Protein AF-0000000078533868 (afdb_homodimer)

Structure (mmCIF, N/CA/C/O backbone):
data_AF-0000000078533868-model_v1
#
loop_
_entity.id
_entity.type
_entity.pdbx_description
1 polymer 'Ketoreductase domain-containing protein'
#
loop_
_atom_site.group_PDB
_atom_site.id
_atom_site.type_symbol
_atom_site.label_atom_id
_atom_site.label_alt_id
_atom_site.label_comp_id
_atom_site.label_asym_id
_atom_site.label_entity_id
_atom_site.label_seq_id
_atom_site.pdbx_PDB_ins_code
_atom_site.Cartn_x
_atom_site.Cartn_y
_atom_site.Cartn_z
_atom_site.occupancy
_atom_site.B_iso_or_equiv
_atom_site.auth_seq_id
_atom_site.auth_comp_id
_atom_site.auth_asym_id
_atom_site.auth_atom_id
_atom_site.pdbx_PDB_model_num
ATOM 1 N N . MET A 1 1 ? 8.07 -21.797 36.219 1 63 1 MET A N 1
ATOM 2 C CA . MET A 1 1 ? 7.336 -22.328 35.062 1 63 1 MET A CA 1
ATOM 3 C C . MET A 1 1 ? 7.246 -21.297 33.938 1 63 1 MET A C 1
ATOM 5 O O . MET A 1 1 ? 7.598 -21.578 32.812 1 63 1 MET A O 1
ATOM 9 N N . PHE A 1 2 ? 6.941 -20.125 34.25 1 65.12 2 PHE A N 1
ATOM 10 C CA . PHE A 1 2 ? 6.816 -19.078 33.25 1 65.12 2 PHE A CA 1
ATOM 11 C C . PHE A 1 2 ? 8.18 -18.75 32.625 1 65.12 2 PHE A C 1
ATOM 13 O O . PHE A 1 2 ? 8.289 -18.562 31.422 1 65.12 2 PHE A O 1
ATOM 20 N N . PHE A 1 3 ? 9.156 -18.719 33.5 1 67.94 3 PHE A N 1
ATOM 21 C CA . PHE A 1 3 ? 10.5 -18.406 33.031 1 67.94 3 PHE A CA 1
ATOM 22 C C . PHE A 1 3 ? 10.992 -19.484 32.062 1 67.94 3 PHE A C 1
ATOM 24 O O . PHE A 1 3 ? 11.594 -19.188 31.047 1 67.94 3 PHE A O 1
ATOM 31 N N . VAL A 1 4 ? 10.727 -20.672 32.469 1 70.06 4 VAL A N 1
ATOM 32 C CA . VAL A 1 4 ? 11.133 -21.781 31.609 1 70.06 4 VAL A CA 1
ATOM 33 C C . VAL A 1 4 ? 10.406 -21.703 30.281 1 70.06 4 VAL A C 1
ATOM 35 O O . VAL A 1 4 ? 11.008 -21.906 29.219 1 70.06 4 VAL A O 1
ATOM 38 N N . ILE A 1 5 ? 9.164 -21.391 30.297 1 71.69 5 ILE A N 1
ATOM 39 C CA . ILE A 1 5 ? 8.367 -21.266 29.078 1 71.69 5 ILE A CA 1
ATOM 40 C C . ILE A 1 5 ? 8.914 -20.125 28.234 1 71.69 5 ILE A C 1
ATOM 42 O O . ILE A 1 5 ? 9.039 -20.25 27.016 1 71.69 5 ILE A O 1
ATOM 46 N N . LEU A 1 6 ? 9.188 -19.047 28.891 1 74.88 6 LEU A N 1
ATOM 47 C CA . LEU A 1 6 ? 9.734 -17.891 28.188 1 74.88 6 LEU A CA 1
ATOM 48 C C . LEU A 1 6 ? 11.062 -18.234 27.531 1 74.88 6 LEU A C 1
ATOM 50 O O . LEU A 1 6 ? 11.273 -17.922 26.359 1 74.88 6 LEU A O 1
ATOM 54 N N . VAL A 1 7 ? 11.891 -18.859 28.344 1 72.12 7 VAL A N 1
ATOM 55 C CA . VAL A 1 7 ? 13.203 -19.219 27.828 1 72.12 7 VAL A CA 1
ATOM 56 C C . VAL A 1 7 ? 13.039 -20.203 26.672 1 72.12 7 VAL A C 1
ATOM 58 O O . VAL A 1 7 ? 13.703 -20.078 25.641 1 72.12 7 VAL A O 1
ATOM 61 N N . CYS A 1 8 ? 12.141 -21.141 26.875 1 74.88 8 CYS A N 1
ATOM 62 C CA . CYS A 1 8 ? 11.898 -22.109 25.812 1 74.88 8 CYS A CA 1
ATOM 63 C C . CYS A 1 8 ? 11.352 -21.438 24.562 1 74.88 8 CYS A C 1
ATOM 65 O O . CYS A 1 8 ? 11.742 -21.781 23.453 1 74.88 8 CYS A O 1
ATOM 67 N N . THR A 1 9 ? 10.469 -20.453 24.719 1 77.69 9 THR A N 1
ATOM 68 C CA . THR A 1 9 ? 9.891 -19.734 23.609 1 77.69 9 THR A CA 1
ATOM 69 C C . THR A 1 9 ? 10.953 -18.938 22.859 1 77.69 9 THR A C 1
ATOM 71 O O . THR A 1 9 ? 10.984 -18.922 21.625 1 77.69 9 THR A O 1
ATOM 74 N N . ILE A 1 10 ? 11.773 -18.375 23.656 1 78.81 10 ILE A N 1
ATOM 75 C CA . ILE A 1 10 ? 12.844 -17.562 23.078 1 78.81 10 ILE A CA 1
ATOM 76 C C . ILE A 1 10 ? 13.789 -18.469 22.281 1 78.81 10 ILE A C 1
ATOM 78 O O . ILE A 1 10 ? 14.211 -18.125 21.172 1 78.81 10 ILE A O 1
ATOM 82 N N . ILE A 1 11 ? 14.039 -19.641 22.844 1 74.75 11 ILE A N 1
ATOM 83 C CA . ILE A 1 11 ? 14.93 -20.578 22.172 1 74.75 11 ILE A CA 1
ATOM 84 C C . ILE A 1 11 ? 14.289 -21.062 20.875 1 74.75 11 ILE A C 1
ATOM 86 O O . ILE A 1 11 ? 14.945 -21.125 19.828 1 74.75 11 ILE A O 1
ATOM 90 N N . LEU A 1 12 ? 13.047 -21.344 20.938 1 76.44 12 LEU A N 1
ATOM 91 C CA . LEU A 1 12 ? 12.328 -21.812 19.766 1 76.44 12 LEU A CA 1
ATOM 92 C C . LEU A 1 12 ? 12.266 -20.734 18.688 1 76.44 12 LEU A C 1
ATOM 94 O O . LEU A 1 12 ? 12.43 -21.016 17.5 1 76.44 12 LEU A O 1
ATOM 98 N N . MET A 1 13 ? 12.094 -19.562 19.156 1 81.12 13 MET A N 1
ATOM 99 C CA . MET A 1 13 ? 12.07 -18.453 18.219 1 81.12 13 MET A CA 1
ATOM 100 C C . MET A 1 13 ? 13.445 -18.25 17.578 1 81.12 13 MET A C 1
ATOM 102 O O . MET A 1 13 ? 13.539 -18.016 16.375 1 81.12 13 MET A O 1
ATOM 106 N N . ALA A 1 14 ? 14.391 -18.422 18.406 1 79 14 ALA A N 1
ATOM 107 C CA . ALA A 1 14 ? 15.75 -18.266 17.891 1 79 14 ALA A CA 1
ATOM 108 C C . ALA A 1 14 ? 16.078 -19.344 16.875 1 79 14 ALA A C 1
ATOM 110 O O . ALA A 1 14 ? 16.703 -19.062 15.844 1 79 14 ALA A O 1
ATOM 111 N N . LEU A 1 15 ? 15.703 -20.547 17.156 1 76.62 15 LEU A N 1
ATOM 112 C CA . LEU A 1 15 ? 15.93 -21.641 16.234 1 76.62 15 LEU A CA 1
ATOM 113 C C . LEU A 1 15 ? 15.156 -21.438 14.93 1 76.62 15 LEU A C 1
ATOM 115 O O . LEU A 1 15 ? 15.672 -21.719 13.844 1 76.62 15 LEU A O 1
ATOM 119 N N . PHE A 1 16 ? 13.984 -20.938 15.078 1 84.81 16 PHE A N 1
ATOM 120 C CA . PHE A 1 16 ? 13.164 -20.656 13.906 1 84.81 16 PHE A CA 1
ATOM 121 C C . PHE A 1 16 ? 13.82 -19.609 13.023 1 84.81 16 PHE A C 1
ATOM 123 O O . PHE A 1 16 ? 13.984 -19.797 11.82 1 84.81 16 PHE A O 1
ATOM 130 N N . PHE A 1 17 ? 14.328 -18.562 13.711 1 84.69 17 PHE A N 1
ATOM 131 C CA . PHE A 1 17 ? 14.844 -17.438 12.914 1 84.69 17 PHE A CA 1
ATOM 132 C C . PHE A 1 17 ? 16.234 -17.75 12.383 1 84.69 17 PHE A C 1
ATOM 134 O O . PHE A 1 17 ? 16.703 -17.109 11.453 1 84.69 17 PHE A O 1
ATOM 141 N N . LYS A 1 18 ? 16.812 -18.75 12.922 1 78.62 18 LYS A N 1
ATOM 142 C CA . LYS A 1 18 ? 18.125 -19.156 12.406 1 78.62 18 LYS A CA 1
ATOM 143 C C . LYS A 1 18 ? 17.984 -19.891 11.086 1 78.62 18 LYS A C 1
ATOM 145 O O . LYS A 1 18 ? 18.875 -19.828 10.234 1 78.62 18 LYS A O 1
ATOM 150 N N . SER A 1 19 ? 16.875 -20.406 10.859 1 80.19 19 SER A N 1
ATOM 151 C CA . SER A 1 19 ? 16.828 -21.344 9.734 1 80.19 19 SER A CA 1
ATOM 152 C C . SER A 1 19 ? 15.727 -20.969 8.75 1 80.19 19 SER A C 1
ATOM 154 O O . SER A 1 19 ? 15.695 -21.469 7.625 1 80.19 19 SER A O 1
ATOM 156 N N . THR A 1 20 ? 14.969 -20.031 9.156 1 89.56 20 THR A N 1
ATOM 157 C CA . THR A 1 20 ? 13.766 -19.891 8.336 1 89.56 20 THR A CA 1
ATOM 158 C C . THR A 1 20 ? 14.031 -19 7.125 1 89.56 20 THR A C 1
ATOM 160 O O . THR A 1 20 ? 14.891 -18.109 7.18 1 89.56 20 THR A O 1
ATOM 163 N N . GLU A 1 21 ? 13.336 -19.25 6.031 1 94.31 21 GLU A N 1
ATOM 164 C CA . GLU A 1 21 ? 13.367 -18.453 4.812 1 94.31 21 GLU A CA 1
ATOM 165 C C . GLU A 1 21 ? 12 -17.844 4.52 1 94.31 21 GLU A C 1
ATOM 167 O O . GLU A 1 21 ? 11.781 -17.297 3.436 1 94.31 21 GLU A O 1
ATOM 172 N N . SER A 1 22 ? 11.117 -18.062 5.527 1 95.19 22 SER A N 1
ATOM 173 C CA . SER A 1 22 ? 9.766 -17.547 5.359 1 95.19 22 SER A CA 1
ATOM 174 C C . SER A 1 22 ? 9.133 -17.203 6.703 1 95.19 22 SER A C 1
ATOM 176 O O . SER A 1 22 ? 9.711 -17.469 7.758 1 95.19 22 SER A O 1
ATOM 178 N N . THR A 1 23 ? 8.031 -16.578 6.672 1 93.31 23 THR A N 1
ATOM 179 C CA . THR A 1 23 ? 7.25 -16.359 7.883 1 93.31 23 THR A CA 1
ATOM 180 C C . THR A 1 23 ? 6.812 -17.703 8.484 1 93.31 23 THR A C 1
ATOM 182 O O . THR A 1 23 ? 6.848 -18.719 7.805 1 93.31 23 THR A O 1
ATOM 185 N N . PHE A 1 24 ? 6.391 -17.656 9.688 1 90.5 24 PHE A N 1
ATOM 186 C CA . PHE A 1 24 ? 6.148 -18.859 10.461 1 90.5 24 PHE A CA 1
ATOM 187 C C . PHE A 1 24 ? 5.027 -19.688 9.844 1 90.5 24 PHE A C 1
ATOM 189 O O . PHE A 1 24 ? 5.082 -20.922 9.836 1 90.5 24 PHE A O 1
ATOM 196 N N . ASN A 1 25 ? 3.979 -19.078 9.367 1 91.75 25 ASN A N 1
ATOM 197 C CA . ASN A 1 25 ? 2.842 -19.797 8.812 1 91.75 25 ASN A CA 1
ATOM 198 C C . ASN A 1 25 ? 3.262 -20.688 7.648 1 91.75 25 ASN A C 1
ATOM 200 O O . ASN A 1 25 ? 2.922 -21.875 7.613 1 91.75 25 ASN A O 1
ATOM 204 N N . LEU A 1 26 ? 4.023 -20.109 6.711 1 94.56 26 LEU A N 1
ATOM 205 C CA . LEU A 1 26 ? 4.5 -20.938 5.605 1 94.56 26 LEU A CA 1
ATOM 206 C C . LEU A 1 26 ? 5.469 -22.016 6.102 1 94.56 26 LEU A C 1
ATOM 208 O O . LEU A 1 26 ? 5.387 -23.172 5.691 1 94.56 26 LEU A O 1
ATOM 212 N N . TRP A 1 27 ? 6.406 -21.609 6.973 1 93.06 27 TRP A N 1
ATOM 213 C CA . TRP A 1 27 ? 7.371 -22.562 7.523 1 93.06 27 TRP A CA 1
ATOM 214 C C . TRP A 1 27 ? 6.66 -23.75 8.172 1 93.06 27 TRP A C 1
ATOM 216 O O . TRP A 1 27 ? 7.039 -24.906 7.945 1 93.06 27 TRP A O 1
ATOM 226 N N . PHE A 1 28 ? 5.621 -23.5 8.867 1 91 28 PHE A N 1
ATOM 227 C CA . PHE A 1 28 ? 4.887 -24.516 9.617 1 91 28 PHE A CA 1
ATOM 228 C C . PHE A 1 28 ? 4.07 -25.391 8.672 1 91 28 PHE A C 1
ATOM 230 O O . PHE A 1 28 ? 4.191 -26.609 8.703 1 91 28 PHE A O 1
ATOM 237 N N . TRP A 1 29 ? 3.367 -24.859 7.773 1 91.75 29 TRP A N 1
ATOM 238 C CA . TRP A 1 29 ? 2.416 -25.609 6.961 1 91.75 29 TRP A CA 1
ATOM 239 C C . TRP A 1 29 ? 3.125 -26.344 5.832 1 91.75 29 TRP A C 1
ATOM 241 O O . TRP A 1 29 ? 2.656 -27.391 5.367 1 91.75 29 TRP A O 1
ATOM 251 N N . SER A 1 30 ? 4.25 -25.812 5.41 1 91.38 30 SER A N 1
ATOM 252 C CA . SER A 1 30 ? 4.992 -26.484 4.355 1 91.38 30 SER A CA 1
ATOM 253 C C . SER A 1 30 ? 5.504 -27.844 4.828 1 91.38 30 SER A C 1
ATOM 255 O O . SER A 1 30 ? 5.816 -28.719 4.012 1 91.38 30 SER A O 1
ATOM 257 N N . LYS A 1 31 ? 5.566 -28.078 6.129 1 91.12 31 LYS A N 1
ATOM 258 C CA . LYS A 1 31 ? 6.051 -29.328 6.691 1 91.12 31 LYS A CA 1
ATOM 259 C C . LYS A 1 31 ? 4.902 -30.312 6.93 1 91.12 31 LYS A C 1
ATOM 261 O O . LYS A 1 31 ? 5.105 -31.516 6.961 1 91.12 31 LYS A O 1
ATOM 266 N N . LEU A 1 32 ? 3.723 -29.766 7.066 1 93.5 32 LEU A N 1
ATOM 267 C CA . LEU A 1 32 ? 2.613 -30.609 7.5 1 93.5 32 LEU A CA 1
ATOM 268 C C . LEU A 1 32 ? 1.533 -30.688 6.426 1 93.5 32 LEU A C 1
ATOM 270 O O . LEU A 1 32 ? 0.691 -31.578 6.449 1 93.5 32 LEU A O 1
ATOM 274 N N . GLY A 1 33 ? 1.517 -29.719 5.496 1 93.31 33 GLY A N 1
ATOM 275 C CA . GLY A 1 33 ? 0.429 -29.594 4.539 1 93.31 33 GLY A CA 1
ATOM 276 C C . GLY A 1 33 ? 0.679 -30.328 3.242 1 93.31 33 GLY A C 1
ATOM 277 O O . GLY A 1 33 ? 1.584 -31.156 3.162 1 93.31 33 GLY A O 1
ATOM 278 N N . PRO A 1 34 ? -0.186 -30.109 2.291 1 94.69 34 PRO A N 1
ATOM 279 C CA . PRO A 1 34 ? -0.059 -30.781 0.997 1 94.69 34 PRO A CA 1
ATOM 280 C C . PRO A 1 34 ? 1.216 -30.391 0.252 1 94.69 34 PRO A C 1
ATOM 282 O O . PRO A 1 34 ? 1.679 -29.25 0.362 1 94.69 34 PRO A O 1
ATOM 285 N N . THR A 1 35 ? 1.683 -31.312 -0.489 1 94.31 35 THR A N 1
ATOM 286 C CA . THR A 1 35 ? 2.832 -31.062 -1.349 1 94.31 35 THR A CA 1
ATOM 287 C C . THR A 1 35 ? 2.402 -30.344 -2.621 1 94.31 35 THR A C 1
ATOM 289 O O . THR A 1 35 ? 1.216 -30.312 -2.955 1 94.31 35 THR A O 1
ATOM 292 N N . GLU A 1 36 ? 3.342 -29.781 -3.291 1 95.44 36 GLU A N 1
ATOM 293 C CA . GLU A 1 36 ? 3.08 -29.141 -4.574 1 95.44 36 GLU A CA 1
ATOM 294 C C . GLU A 1 36 ? 2.461 -30.125 -5.566 1 95.44 36 GLU A C 1
ATOM 296 O O . GLU A 1 36 ? 1.518 -29.766 -6.281 1 95.44 36 GLU A O 1
ATOM 301 N N . GLU A 1 37 ? 3.002 -31.328 -5.555 1 94.31 37 GLU A N 1
ATOM 302 C CA . GLU A 1 37 ? 2.529 -32.375 -6.477 1 94.31 37 GLU A CA 1
ATOM 303 C C . GLU A 1 37 ? 1.052 -32.656 -6.25 1 94.31 37 GLU A C 1
ATOM 305 O O . GLU A 1 37 ? 0.27 -32.719 -7.199 1 94.31 37 GLU A O 1
ATOM 310 N N . ALA A 1 38 ? 0.706 -32.844 -4.992 1 96.44 38 ALA A N 1
ATOM 311 C CA . ALA A 1 38 ? -0.673 -33.188 -4.645 1 96.44 38 ALA A CA 1
ATOM 312 C C . ALA A 1 38 ? -1.621 -32.031 -4.988 1 96.44 38 ALA A C 1
ATOM 314 O O . ALA A 1 38 ? -2.736 -32.281 -5.461 1 96.44 38 ALA A O 1
ATOM 315 N N . TYR A 1 39 ? -1.172 -30.844 -4.816 1 97.56 39 TYR A N 1
ATOM 316 C CA . TYR A 1 39 ? -2.037 -29.688 -4.988 1 97.56 39 TYR A CA 1
ATOM 317 C C . TYR A 1 39 ? -2.221 -29.344 -6.465 1 97.56 39 TYR A C 1
ATOM 319 O O . TYR A 1 39 ? -3.32 -29 -6.895 1 97.56 39 TYR A O 1
ATOM 327 N N . PHE A 1 40 ? -1.243 -29.469 -7.289 1 96.5 40 PHE A N 1
ATOM 328 C CA . PHE A 1 40 ? -1.28 -28.969 -8.656 1 96.5 40 PHE A CA 1
ATOM 329 C C . PHE A 1 40 ? -1.66 -30.078 -9.633 1 96.5 40 PHE A C 1
ATOM 331 O O . PHE A 1 40 ? -1.969 -29.812 -10.797 1 96.5 40 PHE A O 1
ATOM 338 N N . ARG A 1 41 ? -1.652 -31.328 -9.148 1 94.69 41 ARG A N 1
ATOM 339 C CA . ARG A 1 41 ? -1.968 -32.469 -10.016 1 94.69 41 ARG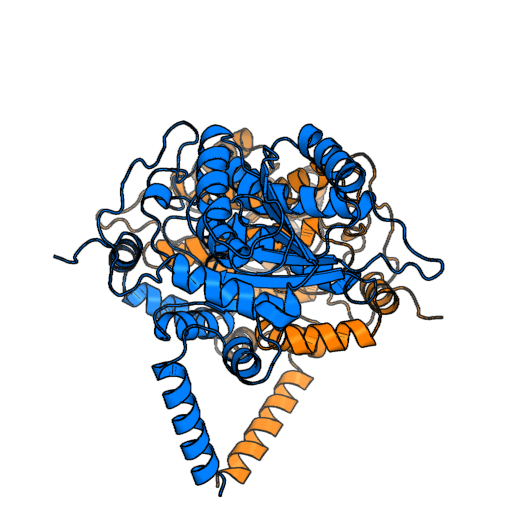 A CA 1
ATOM 340 C C . ARG A 1 41 ? -3.32 -32.25 -10.695 1 94.69 41 ARG A C 1
ATOM 342 O O . ARG A 1 41 ? -4.328 -32.031 -10.023 1 94.69 41 ARG A O 1
ATOM 349 N N . GLY A 1 42 ? -3.336 -32.25 -12.016 1 93.38 42 GLY A N 1
ATOM 350 C CA . GLY A 1 42 ? -4.559 -32.188 -12.797 1 93.38 42 GLY A CA 1
ATOM 351 C C . GLY A 1 42 ? -5.102 -30.766 -12.945 1 93.38 42 GLY A C 1
ATOM 352 O O . GLY A 1 42 ? -6.113 -30.547 -13.617 1 93.38 42 GLY A O 1
ATOM 353 N N . LYS A 1 43 ? -4.449 -29.797 -12.406 1 95.69 43 LYS A N 1
ATOM 354 C CA . LYS A 1 43 ? -4.965 -28.422 -12.422 1 95.69 43 LYS A CA 1
ATOM 355 C C . LYS A 1 43 ? -4.465 -27.656 -13.648 1 95.69 43 LYS A C 1
ATOM 357 O O . LYS A 1 43 ? -3.457 -28.047 -14.25 1 95.69 43 LYS A O 1
ATOM 362 N N . THR A 1 44 ? -5.195 -26.641 -14.039 1 96.19 44 THR A N 1
ATOM 363 C CA . THR A 1 44 ? -4.758 -25.641 -15.016 1 96.19 44 THR A CA 1
ATOM 364 C C . THR A 1 44 ? -4.211 -24.406 -14.312 1 96.19 44 THR A C 1
ATOM 366 O O . THR A 1 44 ? -4.906 -23.781 -13.508 1 96.19 44 THR A O 1
ATOM 369 N N . VAL A 1 45 ? -2.922 -24.109 -14.609 1 97.69 45 VAL A N 1
ATOM 370 C CA . VAL A 1 45 ? -2.242 -22.984 -13.961 1 97.69 45 VAL A CA 1
ATOM 371 C C . VAL A 1 45 ? -1.882 -21.922 -15 1 97.69 45 VAL A C 1
ATOM 373 O O . VAL A 1 45 ? -1.255 -22.234 -16.016 1 97.69 45 VAL A O 1
ATOM 376 N N . TRP A 1 46 ? -2.355 -20.703 -14.828 1 98.44 46 TRP A N 1
ATOM 377 C CA . TRP A 1 46 ? -2.018 -19.562 -15.672 1 98.44 46 TRP A CA 1
ATOM 378 C C . TRP A 1 46 ? -0.979 -18.672 -15 1 98.44 46 TRP A C 1
ATOM 380 O O . TRP A 1 46 ? -1.254 -18.062 -13.969 1 98.44 46 TRP A O 1
ATOM 390 N N . ILE A 1 47 ? 0.22 -18.625 -15.555 1 98.38 47 ILE A N 1
ATOM 391 C CA . ILE A 1 47 ? 1.303 -17.797 -15.023 1 98.38 47 ILE A CA 1
ATOM 392 C C . ILE A 1 47 ? 1.426 -16.516 -15.836 1 98.38 47 ILE A C 1
ATOM 394 O O . ILE A 1 47 ? 1.731 -16.562 -17.031 1 98.38 47 ILE A O 1
ATOM 398 N N . VAL A 1 48 ? 1.185 -15.391 -15.188 1 98.31 48 VAL A N 1
ATOM 399 C CA . VAL A 1 48 ? 1.276 -14.086 -15.828 1 98.31 48 VAL A CA 1
ATOM 400 C C . VAL A 1 48 ? 2.576 -13.398 -15.422 1 98.31 48 VAL A C 1
ATOM 402 O O . VAL A 1 48 ? 2.801 -13.133 -14.234 1 98.31 48 VAL A O 1
ATOM 405 N N . GLY A 1 49 ? 3.414 -13.016 -16.359 1 96.38 49 GLY A N 1
ATOM 406 C CA . GLY A 1 49 ? 4.723 -12.438 -16.094 1 96.38 49 GLY A CA 1
ATOM 407 C C . GLY A 1 49 ? 5.809 -13.477 -15.922 1 96.38 49 GLY A C 1
ATOM 408 O O . GLY A 1 49 ? 6.574 -13.43 -14.953 1 96.38 49 GLY A O 1
ATOM 409 N N . CYS A 1 50 ? 5.953 -14.438 -16.891 1 95.06 50 CYS A N 1
ATOM 410 C CA . CYS A 1 50 ? 6.84 -15.562 -16.641 1 95.06 50 CYS A CA 1
ATOM 411 C C . CYS A 1 50 ? 7.992 -15.594 -17.625 1 95.06 50 CYS A C 1
ATOM 413 O O . CYS A 1 50 ? 8.648 -16.625 -17.797 1 95.06 50 CYS A O 1
ATOM 415 N N . SER A 1 51 ? 8.266 -14.461 -18.281 1 90.94 51 SER A N 1
ATOM 416 C CA . SER A 1 51 ? 9.305 -14.477 -19.312 1 90.94 51 SER A CA 1
ATOM 417 C C . SER A 1 51 ? 10.695 -14.516 -18.688 1 90.94 51 SER A C 1
ATOM 419 O O . SER A 1 51 ? 11.68 -14.82 -19.359 1 90.94 51 SER A O 1
ATOM 421 N N . SER A 1 52 ? 10.852 -14.164 -17.406 1 89 52 SER A N 1
ATOM 422 C CA . SER A 1 52 ? 12.141 -14.18 -16.719 1 89 52 SER A CA 1
ATOM 423 C C . SER A 1 52 ? 11.953 -14.258 -15.211 1 89 52 SER A C 1
ATOM 425 O O . SER A 1 52 ? 10.828 -14.32 -14.719 1 89 52 SER A O 1
ATOM 427 N N . GLY A 1 53 ? 13.031 -14.469 -14.547 1 90.81 53 GLY A N 1
ATOM 428 C CA . GLY A 1 53 ? 13.062 -14.336 -13.102 1 90.81 53 GLY A CA 1
ATOM 429 C C . GLY A 1 53 ? 12.242 -15.391 -12.383 1 90.81 53 GLY A C 1
ATOM 430 O O . GLY A 1 53 ? 12.312 -16.578 -12.719 1 90.81 53 GLY A O 1
ATOM 431 N N . ILE A 1 54 ? 11.57 -14.961 -11.367 1 94.94 54 ILE A N 1
ATOM 432 C CA . ILE A 1 54 ? 10.789 -15.828 -10.492 1 94.94 54 ILE A CA 1
ATOM 433 C C . ILE A 1 54 ? 9.703 -16.531 -11.305 1 94.94 54 ILE A C 1
ATOM 435 O O . ILE A 1 54 ? 9.469 -17.719 -11.133 1 94.94 54 ILE A O 1
ATOM 439 N N . GLY A 1 55 ? 9.07 -15.812 -12.273 1 96.25 55 GLY A N 1
ATOM 440 C CA . GLY A 1 55 ? 8.016 -16.375 -13.094 1 96.25 55 GLY A CA 1
ATOM 441 C C . GLY A 1 55 ? 8.484 -17.547 -13.953 1 96.25 55 GLY A C 1
ATOM 442 O O . GLY A 1 55 ? 7.793 -18.562 -14.062 1 96.25 55 GLY A O 1
ATOM 443 N N . ALA A 1 56 ? 9.633 -17.359 -14.516 1 95.31 56 ALA A N 1
ATOM 444 C CA . ALA A 1 56 ? 10.203 -18.422 -15.344 1 95.31 56 ALA A CA 1
ATOM 445 C C . ALA A 1 56 ? 10.5 -19.656 -14.508 1 95.31 56 ALA A C 1
ATOM 447 O O . ALA A 1 56 ? 10.227 -20.781 -14.938 1 95.31 56 ALA A O 1
ATOM 448 N N . GLU A 1 57 ? 11.055 -19.422 -13.336 1 96.06 57 GLU A N 1
ATOM 449 C CA . GLU A 1 57 ? 11.398 -20.531 -12.453 1 96.06 57 GLU A CA 1
ATOM 450 C C . GLU A 1 57 ? 10.141 -21.25 -11.953 1 96.06 57 GLU A C 1
ATOM 452 O O . GLU A 1 57 ? 10.156 -22.469 -11.75 1 96.06 57 GLU A O 1
ATOM 457 N N . ILE A 1 58 ? 9.078 -20.516 -11.742 1 97.06 58 ILE A N 1
ATOM 458 C CA . ILE A 1 58 ? 7.809 -21.125 -11.359 1 97.06 58 ILE A CA 1
ATOM 459 C C . ILE A 1 58 ? 7.316 -22.047 -12.477 1 97.06 58 ILE A C 1
ATOM 461 O O . ILE A 1 58 ? 6.902 -23.172 -12.219 1 97.06 58 ILE A O 1
ATOM 465 N N . ALA A 1 59 ? 7.383 -21.562 -13.703 1 96.25 59 ALA A N 1
ATOM 466 C CA . ALA A 1 59 ? 6.961 -22.344 -14.852 1 96.25 59 ALA A CA 1
ATOM 467 C C . ALA A 1 59 ? 7.77 -23.641 -14.953 1 96.25 59 ALA A C 1
ATOM 469 O O . ALA A 1 59 ? 7.207 -24.719 -15.164 1 96.25 59 ALA A O 1
ATOM 470 N N . LEU A 1 60 ? 9.047 -23.562 -14.773 1 94.81 60 LEU A N 1
ATOM 471 C CA . LEU A 1 60 ? 9.93 -24.719 -14.883 1 94.81 60 LEU A CA 1
ATOM 472 C C . LEU A 1 60 ? 9.633 -25.734 -13.797 1 94.81 60 LEU A C 1
ATOM 474 O O . LEU A 1 60 ? 9.68 -26.953 -14.047 1 94.81 60 LEU A O 1
ATOM 478 N N . ARG A 1 61 ? 9.344 -25.234 -12.641 1 95 61 ARG A N 1
ATOM 479 C CA . ARG A 1 61 ? 9.023 -26.141 -11.547 1 95 61 ARG A CA 1
ATOM 480 C C . ARG A 1 61 ? 7.66 -26.781 -11.758 1 95 61 ARG A C 1
ATOM 482 O O . ARG A 1 61 ? 7.508 -28 -11.555 1 95 61 ARG A O 1
ATOM 489 N N . LEU A 1 62 ? 6.703 -26.062 -12.195 1 95.56 62 LEU A N 1
ATOM 490 C CA . LEU A 1 62 ? 5.367 -26.594 -12.453 1 95.56 62 LEU A CA 1
ATOM 491 C C . LEU A 1 62 ? 5.398 -27.625 -13.57 1 95.56 62 LEU A C 1
ATOM 493 O O . LEU A 1 62 ? 4.613 -28.578 -13.562 1 95.56 62 LEU A O 1
ATOM 497 N N . ALA A 1 63 ? 6.312 -27.453 -14.492 1 93.94 63 ALA A N 1
ATOM 498 C CA . ALA A 1 63 ? 6.434 -28.344 -15.641 1 93.94 63 ALA A CA 1
ATOM 499 C C . ALA A 1 63 ? 6.809 -29.75 -15.195 1 93.94 63 ALA A C 1
ATOM 501 O O . ALA A 1 63 ? 6.668 -30.719 -15.953 1 93.94 63 ALA A O 1
ATOM 502 N N . GLN A 1 64 ? 7.277 -29.781 -13.953 1 91.75 64 GLN A N 1
ATOM 503 C CA . GLN A 1 64 ? 7.641 -31.094 -13.406 1 91.75 64 GLN A CA 1
ATOM 504 C C . GLN A 1 64 ? 6.453 -31.734 -12.695 1 91.75 64 GLN A C 1
ATOM 506 O O . GLN A 1 64 ? 6.543 -32.875 -12.242 1 91.75 64 GLN A O 1
ATOM 511 N N . LEU A 1 65 ? 5.43 -31 -12.602 1 91.06 65 LEU A N 1
ATOM 512 C CA . LEU A 1 65 ? 4.215 -31.469 -11.945 1 91.06 65 LEU A CA 1
ATOM 513 C C . LEU A 1 65 ? 3.139 -31.797 -12.977 1 91.06 65 LEU A C 1
ATOM 515 O O . LEU A 1 65 ? 3.195 -31.344 -14.117 1 91.06 65 LEU A O 1
ATOM 519 N N . GLU A 1 66 ? 2.215 -32.719 -12.773 1 89.81 66 GLU A N 1
ATOM 520 C CA . GLU A 1 66 ? 1.148 -33.125 -13.688 1 89.81 66 GLU A CA 1
ATOM 521 C C . GLU A 1 66 ? 0.059 -32.062 -13.758 1 89.81 66 GLU A C 1
ATOM 523 O O . GLU A 1 66 ? -1.065 -32.281 -13.305 1 89.81 66 GLU A O 1
ATOM 528 N N . CYS A 1 67 ? 0.377 -30.906 -14.344 1 92.06 67 CYS A N 1
ATOM 529 C CA . CYS A 1 67 ? -0.585 -29.828 -14.516 1 92.06 67 CYS A CA 1
ATOM 530 C C . CYS A 1 67 ? -0.452 -29.203 -15.898 1 92.06 67 CYS A C 1
ATOM 532 O O . CYS A 1 67 ? 0.481 -29.516 -16.641 1 92.06 67 CYS A O 1
ATOM 534 N N . ARG A 1 68 ? -1.454 -28.5 -16.359 1 92.75 68 ARG A N 1
ATOM 535 C CA . ARG A 1 68 ? -1.434 -27.719 -17.594 1 92.75 68 ARG A CA 1
ATOM 536 C C . ARG A 1 68 ? -1.016 -26.281 -17.297 1 92.75 68 ARG A C 1
ATOM 538 O O . ARG A 1 68 ? -1.518 -25.656 -16.359 1 92.75 68 ARG A O 1
ATOM 545 N N . ILE A 1 69 ? -0.113 -25.781 -18.125 1 95.56 69 ILE A N 1
ATOM 546 C CA . ILE A 1 69 ? 0.438 -24.469 -17.812 1 95.56 69 ILE A CA 1
ATOM 547 C C . ILE A 1 69 ? 0.17 -23.516 -18.984 1 95.56 69 ILE A C 1
ATOM 549 O O . ILE A 1 69 ? 0.413 -23.844 -20.141 1 95.56 69 ILE A O 1
ATOM 553 N N . ILE A 1 70 ? -0.415 -22.375 -18.688 1 96.5 70 ILE A N 1
ATOM 554 C CA . ILE A 1 70 ? -0.549 -21.266 -19.625 1 96.5 70 ILE A CA 1
ATOM 555 C C . ILE A 1 70 ? 0.5 -20.188 -19.312 1 96.5 70 ILE A C 1
ATOM 557 O O . ILE A 1 70 ? 0.538 -19.656 -18.219 1 96.5 70 ILE A O 1
ATOM 561 N N . LEU A 1 71 ? 1.386 -19.875 -20.312 1 97.06 71 LEU A N 1
ATOM 562 C CA . LEU A 1 71 ? 2.506 -18.969 -20.125 1 97.06 71 LEU A CA 1
ATOM 563 C C . LEU A 1 71 ? 2.189 -17.594 -20.734 1 97.06 71 LEU A C 1
ATOM 565 O O . LEU A 1 71 ? 2.016 -17.484 -21.953 1 97.06 71 LEU A O 1
ATOM 569 N N . SER A 1 72 ? 2.154 -16.578 -19.875 1 97.75 72 SER A N 1
ATOM 570 C CA . SER A 1 72 ? 1.847 -15.25 -20.406 1 97.75 72 SER A CA 1
ATOM 571 C C . SER A 1 72 ? 2.895 -14.227 -19.984 1 97.75 72 SER A C 1
ATOM 573 O O . SER A 1 72 ? 3.324 -14.211 -18.828 1 97.75 72 SER A O 1
ATOM 575 N N . ALA A 1 73 ? 3.346 -13.414 -20.812 1 96.88 73 ALA A N 1
ATOM 576 C CA . ALA A 1 73 ? 4.191 -12.227 -20.719 1 96.88 73 ALA A CA 1
ATOM 577 C C . ALA A 1 73 ? 4.168 -11.43 -22.031 1 96.88 73 ALA A C 1
ATOM 579 O O . ALA A 1 73 ? 3.459 -11.797 -22.969 1 96.88 73 ALA A O 1
ATOM 580 N N . ARG A 1 74 ? 4.973 -10.391 -22.125 1 92.81 74 ARG A N 1
ATOM 581 C CA . ARG A 1 74 ? 4.914 -9.516 -23.297 1 92.81 74 ARG A CA 1
ATOM 582 C C . ARG A 1 74 ? 5.719 -10.094 -24.453 1 92.81 74 ARG A C 1
ATOM 584 O O . ARG A 1 74 ? 5.32 -9.961 -25.609 1 92.81 74 ARG A O 1
ATOM 591 N N . ARG A 1 75 ? 6.871 -10.789 -24.203 1 91.75 75 ARG A N 1
ATOM 592 C CA . ARG A 1 75 ? 7.816 -11.195 -25.234 1 91.75 75 ARG A CA 1
ATOM 593 C C . ARG A 1 75 ? 7.586 -12.641 -25.656 1 91.75 75 ARG A C 1
ATOM 595 O O . ARG A 1 75 ? 8.078 -13.57 -25.016 1 91.75 75 ARG A O 1
ATOM 602 N N . LYS A 1 76 ? 6.969 -12.766 -26.797 1 96.31 76 LYS A N 1
ATOM 603 C CA . LYS A 1 76 ? 6.605 -14.094 -27.266 1 96.31 76 LYS A CA 1
ATOM 604 C C . LYS A 1 76 ? 7.84 -14.977 -27.422 1 96.31 76 LYS A C 1
ATOM 606 O O . LYS A 1 76 ? 7.801 -16.172 -27.109 1 96.31 76 LYS A O 1
ATOM 611 N N . GLU A 1 77 ? 8.914 -14.422 -27.906 1 96.94 77 GLU A N 1
ATOM 612 C CA . GLU A 1 77 ? 10.133 -15.195 -28.141 1 96.94 77 GLU A CA 1
ATOM 613 C C . GLU A 1 77 ? 10.648 -15.82 -26.844 1 96.94 77 GLU A C 1
ATOM 615 O O . GLU A 1 77 ? 11.047 -16.984 -26.828 1 96.94 77 GLU A O 1
ATOM 620 N N . LYS A 1 78 ? 10.633 -15.023 -25.812 1 95.5 78 LYS A N 1
ATOM 621 C CA . LYS A 1 78 ? 11.086 -15.531 -24.516 1 95.5 78 LYS A CA 1
ATOM 622 C C . LYS A 1 78 ? 10.141 -16.594 -23.984 1 95.5 78 LYS A C 1
ATOM 624 O O . LYS A 1 78 ? 10.57 -17.531 -23.312 1 95.5 78 LYS A O 1
ATOM 629 N N . LEU A 1 79 ? 8.859 -16.5 -24.281 1 96.94 79 LEU A N 1
ATOM 630 C CA . LEU A 1 79 ? 7.875 -17.484 -23.875 1 96.94 79 LEU A CA 1
ATOM 631 C C . LEU A 1 79 ? 8.07 -18.812 -24.609 1 96.94 79 LEU A C 1
ATOM 633 O O . LEU A 1 79 ? 7.934 -19.875 -24.031 1 96.94 79 LEU A O 1
ATOM 637 N N . ASP A 1 80 ? 8.383 -18.672 -25.875 1 96.62 80 ASP A N 1
ATOM 638 C CA . ASP A 1 80 ? 8.641 -19.875 -26.672 1 96.62 80 ASP A CA 1
ATOM 639 C C . ASP A 1 80 ? 9.867 -20.625 -26.156 1 96.62 80 ASP A C 1
ATOM 641 O O . ASP A 1 80 ? 9.859 -21.859 -26.078 1 96.62 80 ASP A O 1
ATOM 645 N N . GLU A 1 81 ? 10.891 -19.859 -25.812 1 96 81 GLU A N 1
ATOM 646 C CA . GLU A 1 81 ? 12.07 -20.469 -25.219 1 96 81 GLU A CA 1
ATOM 647 C C . GLU A 1 81 ? 11.734 -21.172 -23.906 1 96 81 GLU A C 1
ATOM 649 O O . GLU A 1 81 ? 12.211 -22.281 -23.641 1 96 81 GLU A O 1
ATOM 654 N N . LEU A 1 82 ? 10.938 -20.547 -23.094 1 95.31 82 LEU A N 1
ATOM 655 C CA . LEU A 1 82 ? 10.523 -21.125 -21.812 1 95.31 82 LEU A CA 1
ATOM 656 C C . LEU A 1 82 ? 9.688 -22.375 -22.031 1 95.31 82 LEU A C 1
ATOM 658 O O . LEU A 1 82 ? 9.867 -23.375 -21.312 1 95.31 82 LEU A O 1
ATOM 662 N N . LYS A 1 83 ? 8.789 -22.312 -22.969 1 94.94 83 LYS A N 1
ATOM 663 C CA . LYS A 1 83 ? 7.977 -23.484 -23.297 1 94.94 83 LYS A CA 1
ATOM 664 C C . LYS A 1 83 ? 8.852 -24.672 -23.672 1 94.94 83 LYS A C 1
ATOM 666 O O . LYS A 1 83 ? 8.602 -25.797 -23.234 1 94.94 83 LYS A O 1
ATOM 671 N N . ALA A 1 84 ? 9.852 -24.422 -24.469 1 93.62 84 ALA A N 1
ATOM 672 C CA . ALA A 1 84 ? 10.758 -25.484 -24.875 1 93.62 84 ALA A CA 1
ATOM 673 C C . ALA A 1 84 ? 11.438 -26.141 -23.672 1 93.62 84 ALA A C 1
ATOM 675 O O . ALA A 1 84 ? 11.555 -27.359 -23.594 1 93.62 84 ALA A O 1
ATOM 676 N N . LYS A 1 85 ? 11.844 -25.297 -22.75 1 92.94 85 LYS A N 1
ATOM 677 C CA . LYS A 1 85 ? 12.477 -25.797 -21.531 1 92.94 85 LYS A CA 1
ATOM 678 C C . LYS A 1 85 ? 11.484 -26.594 -20.688 1 92.94 85 LYS A C 1
ATOM 680 O O . LYS A 1 85 ? 11.844 -27.609 -20.078 1 92.94 85 LYS A O 1
ATOM 685 N N . CYS A 1 86 ? 10.297 -26.109 -20.609 1 92.75 86 CYS A N 1
ATOM 686 C CA . CYS A 1 86 ? 9.242 -26.781 -19.859 1 92.75 86 CYS A CA 1
ATOM 687 C C . CYS A 1 86 ? 8.93 -28.141 -20.469 1 92.75 86 CYS A C 1
ATOM 689 O O . CYS A 1 86 ? 8.75 -29.125 -19.766 1 92.75 86 CYS A O 1
ATOM 691 N N . ASP A 1 87 ? 8.859 -28.172 -21.812 1 88.5 87 ASP A N 1
ATOM 692 C CA . ASP A 1 87 ? 8.492 -29.375 -22.531 1 88.5 87 ASP A CA 1
ATOM 693 C C . ASP A 1 87 ? 9.562 -30.453 -22.391 1 88.5 87 ASP A C 1
ATOM 695 O O . ASP A 1 87 ? 9.289 -31.641 -22.562 1 88.5 87 ASP A O 1
ATOM 699 N N . GLU A 1 88 ? 10.688 -30 -22.172 1 86.62 88 GLU A N 1
ATOM 700 C CA . GLU A 1 88 ? 11.773 -30.953 -21.938 1 86.62 88 GLU A CA 1
ATOM 701 C C . GLU A 1 88 ? 11.578 -31.703 -20.609 1 86.62 88 GLU A C 1
ATOM 703 O O . GLU A 1 88 ? 12.109 -32.781 -20.438 1 86.62 88 GLU A O 1
ATOM 708 N N . LYS A 1 89 ? 10.852 -31.047 -19.828 1 78.44 89 LYS A N 1
ATOM 709 C CA . LYS A 1 89 ? 10.648 -31.641 -18.516 1 78.44 89 LYS A CA 1
ATOM 710 C C . LYS A 1 89 ? 9.547 -32.688 -18.562 1 78.44 89 LYS A C 1
ATOM 712 O O . LYS A 1 89 ? 8.625 -32.625 -19.375 1 78.44 89 LYS A O 1
ATOM 717 N N . LEU A 1 90 ? 9.68 -34.031 -18.562 1 58.53 90 LEU A N 1
ATOM 718 C CA . LEU A 1 90 ? 9 -35.281 -18.828 1 58.53 90 LEU A CA 1
ATOM 719 C C . LEU A 1 90 ? 7.527 -35.188 -18.438 1 58.53 90 LEU A C 1
ATOM 721 O O . LEU A 1 90 ? 6.684 -35.906 -19.016 1 58.53 90 LEU A O 1
ATOM 725 N N . SER A 1 91 ? 7.203 -34.656 -17.219 1 57.22 91 SER A N 1
ATOM 726 C CA . SER A 1 91 ? 5.922 -35 -16.609 1 57.22 91 SER A CA 1
ATOM 727 C C . SER A 1 91 ? 4.828 -34.031 -17.047 1 57.22 91 SER A C 1
ATOM 729 O O . SER A 1 91 ? 3.654 -34.25 -16.719 1 57.22 91 SER A O 1
ATOM 731 N N . THR A 1 92 ? 5.203 -32.906 -17.594 1 55.25 92 THR A N 1
ATOM 732 C CA . THR A 1 92 ? 4.191 -31.859 -17.719 1 55.25 92 THR A CA 1
ATOM 733 C C . THR A 1 92 ? 3.193 -32.188 -18.828 1 55.25 92 THR A C 1
ATOM 735 O O . THR A 1 92 ? 3.549 -32.844 -19.828 1 55.25 92 THR A O 1
ATOM 738 N N . ARG A 1 93 ? 1.953 -32.281 -18.469 1 62.66 93 ARG A N 1
ATOM 739 C CA . ARG A 1 93 ? 0.98 -31.984 -19.516 1 62.66 93 ARG A CA 1
ATOM 740 C C . ARG A 1 93 ? 1.321 -30.703 -20.25 1 62.66 93 ARG A C 1
ATOM 742 O O . ARG A 1 93 ? 2.201 -29.953 -19.828 1 62.66 93 ARG A O 1
ATOM 749 N N . SER A 1 94 ? 0.625 -30.125 -21.266 1 78.38 94 SER A N 1
ATOM 750 C CA . SER A 1 94 ? 0.799 -29.156 -22.328 1 78.38 94 SER A CA 1
ATOM 751 C C . SER A 1 94 ? 1.002 -27.75 -21.781 1 78.38 94 SER A C 1
ATOM 753 O O . SER A 1 94 ? 0.444 -27.406 -20.734 1 78.38 94 S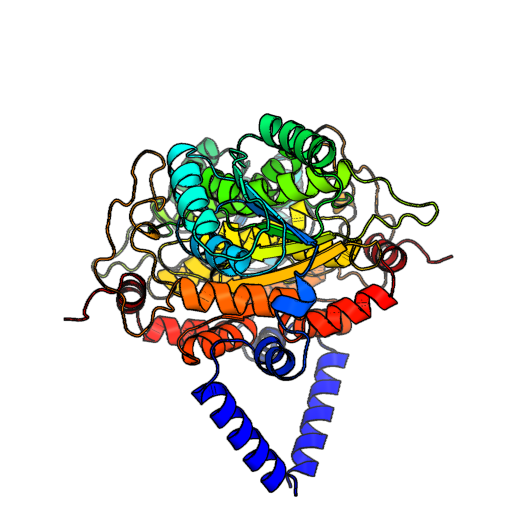ER A O 1
ATOM 755 N N . SER A 1 95 ? 2.203 -27.172 -22 1 87.44 95 SER A N 1
ATOM 756 C CA . SER A 1 95 ? 2.391 -25.734 -21.844 1 87.44 95 SER A CA 1
ATOM 757 C C . SER A 1 95 ? 1.968 -24.984 -23.094 1 87.44 95 SER A C 1
ATOM 759 O O . SER A 1 95 ? 2.217 -25.438 -24.219 1 87.44 95 SER A O 1
ATOM 761 N N . ILE A 1 96 ? 1.238 -23.906 -22.844 1 92.62 96 ILE A N 1
ATOM 762 C CA . ILE A 1 96 ? 0.737 -23.109 -23.953 1 92.62 96 ILE A CA 1
ATOM 763 C C . ILE A 1 96 ? 1.212 -21.672 -23.828 1 92.62 96 ILE A C 1
ATOM 765 O O . ILE A 1 96 ? 1.165 -21.094 -22.734 1 92.62 96 ILE A O 1
ATOM 769 N N . VAL A 1 97 ? 1.732 -21.156 -24.906 1 95.88 97 VAL A N 1
ATOM 770 C CA . VAL A 1 97 ? 2.178 -19.766 -24.953 1 95.88 97 VAL A CA 1
ATOM 771 C C . VAL A 1 97 ? 0.993 -18.859 -25.266 1 95.88 97 VAL A C 1
ATOM 773 O O . VAL A 1 97 ? 0.299 -19.047 -26.266 1 95.88 97 VAL A O 1
ATOM 776 N N . PHE A 1 98 ? 0.763 -17.891 -24.422 1 96.38 98 PHE A N 1
ATOM 777 C CA . PHE A 1 98 ? -0.32 -16.922 -24.562 1 96.38 98 PHE A CA 1
ATOM 778 C C . PHE A 1 98 ? 0.167 -15.516 -24.234 1 96.38 98 PHE A C 1
ATOM 780 O O . PHE A 1 98 ? -0.036 -15.023 -23.125 1 96.38 98 PHE A O 1
ATOM 787 N N . PRO A 1 99 ? 0.758 -14.789 -25.25 1 96.94 99 PRO A N 1
ATOM 788 C CA . PRO A 1 99 ? 1.331 -13.461 -25 1 96.94 99 PRO A CA 1
ATOM 789 C C . PRO A 1 99 ? 0.294 -12.453 -24.516 1 96.94 99 PRO A C 1
ATOM 791 O O . PRO A 1 99 ? -0.836 -12.438 -25 1 96.94 99 PRO A O 1
ATOM 794 N N . LEU A 1 100 ? 0.719 -11.609 -23.5 1 97.38 100 LEU A N 1
ATOM 795 C CA . LEU A 1 100 ? -0.209 -10.656 -22.891 1 97.38 100 LEU A CA 1
ATOM 796 C C . LEU A 1 100 ? 0.542 -9.5 -22.25 1 97.38 100 LEU A C 1
ATOM 798 O O . LEU A 1 100 ? 1.513 -9.719 -21.516 1 97.38 100 LEU A O 1
ATOM 802 N N . ASP A 1 101 ? 0.155 -8.32 -22.609 1 97.25 101 ASP A N 1
ATOM 803 C CA . ASP A 1 101 ? 0.568 -7.125 -21.875 1 97.25 101 ASP A CA 1
ATOM 804 C C . ASP A 1 101 ? -0.487 -6.707 -20.859 1 97.25 101 ASP A C 1
ATOM 806 O O . ASP A 1 101 ? -1.532 -6.164 -21.219 1 97.25 101 ASP A O 1
ATOM 810 N N . VAL A 1 102 ? -0.133 -6.84 -19.594 1 96.94 102 VAL A N 1
ATOM 811 C CA . VAL A 1 102 ? -1.117 -6.648 -18.531 1 96.94 102 VAL A CA 1
ATOM 812 C C . VAL A 1 102 ? -1.5 -5.172 -18.438 1 96.94 102 VAL A C 1
ATOM 814 O O . VAL A 1 102 ? -2.492 -4.82 -17.797 1 96.94 102 VAL A O 1
ATOM 817 N N . THR A 1 103 ? -0.694 -4.266 -19.031 1 96.94 103 THR A N 1
ATOM 818 C CA . THR A 1 103 ? -0.998 -2.84 -18.969 1 96.94 103 THR A CA 1
ATOM 819 C C . THR A 1 103 ? -1.942 -2.436 -20.094 1 96.94 103 THR A C 1
ATOM 821 O O . THR A 1 103 ? -2.426 -1.302 -20.125 1 96.94 103 THR A O 1
ATOM 824 N N . ASN A 1 104 ? -2.154 -3.318 -21.078 1 97.69 104 ASN A N 1
ATOM 825 C CA . ASN A 1 104 ? -3.15 -3.113 -22.125 1 97.69 104 ASN A CA 1
ATOM 826 C C . ASN A 1 104 ? -4.508 -3.689 -21.719 1 97.69 104 ASN A C 1
ATOM 828 O O . ASN A 1 104 ? -4.844 -4.812 -22.094 1 97.69 104 ASN A O 1
ATOM 832 N N . PHE A 1 105 ? -5.305 -2.906 -21.094 1 96.81 105 PHE A N 1
ATOM 833 C CA . PHE A 1 105 ? -6.508 -3.373 -20.422 1 96.81 105 PHE A CA 1
ATOM 834 C C . PHE A 1 105 ? -7.516 -3.92 -21.422 1 96.81 105 PHE A C 1
ATOM 836 O O . PHE A 1 105 ? -8.281 -4.836 -21.109 1 96.81 105 PHE A O 1
ATOM 843 N N . GLY A 1 106 ? -7.574 -3.352 -22.609 1 93.81 106 GLY A N 1
ATOM 844 C CA . GLY A 1 106 ? -8.398 -3.939 -23.656 1 93.81 106 GLY A CA 1
ATOM 845 C C . GLY A 1 106 ? -7.98 -5.348 -24.031 1 93.81 106 GLY A C 1
ATOM 846 O O . GLY A 1 106 ? -8.82 -6.238 -24.172 1 93.81 106 GLY A O 1
ATOM 847 N N . GLN A 1 107 ? -6.715 -5.551 -24.125 1 95.81 107 GLN A N 1
ATOM 848 C CA . GLN A 1 107 ? -6.168 -6.871 -24.422 1 95.81 107 GLN A CA 1
ATOM 849 C C . GLN A 1 107 ? -6.434 -7.84 -23.266 1 95.81 107 GLN A C 1
ATOM 851 O O . GLN A 1 107 ? -6.672 -9.031 -23.484 1 95.81 107 GLN A O 1
ATOM 856 N N . VAL A 1 108 ? -6.406 -7.367 -22.078 1 97.75 108 VAL A N 1
ATOM 857 C CA . VAL A 1 108 ? -6.566 -8.203 -20.891 1 97.75 108 VAL A CA 1
ATOM 858 C C . VAL A 1 108 ? -7.973 -8.789 -20.859 1 97.75 108 VAL A C 1
ATOM 860 O O . VAL A 1 108 ? -8.141 -9.984 -20.609 1 97.75 108 VAL A O 1
ATOM 863 N N . ALA A 1 109 ? -8.969 -7.977 -21.125 1 96.88 109 ALA A N 1
ATOM 864 C CA . ALA A 1 109 ? -10.352 -8.438 -21.109 1 96.88 109 ALA A CA 1
ATOM 865 C C . ALA A 1 109 ? -10.57 -9.531 -22.156 1 96.88 109 ALA A C 1
ATOM 867 O O . ALA A 1 109 ? -11.172 -10.57 -21.859 1 96.88 109 ALA A O 1
ATOM 868 N N . GLU A 1 110 ? -10.055 -9.32 -23.297 1 96.81 110 GLU A N 1
ATOM 869 C CA . GLU A 1 110 ? -10.18 -10.289 -24.375 1 96.81 110 GLU A CA 1
ATOM 870 C C . GLU A 1 110 ? -9.414 -11.57 -24.062 1 96.81 110 GLU A C 1
ATOM 872 O O . GLU A 1 110 ? -9.891 -12.672 -24.344 1 96.81 110 GLU A O 1
ATOM 877 N N . ALA A 1 111 ? -8.266 -11.406 -23.516 1 96.62 111 ALA A N 1
ATOM 878 C CA . ALA A 1 111 ? -7.426 -12.539 -23.172 1 96.62 111 ALA A CA 1
ATOM 879 C C . ALA A 1 111 ? -8.109 -13.438 -22.141 1 96.62 111 ALA A C 1
ATOM 881 O O . ALA A 1 111 ? -8.055 -14.664 -22.234 1 96.62 111 ALA A O 1
ATOM 882 N N . CYS A 1 112 ? -8.742 -12.844 -21.156 1 97.81 112 CYS A N 1
ATOM 883 C CA . CYS A 1 112 ? -9.43 -13.617 -20.125 1 97.81 112 CYS A CA 1
ATOM 884 C C . CYS A 1 112 ? -10.57 -14.438 -20.719 1 97.81 112 CYS A C 1
ATOM 886 O O . CYS A 1 112 ? -10.758 -15.594 -20.359 1 97.81 112 CYS A O 1
ATOM 888 N N . LYS A 1 113 ? -11.266 -13.859 -21.641 1 96.69 113 LYS A N 1
ATOM 889 C CA . LYS A 1 113 ? -12.336 -14.578 -22.328 1 96.69 113 LYS A CA 1
ATOM 890 C C . LYS A 1 113 ? -11.781 -15.742 -23.141 1 96.69 113 LYS A C 1
ATOM 892 O O . LYS A 1 113 ? -12.344 -16.844 -23.125 1 96.69 113 LYS A O 1
ATOM 897 N N . LYS A 1 114 ? -10.719 -15.5 -23.828 1 96.5 114 LYS A N 1
ATOM 898 C CA . LYS A 1 114 ? -10.094 -16.531 -24.656 1 96.5 114 LYS A CA 1
ATOM 899 C C . LYS A 1 114 ? -9.562 -17.672 -23.797 1 96.5 114 LYS A C 1
ATOM 901 O O . LYS A 1 114 ? -9.703 -18.844 -24.172 1 96.5 114 LYS A O 1
ATOM 906 N N . VAL A 1 115 ? -8.93 -17.344 -22.688 1 96 115 VAL A N 1
ATOM 907 C CA . VAL A 1 115 ? -8.398 -18.359 -21.781 1 96 115 VAL A CA 1
ATOM 908 C C . VAL A 1 115 ? -9.539 -19.25 -21.281 1 96 115 VAL A C 1
ATOM 910 O O . VAL A 1 115 ? -9.43 -20.469 -21.297 1 96 115 VAL A O 1
ATOM 913 N N . LYS A 1 116 ? -10.609 -18.609 -20.906 1 94.25 116 LYS A N 1
ATOM 914 C CA . LYS A 1 116 ? -11.773 -19.359 -20.438 1 94.25 116 LYS A CA 1
ATOM 915 C C . LYS A 1 116 ? -12.359 -20.219 -21.547 1 94.25 116 LYS A C 1
ATOM 917 O O . LYS A 1 116 ? -12.727 -21.375 -21.312 1 94.25 116 LYS A O 1
ATOM 922 N N . MET A 1 117 ? -12.391 -19.703 -22.703 1 93.38 117 MET A N 1
ATOM 923 C CA . MET A 1 117 ? -12.992 -20.391 -23.859 1 93.38 117 MET A CA 1
ATOM 924 C C . MET A 1 117 ? -12.141 -21.578 -24.281 1 93.38 117 MET A C 1
ATOM 926 O O . MET A 1 117 ? -12.664 -22.672 -24.516 1 93.38 117 MET A O 1
ATOM 930 N N . PHE A 1 118 ? -10.852 -21.422 -24.312 1 90.56 118 PHE A N 1
ATOM 931 C CA . PHE A 1 118 ? -9.977 -22.422 -24.906 1 90.56 118 PHE A CA 1
ATOM 932 C C . PHE A 1 118 ? -9.523 -23.438 -23.859 1 90.56 118 PHE A C 1
ATOM 934 O O . PHE A 1 118 ? -9.289 -24.609 -24.188 1 90.56 118 PHE A O 1
ATOM 941 N N . PHE A 1 119 ? -9.414 -23.031 -22.594 1 88.25 119 PHE A N 1
ATOM 942 C CA . PHE A 1 119 ? -8.805 -23.906 -21.594 1 88.25 119 PHE A CA 1
ATOM 943 C C . PHE A 1 119 ? -9.797 -24.234 -20.484 1 88.25 119 PHE A C 1
ATOM 945 O O . PHE A 1 119 ? -9.516 -25.078 -19.641 1 88.25 119 PHE A O 1
ATOM 952 N N . GLY A 1 120 ? -11.008 -23.594 -20.547 1 90.38 120 GLY A N 1
ATOM 953 C CA . GLY A 1 120 ? -11.961 -23.734 -19.453 1 90.38 120 GLY A CA 1
ATOM 954 C C . GLY A 1 120 ? -11.594 -22.938 -18.219 1 90.38 120 GLY A C 1
ATOM 955 O O . GLY A 1 120 ? -10.914 -21.906 -18.328 1 90.38 120 GLY A O 1
ATOM 956 N N . LYS A 1 121 ? -12.094 -23.406 -17.109 1 92.19 121 LYS A N 1
ATOM 957 C CA . LYS A 1 121 ? -11.812 -22.703 -15.852 1 92.19 121 LYS A CA 1
ATOM 958 C C . LYS A 1 121 ? -10.359 -22.922 -15.422 1 92.19 121 LYS A C 1
ATOM 960 O O . LYS A 1 121 ? -9.859 -24.047 -15.445 1 92.19 121 LYS A O 1
ATOM 965 N N . VAL A 1 122 ? -9.703 -21.844 -15.133 1 97.38 122 VAL A N 1
ATOM 966 C CA . VAL A 1 122 ? -8.352 -21.891 -14.586 1 97.38 122 VAL A CA 1
ATOM 967 C C . VAL A 1 122 ? -8.414 -22.109 -13.078 1 97.38 122 VAL A C 1
ATOM 969 O O . VAL A 1 122 ? -9.172 -21.438 -12.375 1 97.38 122 VAL A O 1
ATOM 972 N N . ASP A 1 123 ? -7.629 -23.078 -12.617 1 98.12 123 ASP A N 1
ATOM 973 C CA . ASP A 1 123 ? -7.672 -23.406 -11.195 1 98.12 123 ASP A CA 1
ATOM 974 C C . ASP A 1 123 ? -6.824 -22.438 -10.375 1 98.12 123 ASP A C 1
ATOM 976 O O . ASP A 1 123 ? -7.219 -22.047 -9.273 1 98.12 123 ASP A O 1
ATOM 980 N N . VAL A 1 124 ? -5.621 -22.156 -10.883 1 98.69 124 VAL A N 1
ATOM 981 C CA . VAL A 1 124 ? -4.668 -21.297 -10.188 1 98.69 124 VAL A CA 1
ATOM 982 C C . VAL A 1 124 ? -4.117 -20.25 -11.156 1 98.69 124 VAL A C 1
ATOM 984 O O . VAL A 1 124 ? -3.697 -20.578 -12.266 1 98.69 124 VAL A O 1
ATOM 987 N N . ILE A 1 125 ? -4.207 -19 -10.805 1 98.81 125 ILE A N 1
ATOM 988 C CA . ILE A 1 125 ? -3.596 -17.906 -11.555 1 98.81 125 ILE A CA 1
ATOM 989 C C . ILE A 1 125 ? -2.465 -17.297 -10.734 1 98.81 125 ILE A C 1
ATOM 991 O O . ILE A 1 125 ? -2.688 -16.812 -9.625 1 98.81 125 ILE A O 1
ATOM 995 N N . ILE A 1 126 ? -1.256 -17.375 -11.25 1 98.88 126 ILE A N 1
ATOM 996 C CA . ILE A 1 126 ? -0.083 -16.828 -10.578 1 98.88 126 ILE A CA 1
ATOM 997 C C . ILE A 1 126 ? 0.304 -15.5 -11.227 1 98.88 126 ILE A C 1
ATOM 999 O O . ILE A 1 126 ? 0.692 -15.461 -12.391 1 98.88 126 ILE A O 1
ATOM 1003 N N . LEU A 1 127 ? 0.142 -14.438 -10.492 1 98.75 127 LEU A N 1
ATOM 1004 C CA . LEU A 1 127 ? 0.456 -13.094 -10.945 1 98.75 127 LEU A CA 1
ATOM 1005 C C . LEU A 1 127 ? 1.875 -12.695 -10.547 1 98.75 127 LEU A C 1
ATOM 1007 O O . LEU A 1 127 ? 2.117 -12.297 -9.406 1 98.75 127 LEU A O 1
ATOM 1011 N N . CYS A 1 128 ? 2.795 -12.727 -11.531 1 96.62 128 CYS A N 1
ATOM 1012 C CA . CYS A 1 128 ? 4.211 -12.484 -11.273 1 96.62 128 CYS A CA 1
ATOM 1013 C C . CYS A 1 128 ? 4.711 -11.289 -12.07 1 96.62 128 CYS A C 1
ATOM 1015 O O . CYS A 1 128 ? 5.91 -11.008 -12.102 1 96.62 128 CYS A O 1
ATOM 1017 N N . CYS A 1 129 ? 3.818 -10.609 -12.68 1 92.88 129 CYS A N 1
ATOM 1018 C CA . CYS A 1 129 ? 4.254 -9.469 -13.477 1 92.88 129 CYS A CA 1
ATOM 1019 C C . CYS A 1 129 ? 4.715 -8.32 -12.594 1 92.88 129 CYS A C 1
ATOM 1021 O O . CYS A 1 129 ? 4.25 -8.18 -11.461 1 92.88 129 CYS A O 1
ATOM 1023 N N . GLY A 1 130 ? 5.672 -7.555 -13.125 1 92.38 130 GLY A N 1
ATOM 1024 C CA . GLY A 1 130 ? 6.172 -6.395 -12.406 1 92.38 130 GLY A CA 1
ATOM 1025 C C . GLY A 1 130 ? 7.492 -5.879 -12.945 1 92.38 130 GLY A C 1
ATOM 1026 O O . GLY A 1 130 ? 8.156 -6.562 -13.727 1 92.38 130 GLY A O 1
ATOM 1027 N N . GLN A 1 131 ? 7.781 -4.727 -12.617 1 92 131 GLN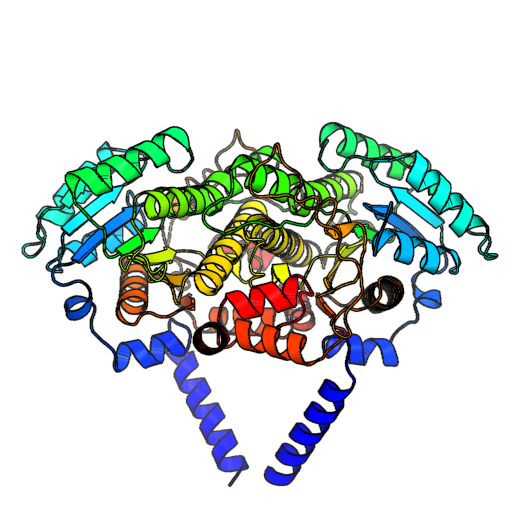 A N 1
ATOM 1028 C CA . GLN A 1 131 ? 9.023 -4.043 -12.953 1 92 131 GLN A CA 1
ATOM 1029 C C . GLN A 1 131 ? 9.523 -3.191 -11.789 1 92 131 GLN A C 1
ATOM 1031 O O . GLN A 1 131 ? 8.797 -2.33 -11.297 1 92 131 GLN A O 1
ATOM 1036 N N . SER A 1 132 ? 10.742 -3.408 -11.344 1 91.56 132 SER A N 1
ATOM 1037 C CA . SER A 1 132 ? 11.312 -2.682 -10.211 1 91.56 132 SER A CA 1
ATOM 1038 C C . SER A 1 132 ? 11.688 -1.257 -10.602 1 91.56 132 SER A C 1
ATOM 1040 O O . SER A 1 132 ? 11.328 -0.79 -11.688 1 91.56 132 SER A O 1
ATOM 1042 N N . GLN A 1 133 ? 12.352 -0.555 -9.617 1 91.62 133 GLN A N 1
ATOM 1043 C CA . GLN A 1 133 ? 12.75 0.833 -9.82 1 91.62 133 GLN A CA 1
ATOM 1044 C C . GLN A 1 133 ? 14.023 1.161 -9.055 1 91.62 133 GLN A C 1
ATOM 1046 O O . GLN A 1 133 ? 14.281 0.588 -7.988 1 91.62 133 GLN A O 1
ATOM 1051 N N . ARG A 1 134 ? 14.789 2.037 -9.609 1 89.12 134 ARG A N 1
ATOM 1052 C CA . ARG A 1 134 ? 15.891 2.676 -8.898 1 89.12 134 ARG A CA 1
ATOM 1053 C C . ARG A 1 134 ? 15.867 4.188 -9.094 1 89.12 134 ARG A C 1
ATOM 1055 O O . ARG A 1 134 ? 16.078 4.68 -10.203 1 89.12 134 ARG A O 1
ATOM 1062 N N . ALA A 1 135 ? 15.586 4.867 -8.039 1 92.19 135 ALA A N 1
ATOM 1063 C CA . ALA A 1 135 ? 15.531 6.328 -8.07 1 92.19 135 ALA A CA 1
ATOM 1064 C C . ALA A 1 135 ? 15.453 6.91 -6.664 1 92.19 135 ALA A C 1
ATOM 1066 O O . ALA A 1 135 ? 14.867 6.301 -5.766 1 92.19 135 ALA A O 1
ATOM 1067 N N . ASP A 1 136 ? 16.031 8.078 -6.512 1 92.75 136 ASP A N 1
ATOM 1068 C CA . ASP A 1 136 ? 15.867 8.828 -5.273 1 92.75 136 ASP A CA 1
ATOM 1069 C C . ASP A 1 136 ? 14.438 9.352 -5.148 1 92.75 136 ASP A C 1
ATOM 1071 O O . ASP A 1 136 ? 13.828 9.766 -6.141 1 92.75 136 ASP A O 1
ATOM 1075 N N . TRP A 1 137 ? 13.961 9.391 -3.906 1 95.88 137 TRP A N 1
ATOM 1076 C CA . TRP A 1 137 ? 12.562 9.727 -3.633 1 95.88 137 TRP A CA 1
ATOM 1077 C C . TRP A 1 137 ? 12.18 11.047 -4.285 1 95.88 137 TRP A C 1
ATOM 1079 O O . TRP A 1 137 ? 11.117 11.164 -4.895 1 95.88 137 TRP A O 1
ATOM 1089 N N . ILE A 1 138 ? 13.047 12.055 -4.246 1 95.75 138 ILE A N 1
ATOM 1090 C CA . ILE A 1 138 ? 12.734 13.414 -4.672 1 95.75 138 ILE A CA 1
ATOM 1091 C C . ILE A 1 138 ? 12.812 13.508 -6.191 1 95.75 138 ILE A C 1
ATOM 1093 O O . ILE A 1 138 ? 12.125 14.328 -6.809 1 95.75 138 ILE A O 1
ATOM 1097 N N . ASN A 1 139 ? 13.602 12.609 -6.789 1 93.38 139 ASN A N 1
ATOM 1098 C CA . ASN A 1 139 ? 13.891 12.727 -8.211 1 93.38 139 ASN A CA 1
ATOM 1099 C C . ASN A 1 139 ? 13.109 11.695 -9.023 1 93.38 139 ASN A C 1
ATOM 1101 O O . ASN A 1 139 ? 13.695 10.875 -9.734 1 93.38 139 ASN A O 1
ATOM 1105 N N . VAL A 1 140 ? 11.867 11.656 -8.906 1 96.5 140 VAL A N 1
ATOM 1106 C CA . VAL A 1 140 ? 11.016 10.758 -9.688 1 96.5 140 VAL A CA 1
ATOM 1107 C C . VAL A 1 140 ? 9.977 11.562 -10.453 1 96.5 140 VAL A C 1
ATOM 1109 O O . VAL A 1 140 ? 9.266 12.391 -9.875 1 96.5 140 VAL A O 1
ATOM 1112 N N . ASP A 1 141 ? 9.953 11.406 -11.734 1 96.44 141 ASP A N 1
ATOM 1113 C CA . ASP A 1 141 ? 8.891 11.953 -12.57 1 96.44 141 ASP A CA 1
ATOM 1114 C C . ASP A 1 141 ? 7.562 11.242 -12.312 1 96.44 141 ASP A C 1
ATOM 1116 O O . ASP A 1 141 ? 7.52 10.008 -12.219 1 96.44 141 ASP A O 1
ATOM 1120 N N . HIS A 1 142 ? 6.484 12.023 -12.188 1 97.5 142 HIS A N 1
ATOM 1121 C CA . HIS A 1 142 ? 5.191 11.438 -11.859 1 97.5 142 HIS A CA 1
ATOM 1122 C C . HIS A 1 142 ? 4.77 10.406 -12.898 1 97.5 142 HIS A C 1
ATOM 1124 O O . HIS A 1 142 ? 4.008 9.484 -12.594 1 97.5 142 HIS A O 1
ATOM 1130 N N . LYS A 1 143 ? 5.254 10.523 -14.109 1 97.38 143 LYS A N 1
ATOM 1131 C CA . LYS A 1 143 ? 4.941 9.547 -15.148 1 97.38 143 LYS A CA 1
ATOM 1132 C C . LYS A 1 143 ? 5.496 8.172 -14.789 1 97.38 143 LYS A C 1
ATOM 1134 O O . LYS A 1 143 ? 4.91 7.148 -15.148 1 97.38 143 LYS A O 1
ATOM 1139 N N . VAL A 1 144 ? 6.633 8.156 -14.094 1 97.5 144 VAL A N 1
ATOM 1140 C CA . VAL A 1 144 ? 7.223 6.902 -13.633 1 97.5 144 VAL A CA 1
ATOM 1141 C C . VAL A 1 144 ? 6.344 6.285 -12.547 1 97.5 144 VAL A C 1
ATOM 1143 O O . VAL A 1 144 ? 6.133 5.07 -12.523 1 97.5 144 VAL A O 1
ATOM 1146 N N . ASP A 1 145 ? 5.836 7.141 -11.672 1 98.56 145 ASP A N 1
ATOM 1147 C CA . ASP A 1 145 ? 4.91 6.668 -10.641 1 98.56 145 ASP A CA 1
ATOM 1148 C C . ASP A 1 145 ? 3.695 5.992 -11.266 1 98.56 145 ASP A C 1
ATOM 1150 O O . ASP A 1 145 ? 3.293 4.906 -10.836 1 98.56 145 ASP A O 1
ATOM 1154 N N . GLU A 1 146 ? 3.146 6.645 -12.258 1 98.19 146 GLU A N 1
ATOM 1155 C CA . GLU A 1 146 ? 1.953 6.129 -12.922 1 98.19 146 GLU A CA 1
ATOM 1156 C C . GLU A 1 146 ? 2.25 4.82 -13.648 1 98.19 146 GLU A C 1
ATOM 1158 O O . GLU A 1 146 ? 1.451 3.883 -13.602 1 98.19 146 GLU A O 1
ATOM 1163 N N . ALA A 1 147 ? 3.377 4.754 -14.312 1 97.12 147 ALA A N 1
ATOM 1164 C CA . ALA A 1 147 ? 3.762 3.545 -15.039 1 97.12 147 ALA A CA 1
ATOM 1165 C C . ALA A 1 147 ? 4.016 2.389 -14.078 1 97.12 147 ALA A C 1
ATOM 1167 O O . ALA A 1 147 ? 3.602 1.255 -14.336 1 97.12 147 ALA A O 1
ATOM 1168 N N . CYS A 1 148 ? 4.703 2.684 -12.992 1 97.62 148 CYS A N 1
ATOM 1169 C CA . CYS A 1 148 ? 4.977 1.671 -11.984 1 97.62 148 CYS A CA 1
ATOM 1170 C C . CYS A 1 148 ? 3.684 1.123 -11.391 1 97.62 148 CYS A C 1
ATOM 1172 O O . CYS A 1 148 ? 3.545 -0.087 -11.203 1 97.62 148 CYS A O 1
ATOM 1174 N N . PHE A 1 149 ? 2.799 2.004 -11.141 1 98.62 149 PHE A N 1
ATOM 1175 C CA . PHE A 1 149 ? 1.501 1.608 -10.602 1 98.62 149 PHE A CA 1
ATOM 1176 C C . PHE A 1 149 ? 0.761 0.712 -11.586 1 98.62 149 PHE A C 1
ATOM 1178 O O . PHE A 1 149 ? 0.199 -0.314 -11.203 1 98.62 149 PHE A O 1
ATOM 1185 N N . LYS A 1 150 ? 0.769 1.102 -12.789 1 98.31 150 LYS A N 1
ATOM 1186 C CA . LYS A 1 150 ? 0.03 0.397 -13.836 1 98.31 150 LYS A CA 1
ATOM 1187 C C . LYS A 1 150 ? 0.55 -1.026 -14.016 1 98.31 150 LYS A C 1
ATOM 1189 O O . LYS A 1 150 ? -0.231 -1.98 -14.031 1 98.31 150 LYS A O 1
ATOM 1194 N N . VAL A 1 151 ? 1.799 -1.243 -14.039 1 97.5 151 VAL A N 1
ATOM 1195 C CA . VAL A 1 151 ? 2.365 -2.545 -14.383 1 97.5 151 VAL A CA 1
ATOM 1196 C C . VAL A 1 151 ? 2.404 -3.43 -13.133 1 97.5 151 VAL A C 1
ATOM 1198 O O . VAL A 1 151 ? 2.193 -4.641 -13.219 1 97.5 151 VAL A O 1
ATOM 1201 N N . ASN A 1 152 ? 2.674 -2.844 -11.945 1 98.19 152 ASN A N 1
ATOM 1202 C CA . ASN A 1 152 ? 2.934 -3.645 -10.758 1 98.19 152 ASN A CA 1
ATOM 1203 C C . ASN A 1 152 ? 1.658 -3.887 -9.953 1 98.19 152 ASN A C 1
ATOM 1205 O O . ASN A 1 152 ? 1.588 -4.828 -9.164 1 98.19 152 ASN A O 1
ATOM 1209 N N . ALA A 1 153 ? 0.678 -3.035 -10.125 1 98.81 153 ALA A N 1
ATOM 1210 C CA . ALA A 1 153 ? -0.473 -3.143 -9.234 1 98.81 153 ALA A CA 1
ATOM 1211 C C . ALA A 1 153 ? -1.775 -3.217 -10.023 1 98.81 153 ALA A C 1
ATOM 1213 O O . ALA A 1 153 ? -2.516 -4.199 -9.93 1 98.81 153 ALA A O 1
ATOM 1214 N N . LEU A 1 154 ? -2.004 -2.238 -10.844 1 98.81 154 LEU A N 1
ATOM 1215 C CA . LEU A 1 154 ? -3.289 -2.139 -11.523 1 98.81 154 LEU A CA 1
ATOM 1216 C C . LEU A 1 154 ? -3.436 -3.238 -12.57 1 98.81 154 LEU A C 1
ATOM 1218 O O . LEU A 1 154 ? -4.508 -3.836 -12.703 1 98.81 154 LEU A O 1
ATOM 1222 N N . GLY A 1 155 ? -2.385 -3.523 -13.344 1 98.62 155 GLY A N 1
ATOM 1223 C CA . GLY A 1 155 ? -2.406 -4.547 -14.375 1 98.62 155 GLY A CA 1
ATOM 1224 C C . GLY A 1 155 ? -2.869 -5.898 -13.867 1 98.62 155 GLY A C 1
ATOM 1225 O O . GLY A 1 155 ? -3.891 -6.422 -14.312 1 98.62 155 GLY A O 1
ATOM 1226 N N . PRO A 1 156 ? -2.113 -6.461 -12.883 1 98.69 156 PRO A N 1
ATOM 1227 C CA . PRO A 1 156 ? -2.531 -7.746 -12.32 1 98.69 156 PRO A CA 1
ATOM 1228 C C . PRO A 1 156 ? -3.936 -7.699 -11.719 1 98.69 156 PRO A C 1
ATOM 1230 O O . PRO A 1 156 ? -4.664 -8.688 -11.766 1 98.69 156 PRO A O 1
ATOM 1233 N N . THR A 1 157 ? -4.363 -6.586 -11.156 1 98.81 157 THR A N 1
ATOM 1234 C CA . THR A 1 157 ? -5.688 -6.426 -10.562 1 98.81 157 THR A CA 1
ATOM 1235 C C . THR A 1 157 ? -6.773 -6.484 -11.633 1 98.81 157 THR A C 1
ATOM 1237 O O . THR A 1 157 ? -7.777 -7.18 -11.469 1 98.81 157 THR A O 1
ATOM 1240 N N . VAL A 1 158 ? -6.531 -5.754 -12.695 1 98.69 158 VAL A N 1
ATOM 1241 C CA . VAL A 1 158 ? -7.496 -5.734 -13.789 1 98.69 158 VAL A CA 1
ATOM 1242 C C . VAL A 1 158 ? -7.609 -7.129 -14.406 1 98.69 158 VAL A C 1
ATOM 1244 O O . VAL A 1 158 ? -8.703 -7.57 -14.758 1 98.69 158 VAL A O 1
ATOM 1247 N N . LEU A 1 159 ? -6.492 -7.84 -14.539 1 98.69 159 LEU A N 1
ATOM 1248 C CA . LEU A 1 159 ? -6.531 -9.203 -15.055 1 98.69 159 LEU A CA 1
ATOM 1249 C C . LEU A 1 159 ? -7.398 -10.094 -14.172 1 98.69 159 LEU A C 1
ATOM 1251 O O . LEU A 1 159 ? -8.242 -10.836 -14.68 1 98.69 159 LEU A O 1
ATOM 1255 N N . ALA A 1 160 ? -7.188 -10.023 -12.867 1 98.62 160 ALA A N 1
ATOM 1256 C CA . ALA A 1 160 ? -7.98 -10.812 -11.93 1 98.62 160 ALA A CA 1
ATOM 1257 C C . ALA A 1 160 ? -9.469 -10.477 -12.047 1 98.62 160 ALA A C 1
ATOM 1259 O O . ALA A 1 160 ? -10.312 -11.367 -12.078 1 98.62 160 ALA A O 1
ATOM 1260 N N . ARG A 1 161 ? -9.781 -9.172 -12.125 1 98.38 161 ARG A N 1
ATOM 1261 C CA . ARG A 1 161 ? -11.164 -8.719 -12.242 1 98.38 161 ARG A CA 1
ATOM 1262 C C . ARG A 1 161 ? -11.812 -9.266 -13.508 1 98.38 161 ARG A C 1
ATOM 1264 O O . ARG A 1 161 ? -12.914 -9.82 -13.461 1 98.38 161 ARG A O 1
ATOM 1271 N N . GLU A 1 162 ? -11.117 -9.031 -14.617 1 98.06 162 GLU A N 1
ATOM 1272 C CA . GLU A 1 162 ? -11.664 -9.445 -15.906 1 98.06 162 GLU A CA 1
ATOM 1273 C C . GLU A 1 162 ? -11.844 -10.961 -15.969 1 98.06 162 GLU A C 1
ATOM 1275 O O . GLU A 1 162 ? -12.812 -11.445 -16.562 1 98.06 162 GLU A O 1
ATOM 1280 N N . TYR A 1 163 ? -10.914 -11.742 -15.406 1 98.31 163 TYR A N 1
ATOM 1281 C CA . TYR A 1 163 ? -11.078 -13.195 -15.375 1 98.31 163 TYR A CA 1
ATOM 1282 C C . TYR A 1 163 ? -12.305 -13.586 -14.555 1 98.31 163 TYR A C 1
ATOM 1284 O O . TYR A 1 163 ? -13.094 -14.438 -14.977 1 98.31 163 TYR A O 1
ATOM 1292 N N . LEU A 1 164 ? -12.461 -12.977 -13.352 1 97.69 164 LEU A N 1
ATOM 1293 C CA . LEU A 1 164 ? -13.578 -13.305 -12.477 1 97.69 164 LEU A CA 1
ATOM 1294 C C . LEU A 1 164 ? -14.906 -12.992 -13.148 1 97.69 164 LEU A C 1
ATOM 1296 O O . LEU A 1 164 ? -15.898 -13.695 -12.93 1 97.69 164 LEU A O 1
ATOM 1300 N N . LYS A 1 165 ? -14.914 -11.984 -14.008 1 96.5 165 LYS A N 1
ATOM 1301 C CA . LYS A 1 165 ? -16.125 -11.602 -14.719 1 96.5 165 LYS A CA 1
ATOM 1302 C C . LYS A 1 165 ? -16.531 -12.664 -15.734 1 96.5 165 LYS A C 1
ATOM 1304 O O . LYS A 1 165 ? -17.672 -12.68 -16.203 1 96.5 165 LYS A O 1
ATOM 1309 N N . THR A 1 166 ? -15.602 -13.492 -16.156 1 96.88 166 THR A N 1
ATOM 1310 C CA . THR A 1 166 ? -15.914 -14.547 -17.109 1 96.88 166 THR A CA 1
ATOM 1311 C C . THR A 1 166 ? -16.594 -15.727 -16.422 1 96.88 166 THR A C 1
ATOM 1313 O O . THR A 1 166 ? -17.125 -16.625 -17.078 1 96.88 166 THR A O 1
ATOM 1316 N N . LEU A 1 167 ? -16.516 -15.773 -15.086 1 96.19 167 LEU A N 1
ATOM 1317 C CA . LEU A 1 167 ? -17.062 -16.891 -14.32 1 96.19 167 LEU A CA 1
ATOM 1318 C C . LEU A 1 167 ? -18.531 -16.656 -14 1 96.19 167 LEU A C 1
ATOM 1320 O O . LEU A 1 167 ? -18.984 -15.516 -13.914 1 96.19 167 LEU A O 1
ATOM 1324 N N . GLU A 1 168 ? -19.25 -17.719 -13.859 1 93.75 168 GLU A N 1
ATOM 1325 C CA . GLU A 1 168 ? -20.656 -17.656 -13.5 1 93.75 168 GLU A CA 1
ATOM 1326 C C . GLU A 1 168 ? -20.891 -18.141 -12.062 1 93.75 168 GLU A C 1
ATOM 1328 O O . GLU A 1 168 ? -20.5 -19.25 -11.711 1 93.75 168 GLU A O 1
ATOM 1333 N N . ALA A 1 169 ? -21.453 -17.281 -11.297 1 93.44 169 ALA A N 1
ATOM 1334 C CA . ALA A 1 169 ? -21.766 -17.641 -9.922 1 93.44 169 ALA A CA 1
ATOM 1335 C C . ALA A 1 169 ? -22.969 -18.578 -9.852 1 93.44 169 ALA A C 1
ATOM 1337 O O . ALA A 1 169 ? -23.828 -18.547 -10.734 1 93.44 169 ALA A O 1
ATOM 1338 N N . ASP A 1 170 ? -22.984 -19.359 -8.797 1 94.75 170 ASP A N 1
ATOM 1339 C CA . ASP A 1 170 ? -24.156 -20.203 -8.57 1 94.75 170 ASP A CA 1
ATOM 1340 C C . ASP A 1 170 ? -25.297 -19.422 -7.938 1 94.75 170 ASP A C 1
ATOM 1342 O O . ASP A 1 170 ? -25.234 -18.188 -7.859 1 94.75 170 ASP A O 1
ATOM 1346 N N . GLU A 1 171 ? -26.297 -20.094 -7.613 1 91.88 171 GLU A N 1
ATOM 1347 C CA . GLU A 1 171 ? -27.5 -19.453 -7.086 1 91.88 171 GLU A CA 1
ATOM 1348 C C . GLU A 1 171 ? -27.203 -18.719 -5.777 1 91.88 171 GLU A C 1
ATOM 1350 O O . GLU A 1 171 ? -27.906 -17.766 -5.426 1 91.88 171 GLU A O 1
ATOM 1355 N N . LYS A 1 172 ? -26.219 -19.188 -5.137 1 88.62 172 LYS A N 1
ATOM 1356 C CA . LYS A 1 172 ? -25.859 -18.594 -3.848 1 88.62 172 LYS A CA 1
ATOM 1357 C C . LYS A 1 172 ? -24.812 -17.5 -4.008 1 88.62 172 LYS A C 1
ATOM 1359 O O . LYS A 1 172 ? -24.328 -16.953 -3.02 1 88.62 172 LYS A O 1
ATOM 1364 N N . GLY A 1 173 ? -24.344 -17.234 -5.199 1 88.31 173 GLY A N 1
ATOM 1365 C CA . GLY A 1 173 ? -23.375 -16.172 -5.457 1 88.31 173 GLY A CA 1
ATOM 1366 C C . GLY A 1 173 ? -21.938 -16.641 -5.352 1 88.31 173 GLY A C 1
ATOM 1367 O O . GLY A 1 173 ? -21.016 -15.82 -5.316 1 88.31 173 GLY A O 1
ATOM 1368 N N . VAL A 1 174 ? -21.766 -17.922 -5.273 1 92.75 174 VAL A N 1
ATOM 1369 C CA . VAL A 1 174 ? -20.422 -18.5 -5.145 1 92.75 174 VAL A CA 1
ATOM 1370 C C . VAL A 1 174 ? -19.859 -18.797 -6.527 1 92.75 174 VAL A C 1
ATOM 1372 O O . VAL A 1 174 ? -20.516 -19.422 -7.355 1 92.75 174 VAL A O 1
ATOM 1375 N N . LEU A 1 175 ? -18.656 -18.281 -6.781 1 95.88 175 LEU A N 1
ATOM 1376 C CA . LEU A 1 175 ? -17.969 -18.484 -8.055 1 95.88 175 LEU A CA 1
ATOM 1377 C C . LEU A 1 175 ? -17.234 -19.828 -8.062 1 95.88 175 LEU A C 1
ATOM 1379 O O . LEU A 1 175 ? -16.953 -20.391 -7.008 1 95.88 175 LEU A O 1
ATOM 1383 N N . PRO A 1 176 ? -17.078 -20.391 -9.312 1 96.06 176 PRO A N 1
ATOM 1384 C CA . PRO A 1 176 ? -16.156 -21.516 -9.367 1 96.06 176 PRO A CA 1
ATOM 1385 C C . PRO A 1 176 ? -14.805 -21.219 -8.711 1 96.06 176 PRO A C 1
ATOM 1387 O O . PRO A 1 176 ? -14.281 -20.109 -8.852 1 96.06 176 PRO A O 1
ATOM 1390 N N . PRO A 1 177 ? -14.281 -22.156 -7.988 1 96.69 177 PRO A N 1
ATOM 1391 C CA . PRO A 1 177 ? -13.078 -21.891 -7.195 1 96.69 177 PRO A CA 1
ATOM 1392 C C . PRO A 1 177 ? -11.875 -21.5 -8.055 1 96.69 177 PRO A C 1
ATOM 1394 O O . PRO A 1 177 ? -11.586 -22.172 -9.055 1 96.69 177 PRO A O 1
ATOM 1397 N N . THR A 1 178 ? -11.266 -20.469 -7.77 1 98.06 178 THR A N 1
ATOM 1398 C CA . THR A 1 178 ? -10.023 -20 -8.367 1 98.06 178 THR A CA 1
ATOM 1399 C C . THR A 1 178 ? -9.055 -19.5 -7.297 1 98.06 178 THR A C 1
ATOM 1401 O O . THR A 1 178 ? -9.461 -18.828 -6.352 1 98.06 178 THR A O 1
ATOM 1404 N N . HIS A 1 179 ? -7.836 -19.938 -7.391 1 98.62 179 HIS A N 1
ATOM 1405 C CA . HIS A 1 179 ? -6.785 -19.531 -6.461 1 98.62 179 HIS A CA 1
ATOM 1406 C C . HIS A 1 179 ? -5.82 -18.547 -7.121 1 98.62 179 HIS A C 1
ATOM 1408 O O . HIS A 1 179 ? -5.129 -18.891 -8.078 1 98.62 179 HIS A O 1
ATOM 1414 N N . PHE A 1 180 ? -5.863 -17.297 -6.633 1 98.81 180 PHE A N 1
ATOM 1415 C CA . PHE A 1 180 ? -4.879 -16.312 -7.074 1 98.81 180 PHE A CA 1
ATOM 1416 C C . PHE A 1 180 ? -3.633 -16.359 -6.195 1 98.81 180 PHE A C 1
ATOM 1418 O O . PHE A 1 180 ? -3.723 -16.203 -4.973 1 98.81 180 PHE A O 1
ATOM 1425 N N . VAL A 1 181 ? -2.49 -16.641 -6.777 1 98.88 181 VAL A N 1
ATOM 1426 C CA . VAL A 1 181 ? -1.19 -16.484 -6.137 1 98.88 181 VAL A CA 1
ATOM 1427 C C . VAL A 1 181 ? -0.537 -15.18 -6.602 1 98.88 181 VAL A C 1
ATOM 1429 O O . VAL A 1 181 ? -0.12 -15.062 -7.754 1 98.88 181 VAL A O 1
ATOM 1432 N N . VAL A 1 182 ? -0.493 -14.219 -5.707 1 98.75 182 VAL A N 1
ATOM 1433 C CA . VAL A 1 182 ? -0.008 -12.883 -6.039 1 98.75 182 VAL A CA 1
ATOM 1434 C C . VAL A 1 182 ? 1.419 -12.711 -5.527 1 98.75 182 VAL A C 1
ATOM 1436 O O . VAL A 1 182 ? 1.654 -12.711 -4.316 1 98.75 182 VAL A O 1
ATOM 1439 N N . VAL A 1 183 ? 2.322 -12.57 -6.473 1 98.19 183 VAL A N 1
ATOM 1440 C CA . VAL A 1 183 ? 3.719 -12.367 -6.102 1 98.19 183 VAL A CA 1
ATOM 1441 C C . VAL A 1 183 ? 3.99 -10.875 -5.918 1 98.19 183 VAL A C 1
ATOM 1443 O O . VAL A 1 183 ? 4.234 -10.156 -6.887 1 98.19 183 VAL A O 1
ATOM 1446 N N . SER A 1 184 ? 3.975 -10.453 -4.727 1 97.69 184 SER A N 1
ATOM 1447 C CA . SER A 1 184 ? 4.277 -9.07 -4.375 1 97.69 184 SER A CA 1
ATOM 1448 C C . SER A 1 184 ? 5.758 -8.891 -4.047 1 97.69 184 SER A C 1
ATOM 1450 O O . SER A 1 184 ? 6.621 -9.297 -4.828 1 97.69 184 SER A O 1
ATOM 1452 N N . SER A 1 185 ? 6.066 -8.266 -2.945 1 95.19 185 SER A N 1
ATOM 1453 C CA . SER A 1 185 ? 7.406 -7.969 -2.451 1 95.19 185 SER A CA 1
ATOM 1454 C C . SER A 1 185 ? 7.367 -7.496 -1.002 1 95.19 185 SER A C 1
ATOM 1456 O O . SER A 1 185 ? 6.332 -7.023 -0.525 1 95.19 185 SER A O 1
ATOM 1458 N N . VAL A 1 186 ? 8.508 -7.66 -0.341 1 93.56 186 VAL A N 1
ATOM 1459 C CA . VAL A 1 186 ? 8.617 -7.043 0.977 1 93.56 186 VAL A CA 1
ATOM 1460 C C . VAL A 1 186 ? 8.484 -5.527 0.85 1 93.56 186 VAL A C 1
ATOM 1462 O O . VAL A 1 186 ? 8.086 -4.852 1.804 1 93.56 186 VAL A O 1
ATOM 1465 N N . ALA A 1 187 ? 8.672 -5.02 -0.341 1 93.62 187 ALA A N 1
ATOM 1466 C CA . ALA A 1 187 ? 8.461 -3.602 -0.621 1 93.62 187 ALA A CA 1
ATOM 1467 C C . ALA A 1 187 ? 6.98 -3.242 -0.533 1 93.62 187 ALA A C 1
ATOM 1469 O O . ALA A 1 187 ? 6.625 -2.062 -0.476 1 93.62 187 ALA A O 1
ATOM 1470 N N . GLY A 1 188 ? 6.109 -4.203 -0.513 1 96 188 GLY A N 1
ATOM 1471 C CA . GLY A 1 188 ? 4.688 -3.98 -0.303 1 96 188 GLY A CA 1
ATOM 1472 C C . GLY A 1 188 ? 4.305 -3.895 1.163 1 96 188 GLY A C 1
ATOM 1473 O O . GLY A 1 188 ? 3.154 -3.604 1.495 1 96 188 GLY A O 1
ATOM 1474 N N . ILE A 1 189 ? 5.32 -4.156 2.037 1 91.75 189 ILE A N 1
ATOM 1475 C CA . ILE A 1 189 ? 5.105 -4.203 3.48 1 91.75 189 ILE A CA 1
ATOM 1476 C C . ILE A 1 189 ? 5.887 -3.08 4.156 1 91.75 189 ILE A C 1
ATOM 1478 O O . ILE A 1 189 ? 5.344 -2.35 4.988 1 91.75 189 ILE A O 1
ATOM 1482 N N . ILE A 1 190 ? 7.137 -2.938 3.773 1 90.19 190 ILE A N 1
ATOM 1483 C CA . ILE A 1 190 ? 8.016 -1.914 4.324 1 90.19 190 ILE A CA 1
ATOM 1484 C C . ILE A 1 190 ? 8.57 -1.048 3.195 1 90.19 190 ILE A C 1
ATOM 1486 O O . ILE A 1 190 ? 8.43 -1.384 2.018 1 90.19 190 ILE A O 1
ATOM 1490 N N . GLY A 1 191 ? 9.156 0.032 3.561 1 89.12 191 GLY A N 1
ATOM 1491 C CA . GLY A 1 191 ? 9.805 0.861 2.561 1 89.12 191 GLY A CA 1
ATOM 1492 C C . GLY A 1 191 ? 11.078 0.244 2.01 1 89.12 191 GLY A C 1
ATOM 1493 O O . GLY A 1 191 ? 11.844 -0.373 2.752 1 89.12 191 GLY A O 1
ATOM 1494 N N . ALA A 1 192 ? 11.234 0.351 0.661 1 86.38 192 ALA A N 1
ATOM 1495 C CA . ALA A 1 192 ? 12.484 -0.027 0.008 1 86.38 192 ALA A CA 1
ATOM 1496 C C . ALA A 1 192 ? 13.219 1.199 -0.53 1 86.38 192 ALA A C 1
ATOM 1498 O O . ALA A 1 192 ? 12.781 1.814 -1.504 1 86.38 192 ALA A O 1
ATOM 1499 N N . VAL A 1 193 ? 14.312 1.485 0.043 1 87.62 193 VAL A N 1
ATOM 150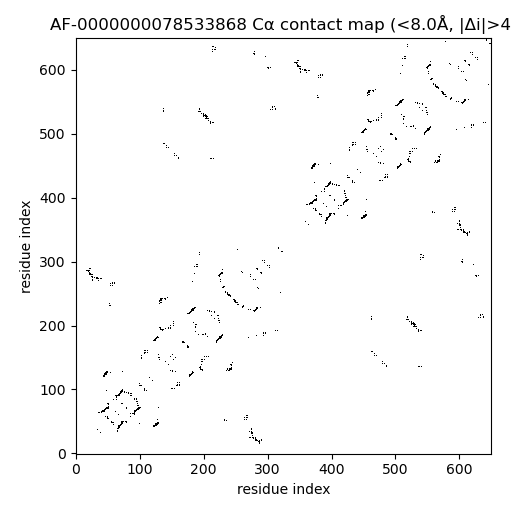0 C CA . VAL A 1 193 ? 15.062 2.682 -0.319 1 87.62 193 VAL A CA 1
ATOM 1501 C C . VAL A 1 193 ? 15.391 2.654 -1.811 1 87.62 193 VAL A C 1
ATOM 1503 O O . VAL A 1 193 ? 15.617 1.586 -2.385 1 87.62 193 VAL A O 1
ATOM 1506 N N . LEU A 1 194 ? 15.297 3.787 -2.496 1 89.5 194 LEU A N 1
ATOM 1507 C CA . LEU A 1 194 ? 15.641 4.02 -3.895 1 89.5 194 LEU A CA 1
ATOM 1508 C C . LEU A 1 194 ? 14.562 3.453 -4.816 1 89.5 194 LEU A C 1
ATOM 1510 O O . LEU A 1 194 ? 14.812 3.23 -6.004 1 89.5 194 LEU A O 1
ATOM 1514 N N . SER A 1 195 ? 13.414 3.16 -4.301 1 93.81 195 SER A N 1
ATOM 1515 C CA . SER A 1 195 ? 12.336 2.635 -5.137 1 93.81 195 SER A CA 1
ATOM 1516 C C . SER A 1 195 ? 10.977 3.117 -4.656 1 93.81 195 SER A C 1
ATOM 1518 O O . SER A 1 195 ? 10.062 2.312 -4.441 1 93.81 195 SER A O 1
ATOM 1520 N N . PRO A 1 196 ? 10.828 4.434 -4.574 1 97.06 196 PRO A N 1
ATOM 1521 C CA . PRO A 1 196 ? 9.586 4.941 -3.992 1 97.06 196 PRO A CA 1
ATOM 1522 C C . PRO A 1 196 ? 8.352 4.562 -4.809 1 97.06 196 PRO A C 1
ATOM 1524 O O . PRO A 1 196 ? 7.328 4.168 -4.242 1 97.06 196 PRO A O 1
ATOM 1527 N N . SER A 1 197 ? 8.43 4.648 -6.172 1 98.19 197 SER A N 1
ATOM 1528 C CA . SER A 1 197 ? 7.281 4.324 -7.02 1 98.19 197 SER A CA 1
ATOM 1529 C C . SER A 1 197 ? 6.961 2.834 -6.969 1 98.19 197 SER A C 1
ATOM 1531 O O . SER A 1 197 ? 5.789 2.447 -6.93 1 98.19 197 SER A O 1
ATOM 1533 N N . TYR A 1 198 ? 8 2.027 -6.984 1 96.69 198 TYR A N 1
ATOM 1534 C CA . TYR A 1 198 ? 7.84 0.58 -6.898 1 96.69 198 TYR A CA 1
ATOM 1535 C C . TYR A 1 198 ? 7.238 0.18 -5.555 1 96.69 198 TYR A C 1
ATOM 1537 O O . TYR A 1 198 ? 6.312 -0.63 -5.5 1 96.69 198 TYR A O 1
ATOM 1545 N N . THR A 1 199 ? 7.785 0.757 -4.465 1 97.75 199 THR A N 1
ATOM 1546 C CA . THR A 1 199 ? 7.273 0.496 -3.123 1 97.75 199 THR A CA 1
ATOM 1547 C C . THR A 1 199 ? 5.793 0.845 -3.029 1 97.75 199 THR A C 1
ATOM 1549 O O . THR A 1 199 ? 4.996 0.055 -2.52 1 97.75 199 THR A O 1
ATOM 1552 N N . ALA A 1 200 ? 5.473 1.982 -3.531 1 98.69 200 ALA A N 1
ATOM 1553 C CA . ALA A 1 200 ? 4.074 2.414 -3.508 1 98.69 200 ALA A CA 1
ATOM 1554 C C . ALA A 1 200 ? 3.193 1.458 -4.305 1 98.69 200 ALA A C 1
ATOM 1556 O O . ALA A 1 200 ? 2.104 1.091 -3.855 1 98.69 200 ALA A O 1
ATOM 1557 N N . ALA A 1 201 ? 3.631 1.07 -5.461 1 98.69 201 ALA A N 1
ATOM 1558 C CA . ALA A 1 201 ? 2.859 0.176 -6.316 1 98.69 201 ALA A CA 1
ATOM 1559 C C . ALA A 1 201 ? 2.645 -1.178 -5.648 1 98.69 201 ALA A C 1
ATOM 1561 O O . ALA A 1 201 ? 1.547 -1.738 -5.703 1 98.69 201 ALA A O 1
ATOM 1562 N N . LYS A 1 202 ? 3.682 -1.703 -5.07 1 98.56 202 LYS A N 1
ATOM 1563 C CA . LYS A 1 202 ? 3.561 -3.006 -4.422 1 98.56 202 LYS A CA 1
ATOM 1564 C C . LYS A 1 202 ? 2.693 -2.918 -3.17 1 98.56 202 LYS A C 1
ATOM 1566 O O . LYS A 1 202 ? 1.976 -3.863 -2.838 1 98.56 202 LYS A O 1
ATOM 1571 N N . HIS A 1 203 ? 2.75 -1.77 -2.482 1 98.56 203 HIS A N 1
ATOM 1572 C CA . HIS A 1 203 ? 1.777 -1.537 -1.42 1 98.56 203 HIS A CA 1
ATOM 1573 C C . HIS A 1 203 ? 0.352 -1.561 -1.963 1 98.56 203 HIS A C 1
ATOM 1575 O O . HIS A 1 203 ? -0.534 -2.176 -1.367 1 98.56 203 HIS A O 1
ATOM 1581 N N . ALA A 1 204 ? 0.177 -0.88 -3.045 1 98.81 204 ALA A N 1
ATOM 1582 C CA . ALA A 1 204 ? -1.15 -0.84 -3.654 1 98.81 204 ALA A CA 1
ATOM 1583 C C . ALA A 1 204 ? -1.628 -2.242 -4.023 1 98.81 204 ALA A C 1
ATOM 1585 O O . ALA A 1 204 ? -2.797 -2.58 -3.816 1 98.81 204 ALA A O 1
ATOM 1586 N N . LEU A 1 205 ? -0.714 -3.031 -4.578 1 98.81 205 LEU A N 1
ATOM 1587 C CA . LEU A 1 205 ? -1.032 -4.41 -4.934 1 98.81 205 LEU A CA 1
ATOM 1588 C C . LEU A 1 205 ? -1.542 -5.18 -3.719 1 98.81 205 LEU A C 1
ATOM 1590 O O . LEU A 1 205 ? -2.549 -5.887 -3.803 1 98.81 205 LEU A O 1
ATOM 1594 N N . MET A 1 206 ? -0.865 -5.031 -2.6 1 98 206 MET A N 1
ATOM 1595 C CA . MET A 1 206 ? -1.308 -5.648 -1.353 1 98 206 MET A CA 1
ATOM 1596 C C . MET A 1 206 ? -2.73 -5.223 -1.008 1 98 206 MET A C 1
ATOM 1598 O O . MET A 1 206 ? -3.568 -6.059 -0.664 1 98 206 MET A O 1
ATOM 1602 N N . GLY A 1 207 ? -2.967 -3.938 -1.105 1 98 207 GLY A N 1
ATOM 1603 C CA . GLY A 1 207 ? -4.285 -3.416 -0.776 1 98 207 GLY A CA 1
ATOM 1604 C C . GLY A 1 207 ? -5.391 -4.023 -1.616 1 98 207 GLY A C 1
ATOM 1605 O O . GLY A 1 207 ? -6.434 -4.414 -1.088 1 98 207 GLY A O 1
ATOM 1606 N N . TYR A 1 208 ? -5.172 -4.137 -2.924 1 98.62 208 TYR A N 1
ATOM 1607 C CA . TYR A 1 208 ? -6.164 -4.699 -3.832 1 98.62 208 TYR A CA 1
ATOM 1608 C C . TYR A 1 208 ? -6.531 -6.125 -3.43 1 98.62 208 TYR A C 1
ATOM 1610 O O . TYR A 1 208 ? -7.711 -6.449 -3.287 1 98.62 208 TYR A O 1
ATOM 1618 N N . PHE A 1 209 ? -5.617 -6.895 -3.174 1 98.12 209 PHE A N 1
ATOM 1619 C CA . PHE A 1 209 ? -5.883 -8.32 -3.047 1 98.12 209 PHE A CA 1
ATOM 1620 C C . PHE A 1 209 ? -6.246 -8.68 -1.612 1 98.12 209 PHE A C 1
ATOM 1622 O O . PHE A 1 209 ? -6.918 -9.688 -1.369 1 98.12 209 PHE A O 1
ATOM 1629 N N . ARG A 1 210 ? -5.836 -7.832 -0.639 1 95.69 210 ARG A N 1
ATOM 1630 C CA . ARG A 1 210 ? -6.391 -7.992 0.701 1 95.69 210 ARG A CA 1
ATOM 1631 C C . ARG A 1 210 ? -7.902 -7.789 0.697 1 95.69 210 ARG A C 1
ATOM 1633 O O . ARG A 1 210 ? -8.633 -8.523 1.364 1 95.69 210 ARG A O 1
ATOM 1640 N N . VAL A 1 211 ? -8.344 -6.824 -0.109 1 95.56 211 VAL A N 1
ATOM 1641 C CA . VAL A 1 211 ? -9.773 -6.562 -0.189 1 95.56 211 VAL A CA 1
ATOM 1642 C C . VAL A 1 211 ? -10.469 -7.699 -0.938 1 95.56 211 VAL A C 1
ATOM 1644 O O . VAL A 1 211 ? -11.562 -8.125 -0.56 1 95.56 211 VAL A O 1
ATOM 1647 N N . LEU A 1 212 ? -9.812 -8.195 -1.987 1 96.62 212 LEU A N 1
ATOM 1648 C CA . LEU A 1 212 ? -10.383 -9.336 -2.691 1 96.62 212 LEU A CA 1
ATOM 1649 C C . LEU A 1 212 ? -10.617 -10.5 -1.738 1 96.62 212 LEU A C 1
ATOM 1651 O O . LEU A 1 212 ? -11.68 -11.125 -1.76 1 96.62 212 LEU A O 1
ATOM 1655 N N . THR A 1 213 ? -9.633 -10.812 -0.917 1 94.44 213 THR A N 1
ATOM 1656 C CA . THR A 1 213 ? -9.742 -11.891 0.057 1 94.44 213 THR A CA 1
ATOM 1657 C C . THR A 1 213 ? -10.945 -11.672 0.975 1 94.44 213 THR A C 1
ATOM 1659 O O . THR A 1 213 ? -11.734 -12.586 1.205 1 94.44 213 THR A O 1
ATOM 1662 N N . MET A 1 214 ? -11.094 -10.469 1.411 1 90.44 214 MET A N 1
ATOM 1663 C CA . MET A 1 214 ? -12.164 -10.164 2.355 1 90.44 214 MET A CA 1
ATOM 1664 C C . MET A 1 214 ? -13.531 -10.312 1.699 1 90.44 214 MET A C 1
ATOM 1666 O O . MET A 1 214 ? -14.469 -10.82 2.314 1 90.44 214 MET A O 1
ATOM 1670 N N . GLU A 1 215 ? -13.633 -9.945 0.504 1 90.88 215 GLU A N 1
ATOM 1671 C CA . GLU A 1 215 ? -14.938 -9.867 -0.137 1 90.88 215 GLU A CA 1
ATOM 1672 C C . GLU A 1 215 ? -15.32 -11.195 -0.779 1 90.88 215 GLU A C 1
ATOM 1674 O O . GLU A 1 215 ? -16.5 -11.523 -0.891 1 90.88 215 GLU A O 1
ATOM 1679 N N . TYR A 1 216 ? -14.273 -12.023 -1.13 1 92.5 216 TYR A N 1
ATOM 1680 C CA . TYR A 1 216 ? -14.641 -13.141 -1.993 1 92.5 216 TYR A CA 1
ATOM 1681 C C . TYR A 1 216 ? -14.102 -14.453 -1.441 1 92.5 216 TYR A C 1
ATOM 1683 O O . TYR A 1 216 ? -14.289 -15.516 -2.045 1 92.5 216 TYR A O 1
ATOM 1691 N N . SER A 1 217 ? -13.477 -14.461 -0.312 1 89 217 SER A N 1
ATOM 1692 C CA . SER A 1 217 ? -12.945 -15.711 0.236 1 89 217 SER A CA 1
ATOM 1693 C C . SER A 1 217 ? -14.055 -16.719 0.499 1 89 217 SER A C 1
ATOM 1695 O O . SER A 1 217 ? -13.844 -17.922 0.372 1 89 217 SER A O 1
ATOM 1697 N N . SER A 1 218 ? -15.234 -16.188 0.83 1 88.12 218 SER A N 1
ATOM 1698 C CA . SER A 1 218 ? -16.375 -17.078 1.072 1 88.12 218 SER A CA 1
ATOM 1699 C C . SER A 1 218 ? -17.172 -17.312 -0.206 1 88.12 218 SER A C 1
ATOM 1701 O O . SER A 1 218 ? -18.188 -18 -0.186 1 88.12 218 SER A O 1
ATOM 1703 N N . LYS A 1 219 ? -16.672 -16.734 -1.282 1 90.81 219 LYS A N 1
ATOM 1704 C CA . LYS A 1 219 ? -17.391 -16.812 -2.545 1 90.81 219 LYS A CA 1
ATOM 1705 C C . LYS A 1 219 ? -16.562 -17.516 -3.613 1 90.81 219 LYS A C 1
ATOM 1707 O O . LYS A 1 219 ? -16.625 -17.156 -4.793 1 90.81 219 LYS A O 1
ATOM 1712 N N . GLY A 1 220 ? -15.648 -18.406 -3.143 1 92.81 220 GLY A N 1
ATOM 1713 C CA . GLY A 1 220 ? -15 -19.312 -4.082 1 92.81 220 GLY A CA 1
ATOM 1714 C C . GLY A 1 220 ? -13.602 -18.875 -4.477 1 92.81 220 GLY A C 1
ATOM 1715 O O . GLY A 1 220 ? -12.875 -19.609 -5.141 1 92.81 220 GLY A O 1
ATOM 1716 N N . ILE A 1 221 ? -13.195 -17.656 -3.988 1 95.75 221 ILE A N 1
ATOM 1717 C CA . ILE A 1 221 ? -11.914 -17.125 -4.426 1 95.75 221 ILE A CA 1
ATOM 1718 C C . ILE A 1 221 ? -10.898 -17.234 -3.285 1 95.75 221 ILE A C 1
ATOM 1720 O O . ILE A 1 221 ? -11.188 -16.828 -2.154 1 95.75 221 ILE A O 1
ATOM 1724 N N . GLU A 1 222 ? -9.781 -17.844 -3.568 1 95.94 222 GLU A N 1
ATOM 1725 C CA . GLU A 1 222 ? -8.648 -17.922 -2.646 1 95.94 222 GLU A CA 1
ATOM 1726 C C . GLU A 1 222 ? -7.5 -17.031 -3.105 1 95.94 222 GLU A C 1
ATOM 1728 O O . GLU A 1 222 ? -7.23 -16.922 -4.305 1 95.94 222 GLU A O 1
ATOM 1733 N N . VAL A 1 223 ? -6.891 -16.359 -2.135 1 97.62 223 VAL A N 1
ATOM 1734 C CA . VAL A 1 223 ? -5.77 -15.492 -2.477 1 97.62 223 VAL A CA 1
ATOM 1735 C C . VAL A 1 223 ? -4.57 -15.82 -1.589 1 97.62 223 VAL A C 1
ATOM 1737 O O . VAL A 1 223 ? -4.699 -15.914 -0.366 1 97.62 223 VAL A O 1
ATOM 1740 N N . SER A 1 224 ? -3.439 -16.109 -2.16 1 98.19 224 SER A N 1
ATOM 1741 C CA . SER A 1 224 ? -2.152 -16.188 -1.476 1 98.19 224 SER A CA 1
ATOM 1742 C C . SER A 1 224 ? -1.239 -15.039 -1.875 1 98.19 224 SER A C 1
ATOM 1744 O O . SER A 1 224 ? -0.816 -14.945 -3.029 1 98.19 224 SER A O 1
ATOM 1746 N N . LEU A 1 225 ? -1.01 -14.141 -0.937 1 98 225 LEU A N 1
ATOM 1747 C CA . LEU A 1 225 ? -0.057 -13.055 -1.132 1 98 225 LEU A CA 1
ATOM 1748 C C . LEU A 1 225 ? 1.338 -13.461 -0.674 1 98 225 LEU A C 1
ATOM 1750 O O . LEU A 1 225 ? 1.56 -13.703 0.515 1 98 225 LEU A O 1
ATOM 1754 N N . VAL A 1 226 ? 2.285 -13.547 -1.586 1 98.38 226 VAL A N 1
ATOM 1755 C CA . VAL A 1 226 ? 3.65 -13.938 -1.262 1 98.38 226 VAL A CA 1
ATOM 1756 C C . VAL A 1 226 ? 4.602 -12.766 -1.508 1 98.38 226 VAL A C 1
ATOM 1758 O O . VAL A 1 226 ? 4.625 -12.203 -2.602 1 98.38 226 VAL A O 1
ATOM 1761 N N . CYS A 1 227 ? 5.363 -12.43 -0.509 1 97.62 227 CYS A N 1
ATOM 1762 C CA . CYS A 1 227 ? 6.215 -11.25 -0.568 1 97.62 227 CYS A CA 1
ATOM 1763 C C . CYS A 1 227 ? 7.688 -11.625 -0.46 1 97.62 227 CYS A C 1
ATOM 1765 O O . CYS A 1 227 ? 8.258 -11.609 0.63 1 97.62 227 CYS A O 1
ATOM 1767 N N . PRO A 1 228 ? 8.312 -11.836 -1.595 1 96.38 228 PRO A N 1
ATOM 1768 C CA . PRO A 1 228 ? 9.75 -12.109 -1.557 1 96.38 228 PRO A CA 1
ATOM 1769 C C . PRO A 1 228 ? 10.578 -10.867 -1.221 1 96.38 228 PRO A C 1
ATOM 1771 O O . PRO A 1 228 ? 10.133 -9.742 -1.458 1 96.38 228 PRO A O 1
ATOM 1774 N N . SER A 1 229 ? 11.695 -11.109 -0.658 1 91 229 SER A N 1
ATOM 1775 C CA . SER A 1 229 ? 12.664 -10.047 -0.427 1 91 229 SER A CA 1
ATOM 1776 C C . SER A 1 229 ? 13.734 -10.023 -1.517 1 91 229 SER A C 1
ATOM 1778 O O . SER A 1 229 ? 13.43 -10.219 -2.695 1 91 229 SER A O 1
ATOM 1780 N N . LEU A 1 230 ? 14.977 -9.781 -1.219 1 79.94 230 LEU A N 1
ATOM 1781 C CA . LEU A 1 230 ? 16.062 -9.703 -2.189 1 79.94 230 LEU A CA 1
ATOM 1782 C C . LEU A 1 230 ? 16.219 -11.023 -2.941 1 79.94 230 LEU A C 1
ATOM 1784 O O . LEU A 1 230 ? 16.547 -12.047 -2.34 1 79.94 230 LEU A O 1
ATOM 1788 N N . THR A 1 231 ? 15.789 -10.969 -4.16 1 80.44 231 THR A N 1
ATOM 1789 C CA . THR A 1 231 ? 15.93 -12.125 -5.035 1 80.44 231 THR A CA 1
ATOM 1790 C C . THR A 1 231 ? 16.828 -11.805 -6.219 1 80.44 231 THR A C 1
ATOM 1792 O O . THR A 1 231 ? 16.719 -10.742 -6.828 1 80.44 231 THR A O 1
ATOM 1795 N N . PHE A 1 232 ? 17.719 -12.656 -6.461 1 75.56 232 PHE A N 1
ATOM 1796 C CA . PHE A 1 232 ? 18.703 -12.414 -7.508 1 75.56 232 PHE A CA 1
ATOM 1797 C C . PHE A 1 232 ? 18.094 -12.672 -8.883 1 75.56 232 PHE A C 1
ATOM 1799 O O . PHE A 1 232 ? 17.609 -13.773 -9.164 1 75.56 232 PHE A O 1
ATOM 1806 N N . ALA A 1 233 ? 17.922 -11.57 -9.586 1 68.81 233 ALA A N 1
ATOM 1807 C CA . ALA A 1 233 ? 17.547 -11.664 -10.992 1 68.81 233 ALA A CA 1
ATOM 1808 C C . ALA A 1 233 ? 18.344 -10.664 -11.836 1 68.81 233 ALA A C 1
ATOM 1810 O O . ALA A 1 233 ? 18.078 -9.461 -11.797 1 68.81 233 ALA A O 1
ATOM 1811 N N . PRO A 1 234 ? 19.344 -11.195 -12.453 1 62.56 234 PRO A N 1
ATOM 1812 C CA . PRO A 1 234 ? 20.281 -10.297 -13.156 1 62.56 234 PRO A CA 1
ATOM 1813 C C . PRO A 1 234 ? 19.547 -9.242 -13.992 1 62.56 234 PRO A C 1
ATOM 1815 O O . PRO A 1 234 ? 19.953 -8.078 -13.992 1 62.56 234 PRO A O 1
ATOM 1818 N N . ASN A 1 235 ? 18.484 -9.602 -14.594 1 64.12 235 ASN A N 1
ATOM 1819 C CA . ASN A 1 235 ? 17.859 -8.68 -15.531 1 64.12 235 ASN A CA 1
ATOM 1820 C C . ASN A 1 235 ? 16.891 -7.73 -14.82 1 64.12 235 ASN A C 1
ATOM 1822 O O . ASN A 1 235 ? 16.406 -6.77 -15.414 1 64.12 235 ASN A O 1
ATOM 1826 N N . ASN A 1 236 ? 16.719 -7.961 -13.562 1 64.12 236 ASN A N 1
ATOM 1827 C CA . ASN A 1 236 ? 15.758 -7.137 -12.852 1 64.12 236 ASN A CA 1
ATOM 1828 C C . ASN A 1 236 ? 16.234 -5.695 -12.719 1 64.12 236 ASN A C 1
ATOM 1830 O O . ASN A 1 236 ? 15.453 -4.758 -12.891 1 64.12 236 ASN A O 1
ATOM 1834 N N . VAL A 1 237 ? 17.453 -5.527 -12.5 1 64.19 237 VAL A N 1
ATOM 1835 C CA . VAL A 1 237 ? 17.984 -4.184 -12.32 1 64.19 237 VAL A CA 1
ATOM 1836 C C . VAL A 1 237 ? 18.109 -3.494 -13.68 1 64.19 237 VAL A C 1
ATOM 1838 O O . VAL A 1 237 ? 17.859 -2.293 -13.797 1 64.19 237 VAL A O 1
ATOM 1841 N N . LEU A 1 238 ? 18.359 -4.344 -14.648 1 66.5 238 LEU A N 1
ATOM 1842 C CA . LEU A 1 238 ? 18.531 -3.801 -15.992 1 66.5 238 LEU A CA 1
ATOM 1843 C C . LEU A 1 238 ? 17.219 -3.201 -16.5 1 66.5 238 LEU A C 1
ATOM 1845 O O . LEU A 1 238 ? 17.234 -2.154 -17.156 1 66.5 238 LEU A O 1
ATOM 1849 N N . ASN A 1 239 ? 16.141 -3.725 -16.141 1 75.38 239 ASN A N 1
ATOM 1850 C CA . ASN A 1 239 ? 14.852 -3.32 -16.688 1 75.38 239 ASN A CA 1
ATOM 1851 C C . ASN A 1 239 ? 14.07 -2.463 -15.703 1 75.38 239 ASN A C 1
ATOM 1853 O O . ASN A 1 239 ? 12.938 -2.068 -15.977 1 75.38 239 ASN A O 1
ATOM 1857 N N . ALA A 1 240 ? 14.75 -2.088 -14.672 1 83.94 240 ALA A N 1
ATOM 1858 C CA . ALA A 1 240 ? 14.078 -1.305 -13.633 1 83.94 240 ALA A CA 1
ATOM 1859 C C . ALA A 1 240 ? 13.789 0.112 -14.125 1 83.94 240 ALA A C 1
ATOM 1861 O O . ALA A 1 240 ? 14.547 0.67 -14.914 1 83.94 240 ALA A O 1
ATOM 1862 N N . PHE A 1 241 ? 12.688 0.655 -13.625 1 88.56 241 PHE A N 1
ATOM 1863 C CA . PHE A 1 241 ? 12.422 2.072 -13.852 1 88.56 241 PHE A CA 1
ATOM 1864 C C . PHE A 1 241 ? 13.484 2.934 -13.18 1 88.56 241 PHE A C 1
ATOM 1866 O O . PHE A 1 241 ? 14 2.576 -12.117 1 88.56 241 PHE A O 1
ATOM 1873 N N . SER A 1 242 ? 13.852 4.02 -13.828 1 89.69 242 SER A N 1
ATOM 1874 C CA . SER A 1 242 ? 14.594 5.086 -13.164 1 89.69 242 SER A CA 1
ATOM 1875 C C . SER A 1 242 ? 13.656 6.172 -12.641 1 89.69 242 SER A C 1
ATOM 1877 O O . SER A 1 242 ? 12.469 5.93 -12.445 1 89.69 242 SER A O 1
ATOM 1879 N N . GLY A 1 243 ? 14.234 7.297 -12.328 1 88.94 243 GLY A N 1
ATOM 1880 C CA . GLY A 1 243 ? 13.406 8.43 -11.945 1 88.94 243 GLY A CA 1
ATOM 1881 C C . GLY A 1 243 ? 12.789 9.148 -13.125 1 88.94 243 GLY A C 1
ATOM 1882 O O . GLY A 1 243 ? 11.922 10.008 -12.953 1 88.94 243 GLY A O 1
ATOM 1883 N N . ASP A 1 244 ? 13.242 8.766 -14.273 1 86.94 244 ASP A N 1
ATOM 1884 C CA . ASP A 1 244 ? 12.797 9.344 -15.539 1 86.94 244 ASP A CA 1
ATOM 1885 C C . ASP A 1 244 ? 12.211 8.273 -16.453 1 86.94 244 ASP A C 1
ATOM 1887 O O . ASP A 1 244 ? 12.883 7.297 -16.781 1 86.94 244 ASP A O 1
ATOM 1891 N N . ILE A 1 245 ? 11.016 8.492 -16.906 1 82.69 245 ILE A N 1
ATOM 1892 C CA . ILE A 1 245 ? 10.281 7.484 -17.672 1 82.69 245 ILE A CA 1
ATOM 1893 C C . ILE A 1 245 ? 11.039 7.164 -18.953 1 82.69 245 ILE A C 1
ATOM 1895 O O . ILE A 1 245 ? 10.883 6.082 -19.531 1 82.69 245 ILE A O 1
ATOM 1899 N N . ASN A 1 246 ? 11.859 8.109 -19.391 1 79.88 246 ASN A N 1
ATOM 1900 C CA . ASN A 1 246 ? 12.586 7.969 -20.641 1 79.88 246 ASN A CA 1
ATOM 1901 C C . ASN A 1 246 ? 13.953 7.332 -20.438 1 79.88 246 ASN A C 1
ATOM 1903 O O . ASN A 1 246 ? 14.688 7.105 -21.391 1 79.88 246 ASN A O 1
ATOM 1907 N N . LYS A 1 247 ? 14.383 7.039 -19.141 1 76.19 247 LYS A N 1
ATOM 1908 C CA . LYS A 1 247 ? 15.695 6.48 -18.844 1 76.19 247 LYS A CA 1
ATOM 1909 C C . LYS A 1 247 ? 15.57 5.184 -18.047 1 76.19 247 LYS A C 1
ATOM 1911 O O . LYS A 1 247 ? 14.898 5.141 -17.016 1 76.19 247 LYS A O 1
ATOM 1916 N N . ALA A 1 248 ? 16.109 4.086 -18.703 1 67.69 248 ALA A N 1
ATOM 1917 C CA . ALA A 1 248 ? 16.203 2.867 -17.906 1 67.69 248 ALA A CA 1
ATOM 1918 C C . ALA A 1 248 ? 17.375 2.957 -16.906 1 67.69 248 ALA A C 1
ATOM 1920 O O . ALA A 1 248 ? 18.312 3.723 -17.125 1 67.69 248 ALA A O 1
ATOM 1921 N N . HIS A 1 249 ? 17.25 2.387 -15.688 1 68 249 HIS A N 1
ATOM 1922 C CA . HIS A 1 249 ? 18.359 2.438 -14.734 1 68 249 HIS A CA 1
ATOM 1923 C C . HIS A 1 249 ? 19.641 1.88 -15.352 1 68 249 HIS A C 1
ATOM 1925 O O . HIS A 1 249 ? 20.703 2.471 -15.203 1 68 249 HIS A O 1
ATOM 1931 N N . GLY A 1 250 ? 19.469 0.871 -16.125 1 57.62 250 GLY A N 1
ATOM 1932 C CA . GLY A 1 250 ? 20.531 0.384 -16.984 1 57.62 250 GLY A CA 1
ATOM 1933 C C . GLY A 1 250 ? 21.656 -0.278 -16.203 1 57.62 250 GLY A C 1
ATOM 1934 O O . GLY A 1 250 ? 22.656 -0.698 -16.781 1 57.62 250 GLY A O 1
ATOM 1935 N N . GLU A 1 251 ? 21.578 -0.285 -14.844 1 58.84 251 GLU A N 1
ATOM 1936 C CA . GLU A 1 251 ? 22.672 -0.906 -14.102 1 58.84 251 GLU A CA 1
ATOM 1937 C C . GLU A 1 251 ? 22.422 -2.396 -13.891 1 58.84 251 GLU A C 1
ATOM 1939 O O . GLU A 1 251 ? 21.266 -2.826 -13.797 1 58.84 251 GLU A O 1
ATOM 1944 N N . VAL A 1 252 ? 23.484 -3.195 -14.164 1 51.91 252 VAL A N 1
ATOM 1945 C CA . VAL A 1 252 ? 23.375 -4.641 -14.016 1 51.91 252 VAL A CA 1
ATOM 1946 C C . VAL A 1 252 ? 23.953 -5.07 -12.672 1 51.91 252 VAL A C 1
ATOM 1948 O O . VAL A 1 252 ? 25.016 -4.59 -12.266 1 51.91 252 VAL A O 1
ATOM 1951 N N . LEU A 1 253 ? 23.094 -5.664 -11.859 1 57.03 253 LEU A N 1
ATOM 1952 C CA . LEU A 1 253 ? 23.672 -6.348 -10.711 1 57.03 253 LEU A CA 1
ATOM 1953 C C . LEU A 1 253 ? 24.516 -7.531 -11.148 1 57.03 253 LEU A C 1
ATOM 1955 O O . LEU A 1 253 ? 24.031 -8.43 -11.836 1 57.03 253 LEU A O 1
ATOM 1959 N N . THR A 1 254 ? 25.734 -7.484 -11.094 1 55.09 254 THR A N 1
ATOM 1960 C CA . THR A 1 254 ? 26.656 -8.461 -11.672 1 55.09 254 THR A CA 1
ATOM 1961 C C . THR A 1 254 ? 26.656 -9.75 -10.867 1 55.09 254 THR A C 1
ATOM 1963 O O . THR A 1 254 ? 26.75 -10.844 -11.43 1 55.09 254 THR A O 1
ATOM 1966 N N . GLU A 1 255 ? 26.656 -9.672 -9.438 1 62 255 GLU A N 1
ATOM 1967 C CA . GLU A 1 255 ? 26.797 -10.914 -8.695 1 62 255 GLU A CA 1
ATOM 1968 C C . GLU A 1 255 ? 25.828 -10.977 -7.527 1 62 255 GLU A C 1
ATOM 1970 O O . GLU A 1 255 ? 25.547 -9.961 -6.883 1 62 255 GLU A O 1
ATOM 1975 N N . PRO A 1 256 ? 25.219 -12.203 -7.5 1 65.56 256 PRO A N 1
ATOM 1976 C CA . PRO A 1 256 ? 24.406 -12.398 -6.297 1 65.56 256 PRO A CA 1
ATOM 1977 C C . PRO A 1 256 ? 25.219 -12.25 -5.012 1 65.56 256 PRO A C 1
ATOM 1979 O O . PRO A 1 256 ? 26.391 -12.602 -4.977 1 65.56 256 PRO A O 1
ATOM 1982 N N . THR A 1 257 ? 24.625 -11.5 -4.141 1 69.25 257 THR A N 1
ATOM 1983 C CA . THR A 1 257 ? 25.234 -11.484 -2.818 1 69.25 257 THR A CA 1
ATOM 1984 C C . THR A 1 257 ? 24.625 -12.555 -1.924 1 69.25 257 THR A C 1
ATOM 1986 O O . THR A 1 257 ? 23.656 -13.203 -2.301 1 69.25 257 THR A O 1
ATOM 1989 N N . ALA A 1 258 ? 25.312 -12.898 -0.78 1 71.81 258 ALA A N 1
ATOM 1990 C CA . ALA A 1 258 ? 24.844 -13.883 0.191 1 71.81 258 ALA A CA 1
ATOM 1991 C C . ALA A 1 258 ? 23.453 -13.523 0.709 1 71.81 258 ALA A C 1
ATOM 1993 O O . ALA A 1 258 ? 22.766 -14.367 1.285 1 71.81 258 ALA A O 1
ATOM 1994 N N . ALA A 1 259 ? 23.016 -12.359 0.329 1 75.62 259 ALA A N 1
ATOM 1995 C CA . ALA A 1 259 ? 21.734 -11.883 0.858 1 75.62 259 ALA A CA 1
ATOM 1996 C C . ALA A 1 259 ? 20.594 -12.195 -0.101 1 75.62 259 ALA A C 1
ATOM 1998 O O . ALA A 1 259 ? 19.422 -12.133 0.28 1 75.62 259 ALA A O 1
ATOM 1999 N N . HIS A 1 260 ? 20.938 -12.633 -1.267 1 84.38 260 HIS A N 1
ATOM 2000 C CA . HIS A 1 260 ? 19.922 -12.828 -2.291 1 84.38 260 HIS A CA 1
ATOM 2001 C C . HIS A 1 260 ? 19.438 -14.273 -2.32 1 84.38 260 HIS A C 1
ATOM 2003 O O . HIS A 1 260 ? 20.25 -15.203 -2.299 1 84.38 260 HIS A O 1
ATOM 2009 N N . MET A 1 261 ? 18.172 -14.469 -2.32 1 90.5 261 MET A N 1
ATOM 2010 C CA . MET A 1 261 ? 17.562 -15.766 -2.6 1 90.5 261 MET A CA 1
ATOM 2011 C C . MET A 1 261 ? 17.578 -16.062 -4.098 1 90.5 261 MET A C 1
ATOM 2013 O O . MET A 1 261 ? 17.344 -15.172 -4.914 1 90.5 261 MET A O 1
ATOM 2017 N N . SER A 1 262 ? 17.922 -17.312 -4.445 1 91.56 262 SER A N 1
ATOM 2018 C CA . SER A 1 262 ? 17.859 -17.672 -5.859 1 91.56 262 SER A CA 1
ATOM 2019 C C . SER A 1 262 ? 16.422 -17.672 -6.363 1 91.56 262 SER A C 1
ATOM 2021 O O . SER A 1 262 ? 15.492 -18.016 -5.625 1 91.56 262 SER A O 1
ATOM 2023 N N . PRO A 1 263 ? 16.234 -17.328 -7.617 1 93.06 263 PRO A N 1
ATOM 2024 C CA . PRO A 1 263 ? 14.883 -17.375 -8.188 1 93.06 263 PRO A CA 1
ATOM 2025 C C . PRO A 1 263 ? 14.258 -18.766 -8.094 1 93.06 263 PRO A C 1
ATOM 2027 O O . PRO A 1 263 ? 13.047 -18.891 -7.883 1 93.06 263 PRO A O 1
ATOM 2030 N N . ALA A 1 264 ? 15.062 -19.797 -8.18 1 94.62 264 ALA A N 1
ATOM 2031 C CA . ALA A 1 264 ? 14.578 -21.172 -8.109 1 94.62 264 ALA A CA 1
ATOM 2032 C C . ALA A 1 264 ? 14.023 -21.484 -6.719 1 94.62 264 ALA A C 1
ATOM 2034 O O . ALA A 1 264 ? 12.961 -22.094 -6.59 1 94.62 264 ALA A O 1
ATOM 2035 N N . ARG A 1 265 ? 14.781 -21.062 -5.707 1 95.12 265 ARG A N 1
ATOM 2036 C CA . ARG A 1 265 ? 14.32 -21.297 -4.34 1 95.12 265 ARG A CA 1
ATOM 2037 C C . ARG A 1 265 ? 13.07 -20.469 -4.031 1 95.12 265 ARG A C 1
ATOM 2039 O O . ARG A 1 265 ? 12.148 -20.969 -3.385 1 95.12 265 ARG A O 1
ATOM 2046 N N . CYS A 1 266 ? 13.078 -19.281 -4.488 1 96.44 266 CYS A N 1
ATOM 2047 C CA . CYS A 1 266 ? 11.914 -18.422 -4.316 1 96.44 266 CYS A CA 1
ATOM 2048 C C . CYS A 1 266 ? 10.672 -19.047 -4.953 1 96.44 266 CYS A C 1
ATOM 2050 O O . CYS A 1 266 ? 9.609 -19.078 -4.34 1 96.44 266 CYS A O 1
ATOM 2052 N N . ALA A 1 267 ? 10.852 -19.562 -6.16 1 97.19 267 ALA A N 1
ATOM 2053 C CA . ALA A 1 267 ? 9.758 -20.203 -6.879 1 97.19 267 ALA A CA 1
ATOM 2054 C C . ALA A 1 267 ? 9.211 -21.391 -6.09 1 97.19 267 ALA A C 1
ATOM 2056 O O . ALA A 1 267 ? 7.996 -21.578 -5.996 1 97.19 267 ALA A O 1
ATOM 2057 N N . GLN A 1 268 ? 10.109 -22.156 -5.539 1 96.94 268 GLN A N 1
ATOM 2058 C CA . GLN A 1 268 ? 9.703 -23.297 -4.734 1 96.94 268 GLN A CA 1
ATOM 2059 C C . GLN A 1 268 ? 8.852 -22.875 -3.547 1 96.94 268 GLN A C 1
ATOM 2061 O O . GLN A 1 268 ? 7.82 -23.484 -3.262 1 96.94 268 GLN A O 1
ATOM 2066 N N . LEU A 1 269 ? 9.289 -21.828 -2.855 1 97.31 269 LEU A N 1
ATOM 2067 C CA . LEU A 1 269 ? 8.57 -21.359 -1.673 1 97.31 269 LEU A CA 1
ATOM 2068 C C . LEU A 1 269 ? 7.223 -20.766 -2.057 1 97.31 269 LEU A C 1
ATOM 2070 O O . LEU A 1 269 ? 6.246 -20.906 -1.313 1 97.31 269 LEU A O 1
ATOM 2074 N N . ILE A 1 270 ? 7.152 -20.141 -3.199 1 98.38 270 ILE A N 1
ATOM 2075 C CA . ILE A 1 270 ? 5.895 -19.578 -3.688 1 98.38 270 ILE A CA 1
ATOM 2076 C C . ILE A 1 270 ? 4.898 -20.703 -3.957 1 98.38 270 ILE A C 1
ATOM 2078 O O . ILE A 1 270 ? 3.734 -20.609 -3.564 1 98.38 270 ILE A O 1
ATOM 2082 N N . LEU A 1 271 ? 5.336 -21.781 -4.609 1 98.31 271 LEU A N 1
ATOM 2083 C CA . LEU A 1 271 ? 4.449 -22.891 -4.922 1 98.31 271 LEU A CA 1
ATOM 2084 C C . LEU A 1 271 ? 4.039 -23.625 -3.654 1 98.31 271 LEU A C 1
ATOM 2086 O O . LEU A 1 271 ? 2.92 -24.141 -3.559 1 98.31 271 LEU A O 1
ATOM 2090 N N . LEU A 1 272 ? 4.941 -23.672 -2.664 1 98 272 LEU A N 1
ATOM 2091 C CA . LEU A 1 272 ? 4.578 -24.25 -1.373 1 98 272 LEU A CA 1
ATOM 2092 C C . LEU A 1 272 ? 3.52 -23.391 -0.677 1 98 272 LEU A C 1
ATOM 2094 O O . LEU A 1 272 ? 2.613 -23.938 -0.035 1 98 272 LEU A O 1
ATOM 2098 N N . ALA A 1 273 ? 3.65 -22.094 -0.767 1 98.12 273 ALA A N 1
ATOM 2099 C CA . ALA A 1 273 ? 2.637 -21.219 -0.201 1 98.12 273 ALA A CA 1
ATOM 2100 C C . ALA A 1 273 ? 1.279 -21.438 -0.861 1 98.12 273 ALA A C 1
ATOM 2102 O O . ALA A 1 273 ? 0.248 -21.453 -0.184 1 98.12 273 ALA A O 1
ATOM 2103 N N . ALA A 1 274 ? 1.343 -21.594 -2.158 1 98.25 274 ALA A N 1
ATOM 2104 C CA . ALA A 1 274 ? 0.115 -21.859 -2.906 1 98.25 274 ALA A CA 1
ATOM 2105 C C . ALA A 1 274 ? -0.513 -23.188 -2.486 1 98.25 274 ALA A C 1
ATOM 2107 O O . ALA A 1 274 ? -1.705 -23.25 -2.178 1 98.25 274 ALA A O 1
ATOM 2108 N N . SER A 1 275 ? 0.306 -24.25 -2.453 1 98.12 275 SER A N 1
ATOM 2109 C CA . SER A 1 275 ? -0.192 -25.578 -2.162 1 98.12 275 SER A CA 1
ATOM 2110 C C . SER A 1 275 ? -0.801 -25.656 -0.767 1 98.12 275 SER A C 1
ATOM 2112 O O . SER A 1 275 ? -1.721 -26.438 -0.526 1 98.12 275 SER A O 1
ATOM 2114 N N . ASN A 1 276 ? -0.282 -24.781 0.129 1 97.31 276 ASN A N 1
ATOM 2115 C CA . ASN A 1 276 ? -0.784 -24.797 1.499 1 97.31 276 ASN A CA 1
ATOM 2116 C C . ASN A 1 276 ? -1.783 -23.656 1.733 1 97.31 276 ASN A C 1
ATOM 2118 O O . ASN A 1 276 ? -2.191 -23.422 2.869 1 97.31 276 ASN A O 1
ATOM 2122 N N . ARG A 1 277 ? -2.113 -22.938 0.689 1 95.5 277 ARG A N 1
ATOM 2123 C CA . ARG A 1 277 ? -3.133 -21.906 0.696 1 95.5 277 ARG A CA 1
ATOM 2124 C C . ARG A 1 277 ? -2.838 -20.844 1.763 1 95.5 277 ARG A C 1
ATOM 2126 O O . ARG A 1 277 ? -3.727 -20.469 2.527 1 95.5 277 ARG A O 1
ATOM 2133 N N . ILE A 1 278 ? -1.574 -20.453 1.848 1 96.31 278 ILE A N 1
ATOM 2134 C CA . ILE A 1 278 ? -1.153 -19.422 2.807 1 96.31 278 ILE A CA 1
ATOM 2135 C C . ILE A 1 278 ? -1.703 -18.062 2.389 1 96.31 278 ILE A C 1
ATOM 2137 O O . ILE A 1 278 ? -1.475 -17.625 1.263 1 96.31 278 ILE A O 1
ATOM 2141 N N . ALA A 1 279 ? -2.396 -17.422 3.26 1 94.94 279 ALA A N 1
ATOM 2142 C CA . ALA A 1 279 ? -3.043 -16.156 2.932 1 94.94 279 ALA A CA 1
ATOM 2143 C C . ALA A 1 279 ? -2.012 -15.078 2.58 1 94.94 279 ALA A C 1
ATOM 2145 O O . ALA A 1 279 ? -2.164 -14.367 1.589 1 94.94 279 ALA A O 1
ATOM 2146 N N . GLU A 1 280 ? -1.027 -14.945 3.416 1 96.31 280 GLU A N 1
ATOM 2147 C CA . GLU A 1 280 ? 0.051 -13.984 3.227 1 96.31 280 GLU A CA 1
ATOM 2148 C C . GLU A 1 280 ? 1.348 -14.469 3.865 1 96.31 280 GLU A C 1
ATOM 2150 O O . GLU A 1 280 ? 1.332 -15.031 4.965 1 96.31 280 GLU A O 1
ATOM 2155 N N . CYS A 1 281 ? 2.453 -14.359 3.143 1 96.31 281 CYS A N 1
ATOM 2156 C CA . CYS A 1 281 ? 3.738 -14.727 3.729 1 96.31 281 CYS A CA 1
ATOM 2157 C C . CYS A 1 281 ? 4.871 -13.914 3.105 1 96.31 281 CYS A C 1
ATOM 2159 O O . CYS A 1 281 ? 4.703 -13.336 2.031 1 96.31 281 CYS A O 1
ATOM 2161 N N . TRP A 1 282 ? 5.922 -13.836 3.828 1 96.44 282 TRP A N 1
ATOM 2162 C CA . TRP A 1 282 ? 7.137 -13.148 3.404 1 96.44 282 TRP A CA 1
ATOM 2163 C C . TRP A 1 282 ? 8.305 -14.117 3.283 1 96.44 282 TRP A C 1
ATOM 2165 O O . TRP A 1 282 ? 8.422 -15.055 4.078 1 96.44 282 TRP A O 1
ATOM 2175 N N . LEU A 1 283 ? 9.125 -13.922 2.285 1 96.88 283 LEU A N 1
ATOM 2176 C CA . LEU A 1 283 ? 10.273 -14.781 2.016 1 96.88 283 LEU A CA 1
ATOM 2177 C C . LEU A 1 283 ? 11.578 -14 2.117 1 96.88 283 LEU A C 1
ATOM 2179 O O . LEU A 1 283 ? 11.648 -12.844 1.682 1 96.88 283 LEU A O 1
ATOM 2183 N N . SER A 1 284 ? 12.555 -14.617 2.689 1 93.69 284 SER A N 1
ATOM 2184 C CA . SER A 1 284 ? 13.883 -14.016 2.748 1 93.69 284 SER A CA 1
ATOM 2185 C C . SER A 1 284 ? 14.969 -15.07 2.932 1 93.69 284 SER A C 1
ATOM 2187 O O . SER A 1 284 ? 14.781 -16.031 3.68 1 93.69 284 SER A O 1
ATOM 2189 N N . GLN A 1 285 ? 16.062 -14.82 2.172 1 90.06 285 GLN A N 1
ATOM 2190 C CA . GLN A 1 285 ? 17.203 -15.703 2.359 1 90.06 285 GLN A CA 1
ATOM 2191 C C . GLN A 1 285 ? 17.734 -15.633 3.791 1 90.06 285 GLN A C 1
ATOM 2193 O O . GLN A 1 285 ? 18.172 -16.641 4.348 1 90.06 285 GLN A O 1
ATOM 2198 N N . LYS A 1 286 ? 17.672 -14.445 4.359 1 86.75 286 LYS A N 1
ATOM 2199 C CA . LYS A 1 286 ? 18.125 -14.203 5.727 1 86.75 286 LYS A CA 1
ATOM 2200 C C . LYS A 1 286 ? 16.953 -13.836 6.637 1 86.75 286 LYS A C 1
ATOM 2202 O O . LYS A 1 286 ? 16.141 -12.977 6.289 1 86.75 286 LYS A O 1
ATOM 2207 N N . ALA A 1 287 ? 16.953 -14.414 7.789 1 88.88 287 ALA A N 1
ATOM 2208 C CA . ALA A 1 287 ? 15.859 -14.188 8.734 1 88.88 287 ALA A CA 1
ATOM 2209 C C . ALA A 1 287 ? 15.859 -12.75 9.242 1 88.88 287 ALA A C 1
ATOM 2211 O O . ALA A 1 287 ? 14.836 -12.242 9.703 1 88.88 287 ALA A O 1
ATOM 2212 N N . SER A 1 288 ? 16.984 -12.117 9.188 1 86 288 SER A N 1
ATOM 2213 C CA . SER A 1 288 ? 17.109 -10.758 9.695 1 86 288 SER A CA 1
ATOM 2214 C C . SER A 1 288 ? 16.156 -9.812 8.992 1 86 288 SER A C 1
ATOM 2216 O O . SER A 1 288 ? 15.609 -8.891 9.617 1 86 288 SER A O 1
ATOM 2218 N N . LEU A 1 289 ? 15.93 -10.016 7.723 1 86.75 289 LEU A N 1
ATOM 2219 C CA . LEU A 1 289 ? 15.031 -9.141 6.977 1 86.75 289 LEU A CA 1
ATOM 2220 C C . LEU A 1 289 ? 13.578 -9.383 7.375 1 86.75 289 LEU A C 1
ATOM 2222 O O . LEU A 1 289 ? 12.773 -8.453 7.379 1 86.75 289 LEU A O 1
ATOM 2226 N N . LEU A 1 290 ? 13.258 -10.602 7.68 1 89.81 290 LEU A N 1
ATOM 2227 C CA . LEU A 1 290 ? 11.922 -10.898 8.172 1 89.81 290 LEU A CA 1
ATOM 2228 C C . LEU A 1 290 ? 11.664 -10.211 9.508 1 89.81 290 LEU A C 1
ATOM 2230 O O . LEU A 1 290 ? 10.594 -9.648 9.727 1 89.81 290 LEU A O 1
ATOM 2234 N N . ILE A 1 291 ? 12.68 -10.289 10.359 1 87.5 291 ILE A N 1
ATOM 2235 C CA . ILE A 1 291 ? 12.594 -9.641 11.664 1 87.5 291 ILE A CA 1
ATOM 2236 C C . ILE A 1 291 ? 12.414 -8.141 11.484 1 87.5 291 ILE A C 1
ATOM 2238 O O . ILE A 1 291 ? 11.594 -7.516 12.164 1 87.5 291 ILE A O 1
ATOM 2242 N N . LEU A 1 292 ? 13.125 -7.629 10.539 1 85.69 292 LEU A N 1
ATOM 2243 C CA . LEU A 1 292 ? 13.023 -6.203 10.25 1 85.69 292 LEU A CA 1
ATOM 2244 C C . LEU A 1 292 ? 11.617 -5.84 9.805 1 85.69 292 LEU A C 1
ATOM 2246 O O . LEU A 1 292 ? 11.086 -4.797 10.195 1 85.69 292 LEU A O 1
ATOM 2250 N N . CYS A 1 293 ? 11.023 -6.656 8.977 1 88.5 293 CYS A N 1
ATOM 2251 C CA . CYS A 1 293 ? 9.664 -6.418 8.5 1 88.5 293 CYS A CA 1
ATOM 2252 C C . CYS A 1 293 ? 8.68 -6.383 9.672 1 88.5 293 CYS A C 1
ATOM 2254 O O . CYS A 1 293 ? 7.867 -5.465 9.773 1 88.5 293 CYS A O 1
ATOM 2256 N N . TYR A 1 294 ? 8.852 -7.309 10.578 1 87.25 294 TYR A N 1
ATOM 2257 C CA . TYR A 1 294 ? 7.973 -7.355 11.742 1 87.25 294 TYR A CA 1
ATOM 2258 C C . TYR A 1 294 ? 8.156 -6.125 12.617 1 87.25 294 TYR A C 1
ATOM 2260 O O . TYR A 1 294 ? 7.184 -5.508 13.055 1 87.25 294 TYR A O 1
ATOM 2268 N N . PHE A 1 295 ? 9.344 -5.746 12.797 1 86.5 295 PHE A N 1
ATOM 2269 C CA . PHE A 1 295 ? 9.641 -4.602 13.648 1 86.5 295 PHE A CA 1
ATOM 2270 C C . PHE A 1 295 ? 9.164 -3.305 13 1 86.5 295 PHE A C 1
ATOM 2272 O O . PHE A 1 295 ? 8.68 -2.402 13.695 1 86.5 295 PHE A O 1
ATOM 2279 N N . SER A 1 296 ? 9.32 -3.248 11.734 1 87.38 296 SER A N 1
ATOM 2280 C CA . SER A 1 296 ? 8.898 -2.047 11.023 1 87.38 296 SER A CA 1
ATOM 2281 C C . SER A 1 296 ? 7.391 -1.85 11.117 1 87.38 296 SER A C 1
ATOM 2283 O O . SER A 1 296 ? 6.906 -0.716 11.148 1 87.38 296 SER A O 1
ATOM 2285 N N . LEU A 1 297 ? 6.68 -2.926 11.188 1 85.12 297 LEU A N 1
ATOM 2286 C CA . LEU A 1 297 ? 5.227 -2.852 11.227 1 85.12 297 LEU A CA 1
ATOM 2287 C C . LEU A 1 297 ? 4.738 -2.557 12.648 1 85.12 297 LEU A C 1
ATOM 2289 O O . LEU A 1 297 ? 3.793 -1.788 12.836 1 85.12 297 LEU A O 1
ATOM 2293 N N . LEU A 1 298 ? 5.453 -3.084 13.633 1 83.38 298 LEU A N 1
ATOM 2294 C CA . LEU A 1 298 ? 4.961 -3.016 15.008 1 83.38 298 LEU A CA 1
ATOM 2295 C C . LEU A 1 298 ? 5.512 -1.783 15.719 1 83.38 298 LEU A C 1
ATOM 2297 O O . LEU A 1 298 ? 4.863 -1.241 16.609 1 83.38 298 LEU A O 1
ATOM 2301 N N . MET A 1 299 ? 6.715 -1.403 15.211 1 87 299 MET A N 1
ATOM 2302 C CA . MET A 1 299 ? 7.387 -0.28 15.852 1 87 299 MET A CA 1
ATOM 2303 C C . MET A 1 299 ? 8.094 0.6 14.828 1 87 299 MET A C 1
ATOM 2305 O O . MET A 1 299 ? 9.312 0.742 14.859 1 87 299 MET A O 1
ATOM 2309 N N . PRO A 1 300 ? 7.297 1.217 14.07 1 83.38 300 PRO A N 1
ATOM 2310 C CA . PRO A 1 300 ? 7.906 2 12.992 1 83.38 300 PRO A CA 1
ATOM 2311 C C . PRO A 1 300 ? 8.828 3.098 13.516 1 83.38 300 PRO A C 1
ATOM 2313 O O . PRO A 1 300 ? 9.875 3.371 12.906 1 83.38 300 PRO A O 1
ATOM 2316 N N . GLY A 1 301 ? 8.484 3.699 14.633 1 85.69 301 GLY A N 1
ATOM 2317 C CA . GLY A 1 301 ? 9.344 4.738 15.195 1 85.69 301 GLY A CA 1
ATOM 2318 C C . GLY A 1 301 ? 10.734 4.242 15.539 1 85.69 301 GLY A C 1
ATOM 2319 O O . GLY A 1 301 ? 11.727 4.871 15.172 1 85.69 301 GLY A O 1
ATOM 2320 N N . ILE A 1 302 ? 10.789 3.082 16.109 1 83.69 302 ILE A N 1
ATOM 2321 C CA . ILE A 1 302 ? 12.07 2.508 16.516 1 83.69 302 ILE A CA 1
ATOM 2322 C C . ILE A 1 302 ? 12.844 2.057 15.281 1 83.69 302 ILE A C 1
ATOM 2324 O O . ILE A 1 302 ? 14.055 2.293 15.18 1 83.69 302 ILE A O 1
ATOM 2328 N N . THR A 1 303 ? 12.141 1.484 14.398 1 83 303 THR A N 1
ATOM 2329 C CA . THR A 1 303 ? 12.789 0.997 13.188 1 83 303 THR A CA 1
ATOM 2330 C C . THR A 1 303 ? 13.367 2.154 12.375 1 83 303 THR A C 1
ATOM 2332 O O . THR A 1 303 ? 14.477 2.062 11.852 1 83 303 THR A O 1
ATOM 2335 N N . ASN A 1 304 ? 12.617 3.18 12.344 1 83 304 ASN A N 1
ATOM 2336 C CA . ASN A 1 304 ? 13.086 4.355 11.617 1 83 304 ASN A CA 1
ATOM 2337 C C . ASN A 1 304 ? 14.352 4.93 12.25 1 83 304 ASN A C 1
ATOM 2339 O O . ASN A 1 304 ? 15.258 5.371 11.547 1 83 304 ASN A O 1
ATOM 2343 N N . ARG A 1 305 ? 14.438 4.918 13.508 1 82.19 305 ARG A N 1
ATOM 2344 C CA . ARG A 1 305 ? 15.625 5.418 14.203 1 82.19 305 ARG A CA 1
ATOM 2345 C C . ARG A 1 305 ? 16.828 4.535 13.914 1 82.19 305 ARG A C 1
ATOM 2347 O O . ARG A 1 305 ? 17.953 5.035 13.758 1 82.19 305 ARG A O 1
ATOM 2354 N N . ILE A 1 306 ? 16.562 3.254 13.859 1 80.06 306 ILE A N 1
ATOM 2355 C CA . ILE A 1 306 ? 17.641 2.307 13.562 1 80.06 306 ILE A CA 1
ATOM 2356 C C . ILE A 1 306 ? 18.141 2.525 12.141 1 80.06 306 ILE A C 1
ATOM 2358 O O . ILE A 1 306 ? 19.344 2.566 11.898 1 80.06 306 ILE A O 1
ATOM 2362 N N . ILE A 1 307 ? 17.266 2.709 11.297 1 77.44 307 ILE A N 1
ATOM 2363 C CA . ILE A 1 307 ? 17.625 2.924 9.898 1 77.44 307 ILE A CA 1
ATOM 2364 C C . ILE A 1 307 ? 18.391 4.234 9.75 1 77.44 307 ILE A C 1
ATOM 2366 O O . ILE A 1 307 ? 19.359 4.309 8.992 1 77.44 307 ILE A O 1
ATOM 2370 N N . GLN A 1 308 ? 17.969 5.219 10.461 1 79.56 308 GLN A N 1
ATOM 2371 C CA . GLN A 1 308 ? 18.672 6.492 10.469 1 79.56 308 GLN A CA 1
ATOM 2372 C C . GLN A 1 308 ? 20.125 6.32 10.938 1 79.56 308 GLN A C 1
ATOM 2374 O O . GLN A 1 308 ? 21.031 6.961 10.406 1 79.56 308 GLN A O 1
ATOM 2379 N N . SER A 1 309 ? 20.25 5.418 11.875 1 79.19 309 SER A N 1
ATOM 2380 C CA . SER A 1 309 ? 21.578 5.203 12.438 1 79.19 309 SER A CA 1
ATOM 2381 C C . SER A 1 309 ? 22.484 4.461 11.453 1 79.19 309 SER A C 1
ATOM 2383 O O . SER A 1 309 ? 23.703 4.641 11.453 1 79.19 309 SER A O 1
ATOM 2385 N N . ILE A 1 310 ? 21.875 3.598 10.664 1 77.69 310 ILE A N 1
ATOM 2386 C CA . ILE A 1 310 ? 22.609 2.846 9.656 1 77.69 310 ILE A CA 1
ATOM 2387 C C . ILE A 1 310 ? 23.031 3.775 8.523 1 77.69 310 ILE A C 1
ATOM 2389 O O . ILE A 1 310 ? 24.141 3.666 7.996 1 77.69 310 ILE A O 1
ATOM 2393 N N . GLY A 1 311 ? 22.297 4.773 8.281 1 74.88 311 GLY A N 1
ATOM 2394 C CA . GLY A 1 311 ? 22.562 5.723 7.215 1 74.88 311 GLY A CA 1
ATOM 2395 C C . GLY A 1 311 ? 22.031 5.277 5.867 1 74.88 311 GLY A C 1
ATOM 2396 O O . GLY A 1 311 ? 22.109 4.098 5.52 1 74.88 311 GLY A O 1
ATOM 2397 N N . VAL A 1 312 ? 21.609 6.172 5.168 1 75.25 312 VAL A N 1
ATOM 2398 C CA . VAL A 1 312 ? 20.938 5.918 3.898 1 75.25 312 VAL A CA 1
ATOM 2399 C C . VAL A 1 312 ? 21.938 5.371 2.885 1 75.25 312 VAL A C 1
ATOM 2401 O O . VAL A 1 312 ? 21.609 4.5 2.076 1 75.25 312 VAL A O 1
ATOM 2404 N N . GLU A 1 313 ? 23.047 5.844 2.961 1 77.12 313 GLU A N 1
ATOM 2405 C CA . GLU A 1 313 ? 24.062 5.41 2.004 1 77.12 313 GLU A CA 1
ATOM 2406 C C . GLU A 1 313 ? 24.375 3.926 2.17 1 77.12 313 GLU A C 1
ATOM 2408 O O . GLU A 1 313 ? 24.547 3.207 1.182 1 77.12 313 GLU A O 1
ATOM 2413 N N . ARG A 1 314 ? 24.484 3.508 3.375 1 74.19 314 ARG A N 1
ATOM 2414 C CA . ARG A 1 314 ? 24.734 2.092 3.633 1 74.19 314 ARG A CA 1
ATOM 2415 C C . ARG A 1 314 ? 23.562 1.237 3.162 1 74.19 314 ARG A C 1
ATOM 2417 O O . ARG A 1 314 ? 23.75 0.154 2.607 1 74.19 314 ARG A O 1
ATOM 2424 N N . LEU A 1 315 ? 22.406 1.76 3.389 1 75.19 315 LEU A N 1
ATOM 2425 C CA . LEU A 1 315 ? 21.203 1.04 2.965 1 75.19 315 LEU A CA 1
ATOM 2426 C C . LEU A 1 315 ? 21.156 0.899 1.447 1 75.19 315 LEU A C 1
ATOM 2428 O O . LEU A 1 315 ? 20.812 -0.162 0.927 1 75.19 315 LEU A O 1
ATOM 2432 N N . LYS A 1 316 ? 21.578 1.948 0.821 1 74.19 316 LYS A N 1
ATOM 2433 C CA . LYS A 1 316 ? 21.641 1.925 -0.638 1 74.19 316 LYS A CA 1
ATOM 2434 C C . LYS A 1 316 ? 22.641 0.888 -1.132 1 74.19 316 LYS A C 1
ATOM 2436 O O . LYS A 1 316 ? 22.375 0.164 -2.094 1 74.19 316 LYS A O 1
ATOM 2441 N N . ASN A 1 317 ? 23.641 0.799 -0.413 1 70.75 317 ASN A N 1
ATOM 2442 C CA . ASN A 1 317 ? 24.688 -0.154 -0.787 1 70.75 317 ASN A CA 1
ATOM 2443 C C . ASN A 1 317 ? 24.219 -1.595 -0.597 1 70.75 317 ASN A C 1
ATOM 2445 O O . ASN A 1 317 ? 24.516 -2.463 -1.416 1 70.75 317 ASN A O 1
ATOM 2449 N N . ILE A 1 318 ? 23.484 -1.742 0.415 1 67.75 318 ILE A N 1
ATOM 2450 C CA . ILE A 1 318 ? 22.969 -3.074 0.699 1 67.75 318 ILE A CA 1
ATOM 2451 C C . ILE A 1 318 ? 22 -3.492 -0.4 1 67.75 318 ILE A C 1
ATOM 2453 O O . ILE A 1 318 ? 22.016 -4.637 -0.862 1 67.75 318 ILE A O 1
ATOM 2457 N N . ARG A 1 319 ? 21.297 -2.559 -0.789 1 69.94 319 ARG A N 1
ATOM 2458 C CA . ARG A 1 319 ? 20.281 -2.861 -1.79 1 69.94 319 ARG A CA 1
ATOM 2459 C C . ARG A 1 319 ? 20.906 -3.121 -3.152 1 69.94 319 ARG A C 1
ATOM 2461 O O . ARG A 1 319 ? 20.469 -4 -3.895 1 69.94 319 ARG A O 1
ATOM 2468 N N . THR A 1 320 ? 21.969 -2.332 -3.496 1 64.56 320 THR A N 1
ATOM 2469 C CA . THR A 1 320 ? 22.562 -2.42 -4.832 1 64.56 320 THR A CA 1
ATOM 2470 C C . THR A 1 320 ? 23.672 -3.463 -4.867 1 64.56 320 THR A C 1
ATOM 2472 O O . THR A 1 320 ? 24.203 -3.781 -5.938 1 64.56 320 THR A O 1
ATOM 2475 N N . GLY A 1 321 ? 23.938 -4.125 -3.789 1 57.56 321 GLY A N 1
ATOM 2476 C CA . GLY A 1 321 ? 25.016 -5.102 -3.736 1 57.56 321 GLY A CA 1
ATOM 2477 C C . GLY A 1 321 ? 26.391 -4.465 -3.717 1 57.56 321 GLY A C 1
ATOM 2478 O O . GLY A 1 321 ? 27.375 -5.105 -4.078 1 57.56 321 GLY A O 1
ATOM 2479 N N . GLY A 1 322 ? 26.578 -3.102 -3.639 1 49.97 322 GLY A N 1
ATOM 2480 C CA . GLY A 1 322 ? 27.891 -2.479 -3.699 1 49.97 322 GLY A CA 1
ATOM 2481 C C . GLY A 1 322 ? 28.719 -2.721 -2.455 1 49.97 322 GLY A C 1
ATOM 2482 O O . GLY A 1 322 ? 28.172 -2.949 -1.372 1 49.97 322 GLY A O 1
ATOM 2483 N N . GLN A 1 323 ? 29.953 -3.328 -2.621 1 38.47 323 GLN A N 1
ATOM 2484 C CA . GLN A 1 323 ? 30.984 -3.529 -1.611 1 38.47 323 GLN A CA 1
ATOM 2485 C C . GLN A 1 323 ? 31.266 -2.238 -0.846 1 38.47 323 GLN A C 1
ATOM 2487 O O . GLN A 1 323 ? 31.484 -1.186 -1.45 1 38.47 323 GLN A O 1
ATOM 2492 N N . THR A 1 324 ? 30.719 -2.078 0.335 1 34.88 324 THR A N 1
ATOM 2493 C CA . THR A 1 324 ? 31.281 -1.08 1.234 1 34.88 324 THR A CA 1
ATOM 2494 C C . THR A 1 324 ? 32.812 -1.079 1.145 1 34.88 324 THR A C 1
ATOM 2496 O O . THR A 1 324 ? 33.438 -2.117 1.326 1 34.88 324 THR A O 1
ATOM 2499 N N . ASN A 1 325 ? 33.375 -0.244 0.25 1 27.84 325 ASN A N 1
ATOM 2500 C CA . ASN A 1 325 ? 34.781 -0.041 0.545 1 27.84 325 ASN A CA 1
ATOM 2501 C C . ASN A 1 325 ? 35 0.475 1.966 1 27.84 325 ASN A C 1
ATOM 2503 O O . ASN A 1 325 ? 34.25 1.344 2.43 1 27.84 325 ASN A O 1
ATOM 2507 N N . MET B 1 1 ? 6.496 -15.102 39.812 1 63.03 1 MET B N 1
ATOM 2508 C CA . MET B 1 1 ? 6.941 -13.805 39.312 1 63.03 1 MET B CA 1
ATOM 2509 C C . MET B 1 1 ? 6.547 -13.609 37.844 1 63.03 1 MET B C 1
ATOM 2511 O O . MET B 1 1 ? 5.926 -12.602 37.5 1 63.03 1 MET B O 1
ATOM 2515 N N . PHE B 1 2 ? 6.75 -14.539 37.062 1 65.06 2 PHE B N 1
ATOM 2516 C CA . PHE B 1 2 ? 6.406 -14.438 35.656 1 65.06 2 PHE B CA 1
ATOM 2517 C C . PHE B 1 2 ? 4.895 -14.367 35.469 1 65.06 2 PHE B C 1
ATOM 2519 O O . PHE B 1 2 ? 4.398 -13.578 34.656 1 65.06 2 PHE B O 1
ATOM 2526 N N . PHE B 1 3 ? 4.223 -15.18 36.25 1 68.25 3 PHE B N 1
ATOM 2527 C CA . PHE B 1 3 ? 2.77 -15.188 36.156 1 68.25 3 PHE B CA 1
ATOM 2528 C C . PHE B 1 3 ? 2.188 -13.844 36.562 1 68.25 3 PHE B C 1
ATOM 2530 O O . PHE B 1 3 ? 1.267 -13.336 35.906 1 68.25 3 PHE B O 1
ATOM 2537 N N . VAL B 1 4 ? 2.75 -13.344 37.594 1 70.38 4 VAL B N 1
ATOM 2538 C CA . VAL B 1 4 ? 2.287 -12.039 38.031 1 70.38 4 VAL B CA 1
ATOM 2539 C C . VAL B 1 4 ? 2.564 -10.984 36.969 1 70.38 4 VAL B C 1
ATOM 2541 O O . VAL B 1 4 ? 1.713 -10.141 36.688 1 70.38 4 VAL B O 1
ATOM 2544 N N . ILE B 1 5 ? 3.693 -11.023 36.375 1 71.44 5 ILE B N 1
ATOM 2545 C CA . ILE B 1 5 ? 4.062 -10.078 35.312 1 71.44 5 ILE B CA 1
ATOM 2546 C C . ILE B 1 5 ? 3.123 -10.242 34.125 1 71.44 5 ILE B C 1
ATOM 2548 O O . ILE B 1 5 ? 2.662 -9.25 33.562 1 71.44 5 ILE B O 1
ATOM 2552 N N . LEU B 1 6 ? 2.895 -11.469 33.812 1 74.69 6 LEU B N 1
ATOM 2553 C CA . LEU B 1 6 ? 1.997 -11.75 32.688 1 74.69 6 LEU B CA 1
ATOM 2554 C C . LEU B 1 6 ? 0.601 -11.203 32.969 1 74.69 6 LEU B C 1
ATOM 2556 O O . LEU B 1 6 ? 0.007 -10.547 32.094 1 74.69 6 LEU B O 1
ATOM 2560 N N . VAL B 1 7 ? 0.16 -11.547 34.156 1 72.31 7 VAL B N 1
ATOM 2561 C CA . VAL B 1 7 ? -1.178 -11.094 34.531 1 72.31 7 VAL B CA 1
ATOM 2562 C C . VAL B 1 7 ? -1.221 -9.57 34.531 1 72.31 7 VAL B C 1
ATOM 2564 O O . VAL B 1 7 ? -2.17 -8.961 34.031 1 72.31 7 VAL B O 1
ATOM 2567 N N . CYS B 1 8 ? -0.176 -8.992 35.094 1 74.94 8 CYS B N 1
ATOM 2568 C CA . CYS B 1 8 ? -0.111 -7.539 35.156 1 74.94 8 CYS B CA 1
ATOM 2569 C C . CYS B 1 8 ? -0.063 -6.941 33.75 1 74.94 8 CYS B C 1
ATOM 2571 O O . CYS B 1 8 ? -0.716 -5.934 33.469 1 74.94 8 CYS B O 1
ATOM 2573 N N . THR B 1 9 ? 0.673 -7.586 32.844 1 77.19 9 THR B N 1
ATOM 2574 C CA . THR B 1 9 ? 0.782 -7.117 31.453 1 77.19 9 THR B CA 1
ATOM 2575 C C . THR B 1 9 ? -0.564 -7.215 30.734 1 77.19 9 THR B C 1
ATOM 2577 O O . THR B 1 9 ? -0.961 -6.293 30.016 1 77.19 9 THR B O 1
ATOM 2580 N N . ILE B 1 10 ? -1.194 -8.281 31.031 1 78.62 10 ILE B N 1
ATOM 2581 C CA . ILE B 1 10 ? -2.498 -8.492 30.406 1 78.62 10 ILE B CA 1
ATOM 2582 C C . ILE B 1 10 ? -3.486 -7.445 30.906 1 78.62 10 ILE B C 1
ATOM 2584 O O . ILE B 1 10 ? -4.258 -6.887 30.125 1 78.62 10 ILE B O 1
ATOM 2588 N N . ILE B 1 11 ? -3.383 -7.176 32.188 1 74.69 11 ILE B N 1
ATOM 2589 C CA . ILE B 1 11 ? -4.281 -6.191 32.781 1 74.69 11 ILE B CA 1
ATOM 2590 C C . ILE B 1 11 ? -3.986 -4.809 32.188 1 74.69 11 ILE B C 1
ATOM 2592 O O . ILE B 1 11 ? -4.902 -4.07 31.828 1 74.69 11 ILE B O 1
ATOM 2596 N N . LEU B 1 12 ? -2.738 -4.508 32.062 1 76.44 12 LEU B N 1
ATOM 2597 C CA . LEU B 1 12 ? -2.342 -3.209 31.531 1 76.44 12 LEU B CA 1
ATOM 2598 C C . LEU B 1 12 ? -2.76 -3.076 30.078 1 76.44 12 LEU B C 1
ATOM 2600 O O . LEU B 1 12 ? -3.217 -2.014 29.656 1 76.44 12 LEU B O 1
ATOM 2604 N N . MET B 1 13 ? -2.637 -4.156 29.422 1 80.94 13 MET B N 1
ATOM 2605 C CA . MET B 1 13 ? -3.057 -4.156 28.031 1 80.94 13 MET B CA 1
ATOM 2606 C C . MET B 1 13 ? -4.57 -3.984 27.906 1 80.94 13 MET B C 1
ATOM 2608 O O . MET B 1 13 ? -5.051 -3.236 27.062 1 80.94 13 MET B O 1
ATOM 2612 N N . ALA B 1 14 ? -5.188 -4.629 28.797 1 79 14 ALA B N 1
ATOM 2613 C CA . ALA B 1 14 ? -6.645 -4.531 28.797 1 79 14 ALA B CA 1
ATOM 2614 C C . ALA B 1 14 ? -7.102 -3.113 29.125 1 79 14 ALA B C 1
ATOM 2616 O O . ALA B 1 14 ? -8.023 -2.59 28.5 1 79 14 ALA B O 1
ATOM 2617 N N . LEU B 1 15 ? -6.477 -2.518 30.078 1 77.12 15 LEU B N 1
ATOM 2618 C CA . LEU B 1 15 ? -6.809 -1.146 30.438 1 77.12 15 LEU B CA 1
ATOM 2619 C C . LEU B 1 15 ? -6.488 -0.182 29.297 1 77.12 15 LEU B C 1
ATOM 2621 O O . LEU B 1 15 ? -7.254 0.749 29.047 1 77.12 15 LEU B O 1
ATOM 2625 N N . PHE B 1 16 ? -5.414 -0.458 28.656 1 84.62 16 PHE B N 1
ATOM 2626 C CA . PHE B 1 16 ? -5.031 0.368 27.516 1 84.62 16 PHE B CA 1
ATOM 2627 C C . PHE B 1 16 ? -6.07 0.273 26.406 1 84.62 16 PHE B C 1
ATOM 2629 O O . PHE B 1 16 ? -6.555 1.294 25.906 1 84.62 16 PHE B O 1
ATOM 2636 N N . PHE B 1 17 ? -6.5 -0.974 26.156 1 84.44 17 PHE B N 1
ATOM 2637 C CA . PHE B 1 17 ? -7.387 -1.148 25.016 1 84.44 17 PHE B CA 1
ATOM 2638 C C . PHE B 1 17 ? -8.812 -0.736 25.359 1 84.44 17 PHE B C 1
ATOM 2640 O O . PHE B 1 17 ? -9.625 -0.499 24.469 1 84.44 17 PHE B O 1
ATOM 2647 N N . LYS B 1 18 ? -9.047 -0.603 26.609 1 78.62 18 LYS B N 1
ATOM 2648 C CA . LYS B 1 18 ? -10.367 -0.134 27.016 1 78.62 18 LYS B CA 1
ATOM 2649 C C . LYS B 1 18 ? -10.508 1.368 26.797 1 78.62 18 LYS B C 1
ATOM 2651 O O . LYS B 1 18 ? -11.609 1.857 26.516 1 78.62 18 LYS B O 1
ATOM 2656 N N . SER B 1 19 ? -9.438 2 26.719 1 80.12 19 SER B N 1
ATOM 2657 C CA . SER B 1 19 ? -9.57 3.453 26.766 1 80.12 19 SER B CA 1
ATOM 2658 C C . SER B 1 19 ? -8.898 4.117 25.578 1 80.12 19 SER B C 1
ATOM 2660 O O . SER B 1 19 ? -9.133 5.297 25.297 1 80.12 19 SER B O 1
ATOM 2662 N N . THR B 1 20 ? -8.219 3.332 24.859 1 89.69 20 THR B N 1
ATOM 2663 C CA . THR B 1 20 ? -7.352 4.031 23.906 1 89.69 20 THR B CA 1
ATOM 2664 C C . THR B 1 20 ? -8.109 4.355 22.625 1 89.69 20 THR B C 1
ATOM 2666 O O . THR B 1 20 ? -9.031 3.631 22.25 1 89.69 20 THR B O 1
ATOM 2669 N N . GLU B 1 21 ? -7.746 5.445 21.984 1 94.38 21 GLU B N 1
ATOM 2670 C CA . GLU B 1 21 ? -8.258 5.852 20.672 1 94.38 21 GLU B CA 1
ATOM 2671 C C . GLU B 1 21 ? -7.148 5.887 19.625 1 94.38 21 GLU B C 1
ATOM 2673 O O . GLU B 1 21 ? -7.344 6.398 18.531 1 94.38 21 GLU B O 1
ATOM 2678 N N . SER B 1 22 ? -5.984 5.387 20.109 1 95.19 22 SER B N 1
ATOM 2679 C CA . SER B 1 22 ? -4.832 5.379 19.219 1 95.19 22 SER B CA 1
ATOM 2680 C C . SER B 1 22 ? -3.885 4.23 19.547 1 95.19 22 SER B C 1
ATOM 2682 O O . SER B 1 22 ? -4.078 3.516 20.531 1 95.19 22 SER B O 1
ATOM 2684 N N . THR B 1 23 ? -2.957 4.016 18.719 1 93.38 23 THR B N 1
ATOM 2685 C CA . THR B 1 23 ? -1.886 3.07 19.016 1 93.38 23 THR B CA 1
ATOM 2686 C C . THR B 1 23 ? -1.102 3.52 20.25 1 93.38 23 THR B C 1
ATOM 2688 O O . THR B 1 23 ? -1.186 4.68 20.656 1 93.38 23 THR B O 1
ATOM 2691 N N . PHE B 1 24 ? -0.337 2.627 20.781 1 90.56 24 PHE B N 1
ATOM 2692 C CA . PHE B 1 24 ? 0.296 2.838 22.078 1 90.56 24 PHE B CA 1
ATOM 2693 C C . PHE B 1 24 ? 1.285 3.996 22.016 1 90.56 24 PHE B C 1
ATOM 2695 O O . PHE B 1 24 ? 1.409 4.766 22.969 1 90.56 24 PHE B O 1
ATOM 2702 N N . ASN B 1 25 ? 2.043 4.117 20.969 1 91.75 25 ASN B N 1
ATOM 2703 C CA . ASN B 1 25 ? 3.053 5.164 20.859 1 91.75 25 ASN B CA 1
ATOM 2704 C C . ASN B 1 25 ? 2.439 6.555 21 1 91.75 25 ASN B C 1
ATOM 2706 O O . ASN B 1 25 ? 2.918 7.375 21.781 1 91.75 25 ASN B O 1
ATOM 2710 N N . LEU B 1 26 ? 1.351 6.797 20.25 1 94.56 26 LEU B N 1
ATOM 2711 C CA . LEU B 1 26 ? 0.693 8.094 20.391 1 94.56 26 LEU B CA 1
ATOM 2712 C C . LEU B 1 26 ? 0.08 8.242 21.781 1 94.56 26 LEU B C 1
ATOM 2714 O O . LEU B 1 26 ? 0.201 9.297 22.406 1 94.56 26 LEU B O 1
ATOM 2718 N N . TRP B 1 27 ? -0.595 7.203 22.25 1 93.06 27 TRP B N 1
ATOM 2719 C CA . TRP B 1 27 ? -1.204 7.238 23.578 1 93.06 27 TRP B CA 1
ATOM 2720 C C . TRP B 1 27 ? -0.173 7.598 24.641 1 93.06 27 TRP B C 1
ATOM 2722 O O . TRP B 1 27 ? -0.433 8.438 25.5 1 93.06 27 TRP B O 1
ATOM 2732 N N . PHE B 1 28 ? 0.979 7.062 24.531 1 91 28 PHE B N 1
ATOM 2733 C CA . PHE B 1 28 ? 2.041 7.242 25.516 1 91 28 PHE B CA 1
ATOM 2734 C C . PHE B 1 28 ? 2.656 8.633 25.406 1 91 28 PHE B C 1
ATOM 2736 O O . PHE B 1 28 ? 2.727 9.367 26.391 1 91 28 PHE B O 1
ATOM 2743 N N . TRP B 1 29 ? 2.971 9.07 24.266 1 91.81 29 TRP B N 1
ATOM 2744 C CA . TRP B 1 29 ? 3.734 10.305 24.094 1 91.81 29 TRP B CA 1
ATOM 2745 C C . TRP B 1 29 ? 2.83 11.523 24.219 1 91.81 29 TRP B C 1
ATOM 2747 O O . TRP B 1 29 ? 3.285 12.609 24.594 1 91.81 29 TRP B O 1
ATOM 2757 N N . SER B 1 30 ? 1.572 11.344 23.891 1 91.5 30 SER B N 1
ATOM 2758 C CA . SER B 1 30 ? 0.653 12.469 24.016 1 91.5 30 SER B CA 1
ATOM 2759 C C . SER B 1 30 ? 0.504 12.898 25.484 1 91.5 30 SER B C 1
ATOM 2761 O O . SER B 1 30 ? 0.083 14.016 25.766 1 91.5 30 SER B O 1
ATOM 2763 N N . LYS B 1 31 ? 0.868 12.055 26.422 1 91.12 31 LYS B N 1
ATOM 2764 C CA . LYS B 1 31 ? 0.759 12.352 27.844 1 91.12 31 LYS B CA 1
ATOM 2765 C C . LYS B 1 31 ? 2.055 12.953 28.391 1 91.12 31 LYS B C 1
ATOM 2767 O O . LYS B 1 31 ? 2.043 13.664 29.391 1 91.12 31 LYS B O 1
ATOM 2772 N N . LEU B 1 32 ? 3.127 12.672 27.703 1 93.5 32 LEU B N 1
ATOM 2773 C CA . LEU B 1 32 ? 4.426 13.031 28.266 1 93.5 32 LEU B CA 1
ATOM 2774 C C . LEU B 1 32 ? 5.137 14.055 27.391 1 93.5 32 LEU B C 1
ATOM 2776 O O . LEU B 1 32 ? 6.062 14.734 27.844 1 93.5 32 LEU B O 1
ATOM 2780 N N . GLY B 1 33 ? 4.742 14.148 26.109 1 93.5 33 GLY B N 1
ATOM 2781 C CA . GLY B 1 33 ? 5.465 14.953 25.141 1 93.5 33 GLY B CA 1
ATOM 2782 C C . GLY B 1 33 ? 4.945 16.375 25.031 1 93.5 33 GLY B C 1
ATOM 2783 O O . GLY B 1 33 ? 4.188 16.828 25.891 1 93.5 33 GLY B O 1
ATOM 2784 N N . PRO B 1 34 ? 5.449 17.094 24.062 1 94.81 34 PRO B N 1
ATOM 2785 C CA . PRO B 1 34 ? 5.039 18.484 23.875 1 94.81 34 PRO B CA 1
ATOM 2786 C C . PRO B 1 34 ? 3.557 18.625 23.531 1 94.81 34 PRO B C 1
ATOM 2788 O O . PRO B 1 34 ? 2.988 17.75 22.859 1 94.81 34 PRO B O 1
ATOM 2791 N N . THR B 1 35 ? 3.027 19.703 23.938 1 94.44 35 THR B N 1
ATOM 2792 C CA . THR B 1 35 ? 1.648 20.031 23.594 1 94.44 35 THR B CA 1
ATOM 2793 C C . THR B 1 35 ? 1.569 20.609 22.188 1 94.44 35 THR B C 1
ATOM 2795 O O . THR B 1 35 ? 2.586 21.016 21.609 1 94.44 35 THR B O 1
ATOM 2798 N N . GLU B 1 36 ? 0.407 20.625 21.656 1 95.56 36 GLU B N 1
ATOM 2799 C CA . GLU B 1 36 ? 0.178 21.25 20.344 1 95.56 36 GLU B CA 1
ATOM 2800 C C . GLU B 1 36 ? 0.606 22.703 20.344 1 95.56 36 GLU B C 1
ATOM 2802 O O . GLU B 1 36 ? 1.236 23.172 19.391 1 95.56 36 GLU B O 1
ATOM 2807 N N . GLU B 1 37 ? 0.272 23.391 21.453 1 94.38 37 GLU B N 1
ATOM 2808 C CA . GLU B 1 37 ? 0.593 24.812 21.562 1 94.38 37 GLU B CA 1
ATOM 2809 C C . GLU B 1 37 ? 2.1 25.031 21.5 1 94.38 37 GLU B C 1
ATOM 2811 O O . GLU B 1 37 ? 2.566 25.906 20.75 1 94.38 37 GLU B O 1
ATOM 2816 N N . ALA B 1 38 ? 2.832 24.25 22.25 1 96.5 38 ALA B N 1
ATOM 2817 C CA . ALA B 1 38 ? 4.285 24.391 22.297 1 96.5 38 ALA B CA 1
ATOM 2818 C C . ALA B 1 38 ? 4.91 24.062 20.938 1 96.5 38 ALA B C 1
ATOM 2820 O O . ALA B 1 38 ? 5.855 24.734 20.516 1 96.5 38 ALA B O 1
ATOM 2821 N N . TYR B 1 39 ? 4.355 23.109 20.25 1 97.56 39 TYR B N 1
ATOM 2822 C CA . TYR B 1 39 ? 4.953 22.641 19.016 1 97.56 39 TYR B CA 1
ATOM 2823 C C . TYR B 1 39 ? 4.641 23.578 17.859 1 97.56 39 TYR B C 1
ATOM 2825 O O . TYR B 1 39 ? 5.5 23.859 17.016 1 97.56 39 TYR B O 1
ATOM 2833 N N . PHE B 1 40 ? 3.492 24.141 17.766 1 96.38 40 PHE B N 1
ATOM 2834 C CA . PHE B 1 40 ? 3.047 24.875 16.578 1 96.38 40 PHE B CA 1
ATOM 2835 C C . PHE B 1 40 ? 3.271 26.359 16.75 1 96.38 40 PHE B C 1
ATOM 2837 O O . PHE B 1 40 ? 3.18 27.125 15.789 1 96.38 40 PHE B O 1
ATOM 2844 N N . ARG B 1 41 ? 3.59 26.797 18 1 94.62 41 ARG B N 1
ATOM 2845 C CA . ARG B 1 41 ? 3.787 28.219 18.266 1 94.62 41 ARG B CA 1
ATOM 2846 C C . ARG B 1 41 ? 4.832 28.812 17.328 1 94.62 41 ARG B C 1
ATOM 2848 O O . ARG B 1 41 ? 5.953 28.297 17.234 1 94.62 41 ARG B O 1
ATOM 2855 N N . GLY B 1 42 ? 4.453 29.797 16.531 1 93.25 42 GLY B N 1
ATOM 2856 C CA . GLY B 1 42 ? 5.359 30.531 15.672 1 93.25 42 GLY B CA 1
ATOM 2857 C C . GLY B 1 42 ? 5.621 29.828 14.344 1 93.25 42 GLY B C 1
ATOM 2858 O O . GLY B 1 42 ? 6.34 30.359 13.492 1 93.25 42 GLY B O 1
ATOM 2859 N N . LYS B 1 43 ? 5.031 28.719 14.117 1 95.56 43 LYS B N 1
ATOM 2860 C CA . LYS B 1 43 ? 5.316 27.938 12.914 1 95.56 43 LYS B CA 1
ATOM 2861 C C . LYS B 1 43 ? 4.363 28.312 11.781 1 95.56 43 LYS B C 1
ATOM 2863 O O . LYS B 1 43 ? 3.283 28.859 12.023 1 95.56 43 LYS B O 1
ATOM 2868 N N . THR B 1 44 ? 4.797 28.078 10.562 1 96.06 44 THR B N 1
ATOM 2869 C CA . THR B 1 44 ? 3.951 28.125 9.375 1 96.06 44 THR B CA 1
ATOM 2870 C C . THR B 1 44 ? 3.465 26.734 9 1 96.06 44 THR B C 1
ATOM 2872 O O . THR B 1 44 ? 4.273 25.828 8.781 1 96.06 44 THR B O 1
ATOM 2875 N N . VAL B 1 45 ? 2.119 26.578 8.969 1 97.44 45 VAL B N 1
ATOM 2876 C CA . VAL B 1 45 ? 1.51 25.281 8.695 1 97.44 45 VAL B CA 1
ATOM 2877 C C . VAL B 1 45 ? 0.705 25.359 7.398 1 97.44 45 VAL B C 1
ATOM 2879 O O . VAL B 1 45 ? -0.145 26.234 7.238 1 97.44 45 VAL B O 1
ATOM 2882 N N . TRP B 1 46 ? 1.028 24.516 6.418 1 98.31 46 TRP B N 1
ATOM 2883 C CA . TRP B 1 46 ? 0.289 24.391 5.168 1 98.31 46 TRP B CA 1
ATOM 2884 C C . TRP B 1 46 ? -0.616 23.172 5.188 1 98.31 46 TRP B C 1
ATOM 2886 O O . TRP B 1 46 ? -0.134 22.031 5.234 1 98.31 46 TRP B O 1
ATOM 2896 N N . ILE B 1 47 ? -1.925 23.375 5.191 1 98.31 47 ILE B N 1
ATOM 2897 C CA . ILE B 1 47 ? -2.904 22.297 5.195 1 98.31 47 ILE B CA 1
ATOM 2898 C C . ILE B 1 47 ? -3.451 22.094 3.783 1 98.31 47 ILE B C 1
ATOM 2900 O O . ILE B 1 47 ? -4.094 22.984 3.227 1 98.31 47 ILE B O 1
ATOM 2904 N N . VAL B 1 48 ? -3.191 20.922 3.234 1 98.31 48 VAL B N 1
ATOM 2905 C CA . VAL B 1 48 ? -3.66 20.578 1.896 1 98.31 48 VAL B CA 1
ATOM 2906 C C . VAL B 1 48 ? -4.863 19.641 1.995 1 98.31 48 VAL B C 1
ATOM 2908 O O . VAL B 1 48 ? -4.762 18.547 2.545 1 98.31 48 VAL B O 1
ATOM 2911 N N . GLY B 1 49 ? -5.988 20 1.407 1 96.38 49 GLY B N 1
ATOM 2912 C CA . GLY B 1 49 ? -7.223 19.234 1.513 1 96.38 49 GLY B CA 1
ATOM 2913 C C . GLY B 1 49 ? -8.047 19.609 2.732 1 96.38 49 GLY B C 1
ATOM 2914 O O . GLY B 1 49 ? -8.492 18.734 3.473 1 96.38 49 GLY B O 1
ATOM 2915 N N . CYS B 1 50 ? -8.32 20.922 2.953 1 95.12 50 CYS B N 1
ATOM 2916 C CA . CYS B 1 50 ? -8.922 21.312 4.227 1 95.12 50 CYS B CA 1
ATOM 2917 C C . CYS B 1 50 ? -10.305 21.922 4.02 1 95.12 50 CYS B C 1
ATOM 2919 O O . CYS B 1 50 ? -10.828 22.594 4.906 1 95.12 50 CYS B O 1
ATOM 2921 N N . SER B 1 51 ? -10.922 21.672 2.871 1 90.94 51 SER B N 1
ATOM 2922 C CA . SER B 1 51 ? -12.203 22.312 2.605 1 90.94 51 SER B CA 1
ATOM 2923 C C . SER B 1 51 ? -13.328 21.641 3.398 1 90.94 51 SER B C 1
ATOM 2925 O O . SER B 1 51 ? -14.414 22.203 3.531 1 90.94 51 SER B O 1
ATOM 2927 N N . SER B 1 52 ? -13.141 20.438 3.902 1 88.94 52 SER B N 1
ATOM 2928 C CA . SER B 1 52 ? -14.148 19.734 4.688 1 88.94 52 SER B CA 1
ATOM 2929 C C . SER B 1 52 ? -13.516 18.656 5.566 1 88.94 52 SER B C 1
ATOM 2931 O O . SER B 1 52 ? -12.297 18.484 5.559 1 88.94 52 SER B O 1
ATOM 2933 N N . GLY B 1 53 ? -14.312 18.141 6.438 1 90.81 53 GLY B N 1
ATOM 2934 C CA . GLY B 1 53 ? -13.93 16.938 7.176 1 90.81 53 GLY B CA 1
ATOM 2935 C C . GLY B 1 53 ? -12.789 17.172 8.148 1 90.81 53 GLY B C 1
ATOM 2936 O O . GLY B 1 53 ? -12.781 18.172 8.875 1 90.81 53 GLY B O 1
ATOM 2937 N N . ILE B 1 54 ? -11.914 16.234 8.188 1 94.94 54 ILE B N 1
ATOM 2938 C CA . ILE B 1 54 ? -10.789 16.234 9.125 1 94.94 54 ILE B CA 1
ATOM 2939 C C . ILE B 1 54 ? -9.906 17.438 8.867 1 94.94 54 ILE B C 1
ATOM 2941 O O . ILE B 1 54 ? -9.461 18.109 9.812 1 94.94 54 ILE B O 1
ATOM 2945 N N . GLY B 1 55 ? -9.703 17.812 7.57 1 96.19 55 GLY B N 1
ATOM 2946 C CA . GLY B 1 55 ? -8.867 18.953 7.223 1 96.19 55 GLY B CA 1
ATOM 2947 C C . GLY B 1 55 ? -9.398 20.281 7.75 1 96.19 55 GLY B C 1
ATOM 2948 O O . GLY B 1 55 ? -8.633 21.094 8.258 1 96.19 55 GLY B O 1
ATOM 2949 N N . ALA B 1 56 ? -10.672 20.422 7.637 1 95.19 56 ALA B N 1
ATOM 2950 C CA . ALA B 1 56 ? -11.297 21.641 8.141 1 95.19 56 ALA B CA 1
ATOM 2951 C C . ALA B 1 56 ? -11.156 21.75 9.656 1 95.19 56 ALA B C 1
ATOM 2953 O O . ALA B 1 56 ? -10.867 22.812 10.188 1 95.19 56 ALA B O 1
ATOM 2954 N N . GLU B 1 57 ? -11.359 20.625 10.32 1 95.94 57 GLU B N 1
ATOM 2955 C CA . GLU B 1 57 ? -11.258 20.609 11.773 1 95.94 57 GLU B CA 1
ATOM 2956 C C . GLU B 1 57 ? -9.828 20.859 12.234 1 95.94 57 GLU B C 1
ATOM 2958 O O . GLU B 1 57 ? -9.602 21.469 13.281 1 95.94 57 GLU B O 1
ATOM 2963 N N . ILE B 1 58 ? -8.867 20.406 11.469 1 96.88 58 ILE B N 1
ATOM 2964 C CA . ILE B 1 58 ? -7.465 20.672 11.766 1 96.88 58 ILE B CA 1
ATOM 2965 C C . ILE B 1 58 ? -7.203 22.172 11.68 1 96.88 58 ILE B C 1
ATOM 2967 O O . ILE B 1 58 ? -6.57 22.75 12.57 1 96.88 58 ILE B O 1
ATOM 2971 N N . ALA B 1 59 ? -7.699 22.781 10.633 1 96 59 ALA B N 1
ATOM 2972 C CA . ALA B 1 59 ? -7.531 24.234 10.445 1 96 59 ALA B CA 1
ATOM 2973 C C . ALA B 1 59 ? -8.141 25 11.617 1 96 59 ALA B C 1
ATOM 2975 O O . ALA B 1 59 ? -7.52 25.922 12.148 1 96 59 ALA B O 1
ATOM 2976 N N . LEU B 1 60 ? -9.305 24.609 12.031 1 94.5 60 LEU B N 1
ATOM 2977 C CA . LEU B 1 60 ? -10.008 25.297 13.109 1 94.5 60 LEU B CA 1
ATOM 2978 C C . LEU B 1 60 ? -9.25 25.172 14.43 1 94.5 60 LEU B C 1
ATOM 2980 O O . LEU B 1 60 ? -9.203 26.109 15.211 1 94.5 60 LEU B O 1
ATOM 2984 N N . ARG B 1 61 ? -8.711 24 14.625 1 94.69 61 ARG B N 1
ATOM 2985 C CA . ARG B 1 61 ? -7.949 23.797 15.852 1 94.69 61 ARG B CA 1
ATOM 2986 C C . ARG B 1 61 ? -6.637 24.562 15.82 1 94.69 61 ARG B C 1
ATOM 2988 O O . ARG B 1 61 ? -6.258 25.203 16.812 1 94.69 61 ARG B O 1
ATOM 2995 N N . LEU B 1 62 ? -5.965 24.578 14.719 1 95.31 62 LEU B N 1
ATOM 2996 C CA . LEU B 1 62 ? -4.707 25.312 14.578 1 95.31 62 LEU B CA 1
ATOM 2997 C C . LEU B 1 62 ? -4.922 26.812 14.734 1 95.31 62 LEU B C 1
ATOM 2999 O O . LEU B 1 62 ? -4.043 27.516 15.227 1 95.31 62 LEU B O 1
ATOM 3003 N N . ALA B 1 63 ? -6.09 27.266 14.336 1 93.56 63 ALA B N 1
ATOM 3004 C CA . ALA B 1 63 ? -6.418 28.688 14.398 1 93.56 63 ALA B CA 1
ATOM 3005 C C . ALA B 1 63 ? -6.441 29.172 15.836 1 93.56 63 ALA B C 1
ATOM 3007 O O . ALA B 1 63 ? -6.395 30.391 16.094 1 93.56 63 ALA B O 1
ATOM 3008 N N . GLN B 1 64 ? -6.508 28.188 16.719 1 91.31 64 GLN B N 1
ATOM 3009 C CA . GLN B 1 64 ? -6.5 28.531 18.125 1 91.31 64 GLN B CA 1
ATOM 3010 C C . GLN B 1 64 ? -5.074 28.578 18.672 1 91.31 64 GLN B C 1
ATOM 3012 O O . GLN B 1 64 ? -4.863 28.953 19.828 1 91.31 64 GLN B O 1
ATOM 3017 N N . LEU B 1 65 ? -4.18 28.188 17.859 1 90.75 65 LEU B N 1
ATOM 3018 C CA . LEU B 1 65 ? -2.768 28.172 18.234 1 90.75 65 LEU B CA 1
ATOM 3019 C C . LEU B 1 65 ? -2.014 29.312 17.578 1 90.75 65 LEU B C 1
ATOM 3021 O O . LEU B 1 65 ? -2.48 29.891 16.594 1 90.75 65 LEU B O 1
ATOM 3025 N N . GLU B 1 66 ? -0.938 29.891 18.125 1 89.69 66 GLU B N 1
ATOM 3026 C CA . GLU B 1 66 ? -0.151 30.984 17.594 1 89.69 66 GLU B CA 1
ATOM 3027 C C . GLU B 1 66 ? 0.707 30.531 16.406 1 89.69 66 GLU B C 1
ATOM 3029 O O . GLU B 1 66 ? 1.936 30.531 16.5 1 89.69 66 GLU B O 1
ATOM 3034 N N . CYS B 1 67 ? 0.055 30.188 15.305 1 92.06 67 CYS B N 1
ATOM 3035 C CA . CYS B 1 67 ? 0.756 29.781 14.094 1 92.06 67 CYS B CA 1
ATOM 3036 C C . CYS B 1 67 ? 0.128 30.406 12.852 1 92.06 67 CYS B C 1
ATOM 3038 O O . CYS B 1 67 ? -0.941 31.016 12.938 1 92.06 67 CYS B O 1
ATOM 3040 N N . ARG B 1 68 ? 0.84 30.484 11.773 1 92.62 68 ARG B N 1
ATOM 3041 C CA . ARG B 1 68 ? 0.343 30.906 10.469 1 92.62 68 ARG B CA 1
ATOM 3042 C C . ARG B 1 68 ? -0.172 29.719 9.664 1 92.62 68 ARG B C 1
ATOM 3044 O O . ARG B 1 68 ? 0.492 28.688 9.578 1 92.62 68 ARG B O 1
ATOM 3051 N N . ILE B 1 69 ? -1.341 29.906 9.07 1 95.44 69 ILE B N 1
ATOM 3052 C CA . ILE B 1 69 ? -1.959 28.766 8.406 1 95.44 69 ILE B CA 1
ATOM 3053 C C . ILE B 1 69 ? -2.189 29.078 6.93 1 95.44 69 ILE B C 1
ATOM 3055 O O . ILE B 1 69 ? -2.721 30.141 6.598 1 95.44 69 ILE B O 1
ATOM 3059 N N . ILE B 1 70 ? -1.71 28.234 6.062 1 96.38 70 ILE B N 1
ATOM 3060 C CA . ILE B 1 70 ? -2.023 28.266 4.637 1 96.38 70 ILE B CA 1
ATOM 3061 C C . ILE B 1 70 ? -3.076 27.203 4.312 1 96.38 70 ILE B C 1
ATOM 3063 O O . ILE B 1 70 ? -2.859 26.016 4.547 1 96.38 70 ILE B O 1
ATOM 3067 N N . LEU B 1 71 ? -4.254 27.625 3.781 1 96.94 71 LEU B N 1
ATOM 3068 C CA . LEU B 1 71 ? -5.391 26.75 3.518 1 96.94 71 LEU B CA 1
ATOM 3069 C C . LEU B 1 71 ? -5.469 26.406 2.035 1 96.94 71 LEU B C 1
ATOM 3071 O O . LEU B 1 71 ? -5.684 27.281 1.194 1 96.94 71 LEU B O 1
ATOM 3075 N N . SER B 1 72 ? -5.336 25.109 1.736 1 97.81 72 SER B N 1
ATOM 3076 C CA . SER B 1 72 ? -5.398 24.719 0.329 1 97.81 72 SER B CA 1
ATOM 3077 C C . SER B 1 72 ? -6.41 23.609 0.105 1 97.81 72 SER B C 1
ATOM 3079 O O . SER B 1 72 ? -6.473 22.656 0.886 1 97.81 72 SER B O 1
ATOM 3081 N N . ALA B 1 73 ? -7.188 23.656 -0.859 1 96.88 73 ALA B N 1
ATOM 3082 C CA . ALA B 1 73 ? -8.133 22.719 -1.461 1 96.88 73 ALA B CA 1
ATOM 3083 C C . ALA B 1 73 ? -8.609 23.219 -2.822 1 96.88 73 ALA B C 1
ATOM 3085 O O . ALA B 1 73 ? -8.172 24.266 -3.293 1 96.88 73 ALA B O 1
ATOM 3086 N N . ARG B 1 74 ? -9.555 22.516 -3.43 1 92.88 74 ARG B N 1
ATOM 3087 C CA . ARG B 1 74 ? -9.969 22.859 -4.785 1 92.88 74 ARG B CA 1
ATOM 3088 C C . ARG B 1 74 ? -10.984 24 -4.777 1 92.88 74 ARG B C 1
ATOM 3090 O O . ARG B 1 74 ? -10.969 24.859 -5.66 1 92.88 74 ARG B O 1
ATOM 3097 N N . ARG B 1 75 ? -11.906 24.078 -3.758 1 91.88 75 ARG B N 1
ATOM 3098 C CA . ARG B 1 75 ? -13.047 25 -3.764 1 91.88 75 ARG B CA 1
ATOM 3099 C C . ARG B 1 75 ? -12.734 26.266 -2.965 1 91.88 75 ARG B C 1
ATOM 3101 O O . ARG B 1 75 ? -12.883 26.281 -1.741 1 91.88 75 ARG B O 1
ATOM 3108 N N . LYS B 1 76 ? -12.461 27.281 -3.711 1 96.38 76 LYS B N 1
ATOM 3109 C CA . LYS B 1 76 ? -12.078 28.531 -3.078 1 96.38 76 LYS B CA 1
ATOM 3110 C C . LYS B 1 76 ? -13.164 29.031 -2.129 1 96.38 76 LYS B C 1
ATOM 3112 O O . LYS B 1 76 ? -12.859 29.531 -1.046 1 96.38 76 LYS B O 1
ATOM 3117 N N . GLU B 1 77 ? -14.398 28.891 -2.502 1 97 77 GLU B N 1
ATOM 3118 C CA . GLU B 1 77 ? -15.508 29.375 -1.689 1 97 77 GLU B CA 1
ATOM 3119 C C . GLU B 1 77 ? -15.523 28.703 -0.318 1 97 77 GLU B C 1
ATOM 3121 O O . GLU B 1 77 ? -15.734 29.359 0.7 1 97 77 GLU B O 1
ATOM 3126 N N . LYS B 1 78 ? -15.305 27.422 -0.324 1 95.62 78 LYS B N 1
ATOM 3127 C CA . LYS B 1 78 ? -15.273 26.688 0.936 1 95.62 78 LYS B CA 1
ATOM 3128 C C . LYS B 1 78 ? -14.07 27.078 1.778 1 95.62 78 LYS B C 1
ATOM 3130 O O . LYS B 1 78 ? -14.141 27.109 3.008 1 95.62 78 LYS B O 1
ATOM 3135 N N . LEU B 1 79 ? -12.977 27.438 1.146 1 96.94 79 LEU B N 1
ATOM 3136 C CA . LEU B 1 79 ? -11.773 27.891 1.846 1 96.94 79 LEU B CA 1
ATOM 3137 C C . LEU B 1 79 ? -12 29.266 2.482 1 96.94 79 LEU B C 1
ATOM 3139 O O . LEU B 1 79 ? -11.539 29.516 3.598 1 96.94 79 LEU B O 1
ATOM 3143 N N . ASP B 1 80 ? -12.688 30.094 1.751 1 96.56 80 ASP B N 1
ATOM 3144 C CA . ASP B 1 80 ? -13 31.422 2.287 1 96.56 80 ASP B CA 1
ATOM 3145 C C . ASP B 1 80 ? -13.891 31.312 3.525 1 96.56 80 ASP B C 1
ATOM 3147 O O . ASP B 1 80 ? -13.688 32.031 4.504 1 96.56 80 ASP B O 1
ATOM 3151 N N . GLU B 1 81 ? -14.867 30.422 3.428 1 95.88 81 GLU B N 1
ATOM 3152 C CA . GLU B 1 81 ? -15.727 30.172 4.586 1 95.88 81 GLU B CA 1
ATOM 3153 C C . GLU B 1 81 ? -14.914 29.672 5.773 1 95.88 81 GLU B C 1
ATOM 3155 O O . GLU B 1 81 ? -15.133 30.094 6.91 1 95.88 81 GLU B O 1
ATOM 3160 N N . LEU B 1 82 ? -14.016 28.781 5.523 1 95 82 LEU B N 1
ATOM 3161 C CA . LEU B 1 82 ? -13.164 28.234 6.57 1 95 82 LEU B CA 1
ATOM 3162 C C . LEU B 1 82 ? -12.258 29.297 7.168 1 95 82 LEU B C 1
ATOM 3164 O O . LEU B 1 82 ? -12.078 29.359 8.383 1 95 82 LEU B O 1
ATOM 3168 N N . LYS B 1 83 ? -11.688 30.109 6.309 1 94.75 83 LYS B N 1
ATOM 3169 C CA . LYS B 1 83 ? -10.852 31.219 6.777 1 94.75 83 LYS B CA 1
ATOM 3170 C C . LYS B 1 83 ? -11.625 32.125 7.723 1 94.75 83 LYS B C 1
ATOM 3172 O O . LYS B 1 83 ? -11.102 32.562 8.758 1 94.75 83 LYS B O 1
ATOM 3177 N N . ALA B 1 84 ? -12.844 32.438 7.371 1 93.44 84 ALA B N 1
ATOM 3178 C CA . ALA B 1 84 ? -13.68 33.281 8.211 1 93.44 84 ALA B CA 1
ATOM 3179 C C . ALA B 1 84 ? -13.867 32.688 9.602 1 93.44 84 ALA B C 1
ATOM 3181 O O . ALA B 1 84 ? -13.781 33.375 10.609 1 93.44 84 ALA B O 1
ATOM 3182 N N . LYS B 1 85 ? -14.094 31.375 9.609 1 92.56 85 LYS B N 1
ATOM 3183 C CA . LYS B 1 85 ? -14.258 30.672 10.883 1 92.56 85 LYS B CA 1
ATOM 3184 C C . LYS B 1 85 ? -12.961 30.672 11.68 1 92.56 85 LYS B C 1
ATOM 3186 O O . LYS B 1 85 ? -12.977 30.797 12.906 1 92.56 85 LYS B O 1
ATOM 3191 N N . CYS B 1 86 ? -11.875 30.484 11 1 92.31 86 CYS B N 1
ATOM 3192 C CA . CYS B 1 86 ? -10.57 30.5 11.641 1 92.31 86 CYS B CA 1
ATOM 3193 C C . CYS B 1 86 ? -10.266 31.875 12.227 1 92.31 86 CYS B C 1
ATOM 3195 O O . CYS B 1 86 ? -9.75 31.969 13.336 1 92.31 86 CYS B O 1
ATOM 3197 N N . ASP B 1 87 ? -10.594 32.906 11.445 1 88.06 87 ASP B N 1
ATOM 3198 C CA . ASP B 1 87 ? -10.289 34.281 11.844 1 88.06 87 ASP B CA 1
ATOM 3199 C C . ASP B 1 87 ? -11.117 34.688 13.055 1 88.06 87 ASP B C 1
ATOM 3201 O O . ASP B 1 87 ? -10.75 35.625 13.766 1 88.06 87 ASP B O 1
ATOM 3205 N N . GLU B 1 88 ? -12.211 34.094 13.172 1 86.12 88 GLU B N 1
ATOM 3206 C CA . GLU B 1 88 ? -13.031 34.375 14.344 1 86.12 88 GLU B CA 1
ATOM 3207 C C . GLU B 1 88 ? -12.359 33.875 15.625 1 86.12 88 GLU B C 1
ATOM 3209 O O . GLU B 1 88 ? -12.664 34.375 16.719 1 86.12 88 GLU B O 1
ATOM 3214 N N . LYS B 1 89 ? -11.617 32.938 15.375 1 76.69 89 LYS B N 1
ATOM 3215 C CA . LYS B 1 89 ? -10.953 32.375 16.531 1 76.69 89 LYS B CA 1
ATOM 3216 C C . LYS B 1 89 ? -9.797 33.25 17.016 1 76.69 89 LYS B C 1
ATOM 3218 O O . LYS B 1 89 ? -9.203 33.969 16.219 1 76.69 89 LYS B O 1
ATOM 3223 N N . LEU B 1 90 ? -9.859 34 18.078 1 57.78 90 LEU B N 1
ATOM 3224 C CA . LEU B 1 90 ? -9.156 35.062 18.75 1 57.78 90 LEU B CA 1
ATOM 3225 C C . LEU B 1 90 ? -7.676 35.094 18.375 1 57.78 90 LEU B C 1
ATOM 3227 O O . LEU B 1 90 ? -6.977 36.062 18.594 1 57.78 90 LEU B O 1
ATOM 3231 N N . SER B 1 91 ? -7.051 33.906 18.438 1 56.69 91 SER B N 1
ATOM 3232 C CA . SER B 1 91 ? -5.602 34.094 18.5 1 56.69 91 SER B CA 1
ATOM 3233 C C . SER B 1 91 ? -5.047 34.531 17.156 1 56.69 91 SER B C 1
ATOM 3235 O O . SER B 1 91 ? -5.602 34.219 16.094 1 56.69 91 SER B O 1
ATOM 3237 N N . THR B 1 92 ? -4.285 35.812 16.969 1 51.28 92 THR B N 1
ATOM 3238 C CA . THR B 1 92 ? -3.738 36.688 15.961 1 51.28 92 THR B CA 1
ATOM 3239 C C . THR B 1 92 ? -3.299 35.906 14.727 1 51.28 92 THR B C 1
ATOM 3241 O O . THR B 1 92 ? -2.758 36.5 13.781 1 51.28 92 THR B O 1
ATOM 3244 N N . ARG B 1 93 ? -2.959 34.656 14.656 1 60.44 93 ARG B N 1
ATOM 3245 C CA . ARG B 1 93 ? -2.111 34.281 13.523 1 60.44 93 ARG B CA 1
ATOM 3246 C C . ARG B 1 93 ? -2.939 34.094 12.258 1 60.44 93 ARG B C 1
ATOM 3248 O O . ARG B 1 93 ? -4.133 33.781 12.328 1 60.44 93 ARG B O 1
ATOM 3255 N N . SER B 1 94 ? -2.469 34.656 11.047 1 76.06 94 SER B N 1
ATOM 3256 C CA . SER B 1 94 ? -3.084 34.844 9.734 1 76.06 94 SER B CA 1
ATOM 3257 C C . SER B 1 94 ? -3.297 33.5 9.031 1 76.06 94 SER B C 1
ATOM 3259 O O . SER B 1 94 ? -2.523 32.562 9.219 1 76.06 94 SER B O 1
ATOM 3261 N N . SER B 1 95 ? -4.562 33.312 8.664 1 87.75 95 SER B N 1
ATOM 3262 C CA . SER B 1 95 ? -4.883 32.25 7.703 1 87.75 95 SER B CA 1
ATOM 3263 C C . SER B 1 95 ? -4.953 32.812 6.281 1 87.75 95 SER B C 1
ATOM 3265 O O . SER B 1 95 ? -5.457 33.906 6.062 1 87.75 95 SER B O 1
ATOM 3267 N N . ILE B 1 96 ? -4.316 32.094 5.375 1 92.88 96 ILE B N 1
ATOM 3268 C CA . ILE B 1 96 ? -4.277 32.531 3.982 1 92.88 96 ILE B CA 1
ATOM 3269 C C . ILE B 1 96 ? -4.895 31.438 3.094 1 92.88 96 ILE B C 1
ATOM 3271 O O . ILE B 1 96 ? -4.602 30.25 3.254 1 92.88 96 ILE B O 1
ATOM 3275 N N . VAL B 1 97 ? -5.781 31.875 2.225 1 95.75 97 VAL B N 1
ATOM 3276 C CA . VAL B 1 97 ? -6.414 30.984 1.267 1 95.75 97 VAL B CA 1
ATOM 3277 C C . VAL B 1 97 ? -5.516 30.812 0.042 1 95.75 97 VAL B C 1
ATOM 3279 O O . VAL B 1 97 ? -5.133 31.797 -0.593 1 95.75 97 VAL B O 1
ATOM 3282 N N . PHE B 1 98 ? -5.176 29.594 -0.283 1 96.44 98 PHE B N 1
ATOM 3283 C CA . PHE B 1 98 ? -4.332 29.25 -1.422 1 96.44 98 PHE B CA 1
ATOM 3284 C C . PHE B 1 98 ? -4.895 28.047 -2.164 1 96.44 98 PHE B C 1
ATOM 3286 O O . PHE B 1 98 ? -4.438 26.922 -1.967 1 96.44 98 PHE B O 1
ATOM 3293 N N . PRO B 1 99 ? -5.863 28.281 -3.117 1 97.06 99 PRO B N 1
ATOM 3294 C CA . PRO B 1 99 ? -6.523 27.172 -3.812 1 97.06 99 PRO B CA 1
ATOM 3295 C C . PRO B 1 99 ? -5.543 26.312 -4.617 1 97.06 99 PRO B C 1
ATOM 3297 O O . PRO B 1 99 ? -4.629 26.844 -5.246 1 97.06 99 PRO B O 1
ATOM 3300 N N . LEU B 1 100 ? -5.77 24.953 -4.559 1 97.44 100 LEU B N 1
ATOM 3301 C CA . LEU B 1 100 ? -4.852 24.016 -5.219 1 97.44 100 LEU B CA 1
ATOM 3302 C C . LEU B 1 100 ? -5.535 22.688 -5.5 1 97.44 100 LEU B C 1
ATOM 3304 O O . LEU B 1 100 ? -6.203 22.125 -4.629 1 97.44 100 LEU B O 1
ATOM 3308 N N . ASP B 1 101 ? -5.441 22.266 -6.719 1 97.25 101 ASP B N 1
ATOM 3309 C CA . ASP B 1 101 ? -5.793 20.906 -7.094 1 97.25 101 ASP B CA 1
ATOM 3310 C C . ASP B 1 101 ? -4.551 20.016 -7.137 1 97.25 101 ASP B C 1
ATOM 3312 O O . ASP B 1 101 ? -3.752 20.109 -8.07 1 97.25 101 ASP B O 1
ATOM 3316 N N . VAL B 1 102 ? -4.484 19.078 -6.203 1 97 102 VAL B N 1
ATOM 3317 C CA . VAL B 1 102 ? -3.268 18.297 -6.031 1 97 102 VAL B CA 1
ATOM 3318 C C . VAL B 1 102 ? -3.092 17.344 -7.219 1 97 102 VAL B C 1
ATOM 3320 O O . VAL B 1 102 ? -2.016 16.781 -7.414 1 97 102 VAL B O 1
ATOM 3323 N N . THR B 1 103 ? -4.156 17.109 -8.016 1 97 103 THR B N 1
ATOM 3324 C CA . THR B 1 103 ? -4.055 16.203 -9.156 1 97 103 THR B CA 1
ATOM 3325 C C . THR B 1 103 ? -3.562 16.938 -10.391 1 97 103 THR B C 1
ATOM 3327 O O . THR B 1 103 ? -3.281 16.328 -11.422 1 97 103 THR B O 1
ATOM 3330 N N . ASN B 1 104 ? -3.531 18.281 -10.344 1 97.75 104 ASN B N 1
ATOM 3331 C CA . ASN B 1 104 ? -2.934 19.078 -11.398 1 97.75 104 ASN B CA 1
ATOM 3332 C C . ASN B 1 104 ? -1.453 19.344 -11.133 1 97.75 104 ASN B C 1
ATOM 3334 O O . ASN B 1 104 ? -1.088 20.391 -10.586 1 97.75 104 ASN B O 1
ATOM 3338 N N . PHE B 1 105 ? -0.617 18.484 -11.609 1 96.88 105 PHE B N 1
ATOM 3339 C CA . PHE B 1 105 ? 0.788 18.438 -11.219 1 96.88 105 PHE B CA 1
ATOM 3340 C C . PHE B 1 105 ? 1.518 19.688 -11.68 1 96.88 105 PHE B C 1
ATOM 3342 O O . PHE B 1 105 ? 2.463 20.141 -11.031 1 96.88 105 PHE B O 1
ATOM 3349 N N . GLY B 1 106 ? 1.144 20.25 -12.812 1 93.94 106 GLY B N 1
ATOM 3350 C CA . GLY B 1 106 ? 1.7 21.531 -13.211 1 93.94 106 GLY B CA 1
ATOM 3351 C C . GLY B 1 106 ? 1.389 22.656 -12.227 1 93.94 106 GLY B C 1
ATOM 3352 O O . GLY B 1 106 ? 2.268 23.438 -11.875 1 93.94 106 GLY B O 1
ATOM 3353 N N . GLN B 1 107 ? 0.183 22.672 -11.75 1 95.94 107 GLN B N 1
ATOM 3354 C CA . GLN B 1 107 ? -0.23 23.656 -10.742 1 95.94 107 GLN B CA 1
ATOM 3355 C C . GLN B 1 107 ? 0.5 23.422 -9.422 1 95.94 107 GLN B C 1
ATOM 3357 O O . GLN B 1 107 ? 0.822 24.375 -8.711 1 95.94 107 GLN B O 1
ATOM 3362 N N . VAL B 1 108 ? 0.763 22.219 -9.109 1 97.81 108 VAL B N 1
ATOM 3363 C CA . VAL B 1 108 ? 1.388 21.859 -7.836 1 97.81 108 VAL B CA 1
ATOM 3364 C C . VAL B 1 108 ? 2.811 22.406 -7.789 1 97.81 108 VAL B C 1
ATOM 3366 O O . VAL B 1 108 ? 3.219 23 -6.789 1 97.81 108 VAL B O 1
ATOM 3369 N N . ALA B 1 109 ? 3.557 22.234 -8.852 1 97 109 ALA B N 1
ATOM 3370 C CA . ALA B 1 109 ? 4.934 22.719 -8.906 1 97 109 ALA B CA 1
ATOM 3371 C C . ALA B 1 109 ? 4.984 24.234 -8.742 1 97 109 ALA B C 1
ATOM 3373 O O . ALA B 1 109 ? 5.789 24.75 -7.961 1 97 109 ALA B O 1
ATOM 3374 N N . GLU B 1 110 ? 4.121 24.891 -9.398 1 96.94 110 GLU B N 1
ATOM 3375 C CA . GLU B 1 110 ? 4.055 26.359 -9.32 1 96.94 110 GLU B CA 1
ATOM 3376 C C . GLU B 1 110 ? 3.615 26.812 -7.93 1 96.94 110 GLU B C 1
ATOM 3378 O O . GLU B 1 110 ? 4.137 27.797 -7.398 1 96.94 110 GLU B O 1
ATOM 3383 N N . ALA B 1 111 ? 2.668 26.125 -7.406 1 96.81 111 ALA B N 1
ATOM 3384 C CA . ALA B 1 111 ? 2.143 26.453 -6.086 1 96.81 111 ALA B CA 1
ATOM 3385 C C . ALA B 1 111 ? 3.229 26.328 -5.02 1 96.81 111 ALA B C 1
ATOM 3387 O O . ALA B 1 111 ? 3.322 27.172 -4.125 1 96.81 111 ALA B O 1
ATOM 3388 N N . CYS B 1 112 ? 4.035 25.312 -5.098 1 97.88 112 CYS B N 1
ATOM 3389 C CA . CYS B 1 112 ? 5.105 25.109 -4.129 1 97.88 112 CYS B CA 1
ATOM 3390 C C . CYS B 1 112 ? 6.117 26.234 -4.188 1 97.88 112 CYS B C 1
ATOM 3392 O O . CYS B 1 112 ? 6.57 26.734 -3.148 1 97.88 112 CYS B O 1
ATOM 3394 N N . LYS B 1 113 ? 6.418 26.672 -5.359 1 96.81 113 LYS B N 1
ATOM 3395 C CA . LYS B 1 113 ? 7.324 27.812 -5.531 1 96.81 113 LYS B CA 1
ATOM 3396 C C . LYS B 1 113 ? 6.73 29.078 -4.945 1 96.81 113 LYS B C 1
ATOM 3398 O O . LYS B 1 113 ? 7.422 29.844 -4.266 1 96.81 113 LYS B O 1
ATOM 3403 N N . LYS B 1 114 ? 5.484 29.297 -5.195 1 96.62 114 LYS B N 1
ATOM 3404 C CA . LYS B 1 114 ? 4.801 30.484 -4.703 1 96.62 114 LYS B CA 1
ATOM 3405 C C . LYS B 1 114 ? 4.715 30.484 -3.178 1 96.62 114 LYS B C 1
ATOM 3407 O O . LYS B 1 114 ? 4.91 31.531 -2.539 1 96.62 114 LYS B O 1
ATOM 3412 N N . VAL B 1 115 ? 4.398 29.328 -2.609 1 96.12 115 VAL B N 1
ATOM 3413 C CA . VAL B 1 115 ? 4.32 29.203 -1.157 1 96.12 115 VAL B CA 1
ATOM 3414 C C . VAL B 1 115 ? 5.672 29.547 -0.538 1 96.12 115 VAL B C 1
ATOM 3416 O O . VAL B 1 115 ? 5.746 30.312 0.428 1 96.12 115 VAL B O 1
ATOM 3419 N N . LYS B 1 116 ? 6.711 29.016 -1.131 1 94.5 116 LYS B N 1
ATOM 3420 C CA . LYS B 1 116 ? 8.055 29.297 -0.643 1 94.5 116 LYS B CA 1
ATOM 3421 C C . LYS B 1 116 ? 8.398 30.781 -0.796 1 94.5 116 LYS B C 1
ATOM 3423 O O . LYS B 1 116 ? 8.984 31.375 0.106 1 94.5 116 LYS B O 1
ATOM 3428 N N . MET B 1 117 ? 8.008 31.344 -1.862 1 93.56 117 MET B N 1
ATOM 3429 C CA . MET B 1 117 ? 8.328 32.719 -2.178 1 93.56 117 MET B CA 1
ATOM 3430 C C . MET B 1 117 ? 7.574 33.688 -1.262 1 93.56 117 MET B C 1
ATOM 3432 O O . MET B 1 117 ? 8.156 34.625 -0.719 1 93.56 117 MET B O 1
ATOM 3436 N N . PHE B 1 118 ? 6.324 33.406 -0.992 1 90.81 118 PHE B N 1
ATOM 3437 C CA . PHE B 1 118 ? 5.461 34.375 -0.309 1 90.81 118 PHE B CA 1
ATOM 3438 C C . PHE B 1 118 ? 5.5 34.156 1.199 1 90.81 118 PHE B C 1
ATOM 3440 O O . PHE B 1 118 ? 5.348 35.094 1.972 1 90.81 118 PHE B O 1
ATOM 3447 N N . PHE B 1 119 ? 5.711 32.906 1.633 1 88.5 119 PHE B N 1
ATOM 3448 C CA . PHE B 1 119 ? 5.562 32.625 3.053 1 88.5 119 PHE B CA 1
ATOM 3449 C C . PHE B 1 119 ? 6.879 32.125 3.643 1 88.5 119 PHE B C 1
ATOM 3451 O O . PHE B 1 119 ? 7 31.969 4.859 1 88.5 119 PHE B O 1
ATOM 3458 N N . GLY B 1 120 ? 7.918 31.938 2.758 1 90.56 120 GLY B N 1
ATOM 3459 C CA . GLY B 1 120 ? 9.164 31.328 3.207 1 90.56 120 GLY B CA 1
ATOM 3460 C C . GLY B 1 120 ? 9.062 29.828 3.412 1 90.56 120 GLY B C 1
ATOM 3461 O O . GLY B 1 120 ? 8.234 29.172 2.777 1 90.56 120 GLY B O 1
ATOM 3462 N N . LYS B 1 121 ? 9.938 29.344 4.262 1 92.56 121 LYS B N 1
ATOM 3463 C CA . LYS B 1 121 ? 9.938 27.906 4.535 1 92.56 121 LYS B CA 1
ATOM 3464 C C . LYS B 1 121 ? 8.727 27.5 5.375 1 92.56 121 LYS B C 1
ATOM 3466 O O . LYS B 1 121 ? 8.406 28.172 6.363 1 92.56 121 LYS B O 1
ATOM 3471 N N . VAL B 1 122 ? 8.031 26.516 4.918 1 97.38 122 VAL B N 1
ATOM 3472 C CA . VAL B 1 122 ? 6.93 25.938 5.676 1 97.38 122 VAL B CA 1
ATOM 3473 C C . VAL B 1 122 ? 7.469 24.938 6.699 1 97.38 122 VAL B C 1
ATOM 3475 O O . VAL B 1 122 ? 8.289 24.078 6.367 1 97.38 122 VAL B O 1
ATOM 3478 N N . ASP B 1 123 ? 7.008 25.094 7.934 1 98.12 123 ASP B N 1
ATOM 3479 C CA . ASP B 1 123 ? 7.52 24.234 9 1 98.12 123 ASP B CA 1
ATOM 3480 C C . ASP B 1 123 ? 6.824 22.875 8.984 1 98.12 123 ASP B C 1
ATOM 3482 O O . ASP B 1 123 ? 7.461 21.844 9.195 1 98.12 123 ASP B O 1
ATOM 3486 N N . VAL B 1 124 ? 5.488 22.906 8.82 1 98.69 124 VAL B N 1
ATOM 3487 C CA . VAL B 1 124 ? 4.672 21.688 8.852 1 98.69 124 VAL B CA 1
ATOM 3488 C C . VAL B 1 124 ? 3.713 21.688 7.668 1 98.69 124 VAL B C 1
ATOM 3490 O O . VAL B 1 124 ? 3.031 22.672 7.406 1 98.69 124 VAL B O 1
ATOM 3493 N N . ILE B 1 125 ? 3.725 20.656 6.887 1 98.81 125 ILE B N 1
ATOM 3494 C CA . ILE B 1 125 ? 2.766 20.438 5.809 1 98.81 125 ILE B CA 1
ATOM 3495 C C . ILE B 1 125 ? 1.855 19.266 6.148 1 98.81 125 ILE B C 1
ATOM 3497 O O . ILE B 1 125 ? 2.33 18.141 6.359 1 98.81 125 ILE B O 1
ATOM 3501 N N . ILE B 1 126 ? 0.576 19.531 6.277 1 98.88 126 ILE B N 1
ATOM 3502 C CA . ILE B 1 126 ? -0.41 18.5 6.594 1 98.88 126 ILE B CA 1
ATOM 3503 C C . ILE B 1 126 ? -1.161 18.109 5.328 1 98.88 126 ILE B C 1
ATOM 3505 O O . ILE B 1 126 ? -1.88 18.922 4.742 1 98.88 126 ILE B O 1
ATOM 3509 N N . LEU B 1 127 ? -0.941 16.906 4.898 1 98.75 127 LEU B N 1
ATOM 3510 C CA . LEU B 1 127 ? -1.568 16.359 3.699 1 98.75 127 LEU B CA 1
ATOM 3511 C C . LEU B 1 127 ? -2.846 15.602 4.051 1 98.75 127 LEU B C 1
ATOM 3513 O O . LEU B 1 127 ? -2.793 14.438 4.469 1 98.75 127 LEU B O 1
ATOM 3517 N N . CYS B 1 128 ? -4.004 16.234 3.779 1 96.75 128 CYS B N 1
ATOM 3518 C CA . CYS B 1 128 ? -5.297 15.68 4.16 1 96.75 128 CYS B CA 1
ATOM 3519 C C . CYS B 1 128 ? -6.176 15.453 2.938 1 96.75 128 CYS B C 1
ATOM 3521 O O . CYS B 1 128 ? -7.355 15.125 3.068 1 96.75 128 CYS B O 1
ATOM 3523 N N . CYS B 1 129 ? -5.609 15.617 1.812 1 93.06 129 CYS B N 1
ATOM 3524 C CA . CYS B 1 129 ? -6.422 15.445 0.612 1 93.06 129 CYS B CA 1
ATOM 3525 C C . CYS B 1 129 ? -6.762 13.977 0.389 1 93.06 129 CYS B C 1
ATOM 3527 O O . CYS B 1 129 ? -6.004 13.094 0.794 1 93.06 129 CYS B O 1
ATOM 3529 N N . GLY B 1 130 ? -7.93 13.75 -0.219 1 92.44 130 GLY B N 1
ATOM 3530 C CA . GLY B 1 130 ? -8.359 12.398 -0.537 1 92.44 130 GLY B CA 1
ATOM 3531 C C . GLY B 1 130 ? -9.836 12.297 -0.856 1 92.44 130 GLY B C 1
ATOM 3532 O O . GLY B 1 130 ? -10.602 13.227 -0.594 1 92.44 130 GLY B O 1
ATOM 3533 N N . GLN B 1 131 ? -10.172 11.289 -1.453 1 92.12 131 GLN B N 1
ATOM 3534 C CA . GLN B 1 131 ? -11.547 10.938 -1.803 1 92.12 131 GLN B CA 1
ATOM 3535 C C . GLN B 1 131 ? -11.789 9.438 -1.639 1 92.12 131 GLN B C 1
ATOM 3537 O O . GLN B 1 131 ? -11.078 8.617 -2.229 1 92.12 131 GLN B O 1
ATOM 3542 N N . SER B 1 132 ? -12.773 9.055 -0.854 1 91.69 132 SER B N 1
ATOM 3543 C CA . SER B 1 132 ? -13.078 7.652 -0.586 1 91.69 132 SER B CA 1
ATOM 3544 C C . SER B 1 132 ? -13.75 6.996 -1.784 1 91.69 132 SER B C 1
ATOM 3546 O O . SER B 1 132 ? -13.797 7.57 -2.873 1 91.69 132 SER B O 1
ATOM 3548 N N . GLN B 1 133 ? -14.188 5.707 -1.546 1 91.69 133 GLN B N 1
ATOM 3549 C CA . GLN B 1 133 ? -14.828 4.93 -2.602 1 91.69 133 GLN B CA 1
ATOM 3550 C C . GLN B 1 133 ? -15.844 3.951 -2.025 1 91.69 133 GLN B C 1
ATOM 3552 O O . GLN B 1 133 ? -15.68 3.461 -0.907 1 91.69 133 GLN B O 1
ATOM 3557 N N . ARG B 1 134 ? -16.859 3.713 -2.779 1 89.38 134 ARG B N 1
ATOM 3558 C CA . ARG B 1 134 ? -17.781 2.607 -2.535 1 89.38 134 ARG B CA 1
ATOM 3559 C C . ARG B 1 134 ? -18.031 1.811 -3.811 1 89.38 134 ARG B C 1
ATOM 3561 O O . ARG B 1 134 ? -18.625 2.32 -4.758 1 89.38 134 ARG B O 1
ATOM 3568 N N . ALA B 1 135 ? -17.547 0.622 -3.809 1 92.25 135 ALA B N 1
ATOM 3569 C CA . ALA B 1 135 ? -17.719 -0.259 -4.961 1 92.25 135 ALA B CA 1
ATOM 3570 C C . ALA B 1 135 ? -17.312 -1.69 -4.625 1 92.25 135 ALA B C 1
ATOM 3572 O O . ALA B 1 135 ? -16.406 -1.911 -3.816 1 92.25 135 ALA B O 1
ATOM 3573 N N . ASP B 1 136 ? -17.984 -2.627 -5.254 1 92.81 136 ASP B N 1
ATOM 3574 C CA . ASP B 1 136 ? -17.562 -4.023 -5.18 1 92.81 136 ASP B CA 1
ATOM 3575 C C . ASP B 1 136 ? -16.25 -4.246 -5.93 1 92.81 136 ASP B C 1
ATOM 3577 O O . ASP B 1 136 ? -16.031 -3.668 -6.996 1 92.81 136 ASP B O 1
ATOM 3581 N N . TRP B 1 137 ? -15.445 -5.156 -5.387 1 96 137 TRP B N 1
ATOM 3582 C CA . TRP B 1 137 ? -14.094 -5.379 -5.898 1 96 137 TRP B CA 1
ATOM 3583 C C . TRP B 1 137 ? -14.125 -5.668 -7.395 1 96 137 TRP B C 1
ATOM 3585 O O . TRP B 1 137 ? -13.32 -5.117 -8.156 1 96 137 TRP B O 1
ATOM 3595 N N . ILE B 1 138 ? -15.07 -6.449 -7.879 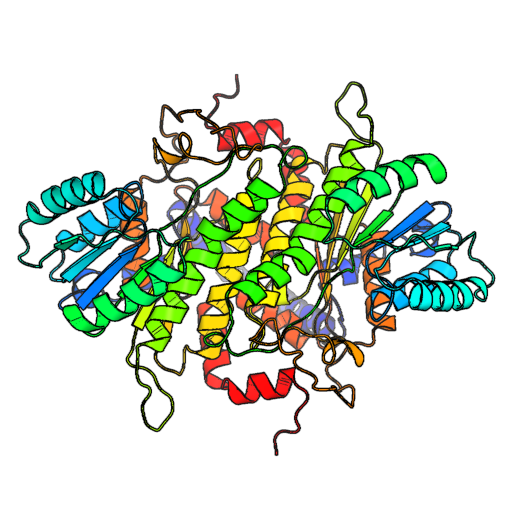1 95.81 138 ILE B N 1
ATOM 3596 C CA . ILE B 1 138 ? -15.094 -6.938 -9.25 1 95.81 138 ILE B CA 1
ATOM 3597 C C . ILE B 1 138 ? -15.641 -5.855 -10.18 1 95.81 138 ILE B C 1
ATOM 3599 O O . ILE B 1 138 ? -15.297 -5.809 -11.359 1 95.81 138 ILE B O 1
ATOM 3603 N N . ASN B 1 139 ? -16.422 -4.941 -9.602 1 93.38 139 ASN B N 1
ATOM 3604 C CA . ASN B 1 139 ? -17.141 -3.971 -10.422 1 93.38 139 ASN B CA 1
ATOM 3605 C C . ASN B 1 139 ? -16.5 -2.59 -10.344 1 93.38 139 ASN B C 1
ATOM 3607 O O . ASN B 1 139 ? -17.141 -1.615 -9.961 1 93.38 139 ASN B O 1
ATOM 3611 N N . VAL B 1 140 ? -15.281 -2.473 -10.602 1 96.56 140 VAL B N 1
ATOM 3612 C CA . VAL B 1 140 ? -14.586 -1.19 -10.617 1 96.56 140 VAL B CA 1
ATOM 3613 C C . VAL B 1 140 ? -13.945 -0.963 -11.984 1 96.56 140 VAL B C 1
ATOM 3615 O O . VAL B 1 140 ? -13.227 -1.825 -12.492 1 96.56 140 VAL B O 1
ATOM 3618 N N . ASP B 1 141 ? -14.281 0.132 -12.602 1 96.44 141 ASP B N 1
ATOM 3619 C CA . ASP B 1 141 ? -13.609 0.583 -13.82 1 96.44 141 ASP B CA 1
ATOM 3620 C C . ASP B 1 141 ? -12.18 1.021 -13.523 1 96.44 141 ASP B C 1
ATOM 3622 O O . ASP B 1 141 ? -11.93 1.728 -12.539 1 96.44 141 ASP B O 1
ATOM 3626 N N . HIS B 1 142 ? -11.242 0.584 -14.383 1 97.5 142 HIS B N 1
ATOM 3627 C CA . HIS B 1 142 ? -9.836 0.887 -14.133 1 97.5 142 HIS B CA 1
ATOM 3628 C C . HIS B 1 142 ? -9.602 2.393 -14.07 1 97.5 142 HIS B C 1
ATOM 3630 O O . HIS B 1 142 ? -8.656 2.85 -13.422 1 97.5 142 HIS B O 1
ATOM 3636 N N . LYS B 1 143 ? -10.43 3.164 -14.703 1 97.38 143 LYS B N 1
ATOM 3637 C CA . LYS B 1 143 ? -10.305 4.617 -14.648 1 97.38 143 LYS B CA 1
ATOM 3638 C C . LYS B 1 143 ? -10.523 5.129 -13.227 1 97.38 143 LYS B C 1
ATOM 3640 O O . LYS B 1 143 ? -9.93 6.133 -12.82 1 97.38 143 LYS B O 1
ATOM 3645 N N . VAL B 1 144 ? -11.391 4.445 -12.469 1 97.56 144 VAL B N 1
ATOM 3646 C CA . VAL B 1 144 ? -11.625 4.797 -11.07 1 97.56 144 VAL B CA 1
ATOM 3647 C C . VAL B 1 144 ? -10.383 4.484 -10.242 1 97.56 144 VAL B C 1
ATOM 3649 O O . VAL B 1 144 ? -10 5.266 -9.367 1 97.56 144 VAL B O 1
ATOM 3652 N N . ASP B 1 145 ? -9.758 3.354 -10.555 1 98.56 145 ASP B N 1
ATOM 3653 C CA . ASP B 1 145 ? -8.516 3 -9.883 1 98.56 145 ASP B CA 1
ATOM 3654 C C . ASP B 1 145 ? -7.457 4.082 -10.086 1 98.56 145 ASP B C 1
ATOM 3656 O O . ASP B 1 145 ? -6.793 4.496 -9.133 1 98.56 145 ASP B O 1
ATOM 3660 N N . GLU B 1 146 ? -7.324 4.508 -11.312 1 98.25 146 GLU B N 1
ATOM 3661 C CA . GLU B 1 146 ? -6.328 5.516 -11.656 1 98.25 146 GLU B CA 1
ATOM 3662 C C . GLU B 1 146 ? -6.637 6.852 -10.984 1 98.25 146 GLU B C 1
ATOM 3664 O O . GLU B 1 146 ? -5.734 7.523 -10.484 1 98.25 146 GLU B O 1
ATOM 3669 N N . ALA B 1 147 ? -7.887 7.23 -10.977 1 97.19 147 ALA B N 1
ATOM 3670 C CA . ALA B 1 147 ? -8.297 8.484 -10.359 1 97.19 147 ALA B CA 1
ATOM 3671 C C . ALA B 1 147 ? -8.078 8.445 -8.844 1 97.19 147 ALA B C 1
ATOM 3673 O O . ALA B 1 147 ? -7.602 9.422 -8.258 1 97.19 147 ALA B O 1
ATOM 3674 N N . CYS B 1 148 ? -8.445 7.328 -8.242 1 97.62 148 CYS B N 1
ATOM 3675 C CA . CYS B 1 148 ? -8.258 7.156 -6.809 1 97.62 148 CYS B CA 1
ATOM 3676 C C . CYS B 1 148 ? -6.781 7.242 -6.441 1 97.62 148 CYS B C 1
ATOM 3678 O O . CYS B 1 148 ? -6.418 7.883 -5.453 1 97.62 148 CYS B O 1
ATOM 3680 N N . PHE B 1 149 ? -5.996 6.625 -7.227 1 98.62 149 PHE B N 1
ATOM 3681 C CA . PHE B 1 149 ? -4.555 6.656 -7.004 1 98.62 149 PHE B CA 1
ATOM 3682 C C . PHE B 1 149 ? -4.023 8.078 -7.109 1 98.62 149 PHE B C 1
ATOM 3684 O O . PHE B 1 149 ? -3.229 8.516 -6.27 1 98.62 149 PHE B O 1
ATOM 3691 N N . LYS B 1 150 ? -4.438 8.75 -8.102 1 98.38 150 LYS B N 1
ATOM 3692 C CA . LYS B 1 150 ? -3.951 10.102 -8.383 1 98.38 150 LYS B CA 1
ATOM 3693 C C . LYS B 1 150 ? -4.289 11.055 -7.246 1 98.38 150 LYS B C 1
ATOM 3695 O O . LYS B 1 150 ? -3.42 11.789 -6.762 1 98.38 150 LYS B O 1
ATOM 3700 N N . VAL B 1 151 ? -5.453 11.031 -6.723 1 97.56 151 VAL B N 1
ATOM 3701 C CA . VAL B 1 151 ? -5.902 12.031 -5.754 1 97.56 151 VAL B CA 1
ATOM 3702 C C . VAL B 1 151 ? -5.441 11.633 -4.352 1 97.56 151 VAL B C 1
ATOM 3704 O O . VAL B 1 151 ? -5.094 12.492 -3.541 1 97.56 151 VAL B O 1
ATOM 3707 N N . ASN B 1 152 ? -5.418 10.32 -4.039 1 98.25 152 ASN B N 1
ATOM 3708 C CA . ASN B 1 152 ? -5.195 9.883 -2.666 1 98.25 152 ASN B CA 1
ATOM 3709 C C . ASN B 1 152 ? -3.717 9.602 -2.398 1 98.25 152 ASN B C 1
ATOM 3711 O O . ASN B 1 152 ? -3.279 9.602 -1.247 1 98.25 152 ASN B O 1
ATOM 3715 N N . ALA B 1 153 ? -2.967 9.336 -3.438 1 98.81 153 ALA B N 1
ATOM 3716 C CA . ALA B 1 153 ? -1.6 8.891 -3.186 1 98.81 153 ALA B CA 1
ATOM 3717 C C . ALA B 1 153 ? -0.596 9.734 -3.971 1 98.81 153 ALA B C 1
ATOM 3719 O O . ALA B 1 153 ? 0.275 10.375 -3.383 1 98.81 153 ALA B O 1
ATOM 3720 N N . LEU B 1 154 ? -0.762 9.773 -5.258 1 98.81 154 LEU B N 1
ATOM 3721 C CA . LEU B 1 154 ? 0.232 10.414 -6.105 1 98.81 154 LEU B CA 1
ATOM 3722 C C . LEU B 1 154 ? 0.216 11.93 -5.91 1 98.81 154 LEU B C 1
ATOM 3724 O O . LEU B 1 154 ? 1.271 12.562 -5.855 1 98.81 154 LEU B O 1
ATOM 3728 N N . GLY B 1 155 ? -0.967 12.555 -5.82 1 98.69 155 GLY B N 1
ATOM 3729 C CA . GLY B 1 155 ? -1.108 13.992 -5.637 1 98.69 155 GLY B CA 1
ATOM 3730 C C . GLY B 1 155 ? -0.323 14.516 -4.453 1 98.69 155 GLY B C 1
ATOM 3731 O O . GLY B 1 155 ? 0.582 15.336 -4.617 1 98.69 155 GLY B O 1
ATOM 3732 N N . PRO B 1 156 ? -0.661 14.008 -3.244 1 98.69 156 PRO B N 1
ATOM 3733 C CA . PRO B 1 156 ? 0.088 14.445 -2.064 1 98.69 156 PRO B CA 1
ATOM 3734 C C . PRO B 1 156 ? 1.584 14.164 -2.174 1 98.69 156 PRO B C 1
ATOM 3736 O O . PRO B 1 156 ? 2.402 14.93 -1.661 1 98.69 156 PRO B O 1
ATOM 3739 N N . THR B 1 157 ? 1.994 13.102 -2.824 1 98.81 157 THR B N 1
ATOM 3740 C CA . THR B 1 157 ? 3.396 12.742 -2.998 1 98.81 157 THR B CA 1
ATOM 3741 C C . THR B 1 157 ? 4.109 13.75 -3.893 1 98.81 157 THR B C 1
ATOM 3743 O O . THR B 1 157 ? 5.207 14.211 -3.57 1 98.81 157 THR B O 1
ATOM 3746 N N . VAL B 1 158 ? 3.461 14.062 -4.992 1 98.69 158 VAL B N 1
ATOM 3747 C CA . VAL B 1 158 ? 4.043 15.023 -5.922 1 98.69 158 VAL B CA 1
ATOM 3748 C C . VAL B 1 158 ? 4.164 16.391 -5.246 1 98.69 158 VAL B C 1
ATOM 3750 O O . VAL B 1 158 ? 5.16 17.094 -5.434 1 98.69 158 VAL B O 1
ATOM 3753 N N . LEU B 1 159 ? 3.17 16.766 -4.445 1 98.69 159 LEU B N 1
ATOM 3754 C CA . LEU B 1 159 ? 3.246 18.031 -3.715 1 98.69 159 LEU B CA 1
ATOM 3755 C C . LEU B 1 159 ? 4.457 18.047 -2.787 1 98.69 159 LEU B C 1
ATOM 3757 O O . LEU B 1 159 ? 5.211 19.031 -2.76 1 98.69 159 LEU B O 1
ATOM 3761 N N . ALA B 1 160 ? 4.645 16.984 -2.029 1 98.69 160 ALA B N 1
ATOM 3762 C CA . ALA B 1 160 ? 5.785 16.891 -1.126 1 98.69 160 ALA B CA 1
ATOM 3763 C C . ALA B 1 160 ? 7.102 16.969 -1.895 1 98.69 160 ALA B C 1
ATOM 3765 O O . ALA B 1 160 ? 8.023 17.688 -1.482 1 98.69 160 ALA B O 1
ATOM 3766 N N . ARG B 1 161 ? 7.18 16.25 -3.029 1 98.38 161 ARG B N 1
ATOM 3767 C CA . ARG B 1 161 ? 8.383 16.266 -3.85 1 98.38 161 ARG B CA 1
ATOM 3768 C C . ARG B 1 161 ? 8.703 17.656 -4.355 1 98.38 161 ARG B C 1
ATOM 3770 O O . ARG B 1 161 ? 9.836 18.125 -4.238 1 98.38 161 ARG B O 1
ATOM 3777 N N . GLU B 1 162 ? 7.676 18.25 -4.957 1 98.12 162 GLU B N 1
ATOM 3778 C CA . GLU B 1 162 ? 7.871 19.578 -5.547 1 98.12 162 GLU B CA 1
ATOM 3779 C C . GLU B 1 162 ? 8.242 20.609 -4.484 1 98.12 162 GLU B C 1
ATOM 3781 O O . GLU B 1 162 ? 9.055 21.5 -4.734 1 98.12 162 GLU B O 1
ATOM 3786 N N . TYR B 1 163 ? 7.641 20.531 -3.277 1 98.38 163 TYR B N 1
ATOM 3787 C CA . TYR B 1 163 ? 8.016 21.453 -2.203 1 98.38 163 TYR B CA 1
ATOM 3788 C C . TYR B 1 163 ? 9.469 21.25 -1.801 1 98.38 163 TYR B C 1
ATOM 3790 O O . TYR B 1 163 ? 10.211 22.219 -1.629 1 98.38 163 TYR B O 1
ATOM 3798 N N . LEU B 1 164 ? 9.883 19.969 -1.625 1 97.69 164 LEU B N 1
ATOM 3799 C CA . LEU B 1 164 ? 11.25 19.672 -1.203 1 97.69 164 LEU B CA 1
ATOM 3800 C C . LEU B 1 164 ? 12.258 20.188 -2.227 1 97.69 164 LEU B C 1
ATOM 3802 O O . LEU B 1 164 ? 13.359 20.609 -1.861 1 97.69 164 LEU B O 1
ATOM 3806 N N . LYS B 1 165 ? 11.867 20.203 -3.494 1 96.56 165 LYS B N 1
ATOM 3807 C CA . LYS B 1 165 ? 12.742 20.672 -4.562 1 96.56 165 LYS B CA 1
ATOM 3808 C C . LYS B 1 165 ? 12.977 22.188 -4.457 1 96.56 165 LYS B C 1
ATOM 3810 O O . LYS B 1 165 ? 13.922 22.719 -5.051 1 96.56 165 LYS B O 1
ATOM 3815 N N . THR B 1 166 ? 12.086 22.891 -3.787 1 96.94 166 THR B N 1
ATOM 3816 C CA . THR B 1 166 ? 12.25 24.328 -3.631 1 96.94 166 THR B CA 1
ATOM 3817 C C . THR B 1 166 ? 13.266 24.641 -2.535 1 96.94 166 THR B C 1
ATOM 3819 O O . THR B 1 166 ? 13.703 25.781 -2.398 1 96.94 166 THR B O 1
ATOM 3822 N N . LEU B 1 167 ? 13.586 23.656 -1.698 1 96.25 167 LEU B N 1
ATOM 3823 C CA . LEU B 1 167 ? 14.5 23.859 -0.575 1 96.25 167 LEU B CA 1
ATOM 3824 C C . LEU B 1 167 ? 15.945 23.672 -1.009 1 96.25 167 LEU B C 1
ATOM 3826 O O . LEU B 1 167 ? 16.234 22.953 -1.963 1 96.25 167 LEU B O 1
ATOM 3830 N N . GLU B 1 168 ? 16.828 24.344 -0.333 1 93.75 168 GLU B N 1
ATOM 3831 C CA . GLU B 1 168 ? 18.25 24.234 -0.596 1 93.75 168 GLU B CA 1
ATOM 3832 C C . GLU B 1 168 ? 18.969 23.484 0.524 1 93.75 168 GLU B C 1
ATOM 3834 O O . GLU B 1 168 ? 18.875 23.859 1.692 1 93.75 168 GLU B O 1
ATOM 3839 N N . ALA B 1 169 ? 19.594 22.453 0.13 1 93.5 169 ALA B N 1
ATOM 3840 C CA . ALA B 1 169 ? 20.359 21.672 1.106 1 93.5 169 ALA B CA 1
ATOM 3841 C C . ALA B 1 169 ? 21.656 22.391 1.495 1 93.5 169 ALA B C 1
ATOM 3843 O O . ALA B 1 169 ? 22.188 23.172 0.709 1 93.5 169 ALA B O 1
ATOM 3844 N N . ASP B 1 170 ? 22.094 22.078 2.695 1 94.81 170 ASP B N 1
ATOM 3845 C CA . ASP B 1 170 ? 23.391 22.625 3.121 1 94.81 170 ASP B CA 1
ATOM 3846 C C . ASP B 1 170 ? 24.547 21.812 2.543 1 94.81 170 ASP B C 1
ATOM 3848 O O . ASP B 1 170 ? 24.328 20.969 1.668 1 94.81 170 ASP B O 1
ATOM 3852 N N . GLU B 1 171 ? 25.688 22.125 2.955 1 91.88 171 GLU B N 1
ATOM 3853 C CA . GLU B 1 171 ? 26.875 21.5 2.412 1 91.88 171 GLU B CA 1
ATOM 3854 C C . GLU B 1 171 ? 26.891 20 2.697 1 91.88 171 GLU B C 1
ATOM 3856 O O . GLU B 1 171 ? 27.516 19.234 1.964 1 91.88 171 GLU B O 1
ATOM 3861 N N . LYS B 1 172 ? 26.219 19.656 3.705 1 88.94 172 LYS B N 1
ATOM 3862 C CA . LYS B 1 172 ? 26.188 18.25 4.105 1 88.94 172 LYS B CA 1
ATOM 3863 C C . LYS B 1 172 ? 24.984 17.531 3.496 1 88.94 172 LYS B C 1
ATOM 3865 O O . LYS B 1 172 ? 24.75 16.359 3.791 1 88.94 172 LYS B O 1
ATOM 3870 N N . GLY B 1 173 ? 24.141 18.188 2.748 1 88.38 173 GLY B N 1
ATOM 3871 C CA . GLY B 1 173 ? 23 17.578 2.082 1 88.38 173 GLY B CA 1
ATOM 3872 C C . GLY B 1 173 ? 21.75 17.578 2.928 1 88.38 173 GLY B C 1
ATOM 3873 O O . GLY B 1 173 ? 20.766 16.906 2.6 1 88.38 173 GLY B O 1
ATOM 3874 N N . VAL B 1 174 ? 21.797 18.312 3.994 1 92.81 174 VAL B N 1
ATOM 3875 C CA . VAL B 1 174 ? 20.656 18.375 4.898 1 92.81 174 VAL B CA 1
ATOM 3876 C C . VAL B 1 174 ? 19.734 19.531 4.5 1 92.81 174 VAL B C 1
ATOM 3878 O O . VAL B 1 174 ? 20.203 20.656 4.305 1 92.81 174 VAL B O 1
ATOM 3881 N N . LEU B 1 175 ? 18.453 19.219 4.328 1 95.94 175 LEU B N 1
ATOM 3882 C CA . LEU B 1 175 ? 17.453 20.219 3.963 1 95.94 175 LEU B CA 1
ATOM 3883 C C . LEU B 1 175 ? 16.969 20.969 5.195 1 95.94 175 LEU B C 1
ATOM 3885 O O . LEU B 1 175 ? 17.078 20.484 6.316 1 95.94 175 LEU B O 1
ATOM 3889 N N . PRO B 1 176 ? 16.516 22.266 4.953 1 96.12 176 PRO B N 1
ATOM 3890 C CA . PRO B 1 176 ? 15.789 22.891 6.062 1 96.12 176 PRO B CA 1
ATOM 3891 C C . PRO B 1 176 ? 14.672 22 6.605 1 96.12 176 PRO B C 1
ATOM 3893 O O . PRO B 1 176 ? 13.977 21.344 5.836 1 96.12 176 PRO B O 1
ATOM 3896 N N . PRO B 1 177 ? 14.531 21.953 7.898 1 96.81 177 PRO B N 1
ATOM 3897 C CA . PRO B 1 177 ? 13.594 21 8.5 1 96.81 177 PRO B CA 1
ATOM 3898 C C . PRO B 1 177 ? 12.148 21.25 8.07 1 96.81 177 PRO B C 1
ATOM 3900 O O . PRO B 1 177 ? 11.672 22.391 8.102 1 96.81 177 PRO B O 1
ATOM 3903 N N . THR B 1 178 ? 11.508 20.297 7.629 1 98.12 178 THR B N 1
ATOM 3904 C CA . THR B 1 178 ? 10.086 20.266 7.301 1 98.12 178 THR B CA 1
ATOM 3905 C C . THR B 1 178 ? 9.422 19 7.828 1 98.12 178 THR B C 1
ATOM 3907 O O . THR B 1 178 ? 9.992 17.906 7.727 1 98.12 178 THR B O 1
ATOM 3910 N N . HIS B 1 179 ? 8.312 19.156 8.469 1 98.69 179 HIS B N 1
ATOM 3911 C CA . HIS B 1 179 ? 7.543 18.047 9.008 1 98.69 179 HIS B CA 1
ATOM 3912 C C . HIS B 1 179 ? 6.293 17.781 8.172 1 98.69 179 HIS B C 1
ATOM 3914 O O . HIS B 1 179 ? 5.402 18.641 8.094 1 98.69 179 HIS B O 1
ATOM 3920 N N . PHE B 1 180 ? 6.293 16.625 7.484 1 98.81 180 PHE B N 1
ATOM 3921 C CA . PHE B 1 180 ? 5.09 16.203 6.777 1 98.81 180 PHE B CA 1
ATOM 3922 C C . PHE B 1 180 ? 4.188 15.383 7.691 1 98.81 180 PHE B C 1
ATOM 3924 O O . PHE B 1 180 ? 4.613 14.367 8.25 1 98.81 180 PHE B O 1
ATOM 3931 N N . VAL B 1 181 ? 2.975 15.836 7.906 1 98.88 181 VAL B N 1
ATOM 3932 C CA . VAL B 1 181 ? 1.919 15.055 8.547 1 98.88 181 VAL B CA 1
ATOM 3933 C C . VAL B 1 181 ? 0.974 14.5 7.484 1 98.88 181 VAL B C 1
ATOM 3935 O O . VAL B 1 181 ? 0.217 15.25 6.863 1 98.88 181 VAL B O 1
ATOM 3938 N N . VAL B 1 182 ? 1.063 13.211 7.281 1 98.81 182 VAL B N 1
ATOM 3939 C CA . VAL B 1 182 ? 0.311 12.555 6.219 1 98.81 182 VAL B CA 1
ATOM 3940 C C . VAL B 1 182 ? -0.908 11.852 6.809 1 98.81 182 VAL B C 1
ATOM 3942 O O . VAL B 1 182 ? -0.769 10.898 7.582 1 98.81 182 VAL B O 1
ATOM 3945 N N . VAL B 1 183 ? -2.059 12.352 6.43 1 98.19 183 VAL B N 1
ATOM 3946 C CA . VAL B 1 183 ? -3.295 11.734 6.902 1 98.19 183 VAL B CA 1
ATOM 3947 C C . VAL B 1 183 ? -3.709 10.609 5.953 1 98.19 183 VAL B C 1
ATOM 3949 O O . VAL B 1 183 ? -4.328 10.859 4.914 1 98.19 183 VAL B O 1
ATOM 3952 N N . SER B 1 184 ? -3.395 9.438 6.316 1 97.69 184 SER B N 1
ATOM 3953 C CA . SER B 1 184 ? -3.777 8.258 5.555 1 97.69 184 SER B CA 1
ATOM 3954 C C . SER B 1 184 ? -5.098 7.68 6.055 1 97.69 184 SER B C 1
ATOM 3956 O O . SER B 1 184 ? -6.082 8.406 6.199 1 97.69 184 SER B O 1
ATOM 3958 N N . SER B 1 185 ? -5.152 6.391 6.281 1 95.19 185 SER B N 1
ATOM 3959 C CA . SER B 1 185 ? -6.312 5.629 6.738 1 95.19 185 SER B CA 1
ATOM 3960 C C . SER B 1 185 ? -5.91 4.23 7.191 1 95.19 185 SER B C 1
ATOM 3962 O O . SER B 1 185 ? -4.863 3.719 6.797 1 95.19 185 SER B O 1
ATOM 3964 N N . VAL B 1 186 ? -6.77 3.674 8.039 1 93.56 186 VAL B N 1
ATOM 3965 C CA . VAL B 1 186 ? -6.562 2.264 8.359 1 93.56 186 VAL B CA 1
ATOM 3966 C C . VAL B 1 186 ? -6.699 1.426 7.09 1 93.56 186 VAL B C 1
ATOM 3968 O O . VAL B 1 186 ? -6.145 0.328 7 1 93.56 186 VAL B O 1
ATOM 3971 N N . ALA B 1 187 ? -7.309 1.979 6.078 1 93.69 187 ALA B N 1
ATOM 3972 C CA . ALA B 1 187 ? -7.395 1.33 4.773 1 93.69 187 ALA B CA 1
ATOM 3973 C C . ALA B 1 187 ? -6.027 1.254 4.102 1 93.69 187 ALA B C 1
ATOM 3975 O O . ALA B 1 187 ? -5.848 0.522 3.127 1 93.69 187 ALA B O 1
ATOM 3976 N N . GLY B 1 188 ? -5.062 1.968 4.59 1 96.06 188 GLY B N 1
ATOM 3977 C CA . GLY B 1 188 ? -3.691 1.873 4.117 1 96.06 188 GLY B CA 1
ATOM 3978 C C . GLY B 1 188 ? -2.904 0.758 4.781 1 96.06 188 GLY B C 1
ATOM 3979 O O . GLY B 1 188 ? -1.763 0.488 4.402 1 96.06 188 GLY B O 1
ATOM 3980 N N . ILE B 1 189 ? -3.561 0.115 5.781 1 91.75 189 ILE B N 1
ATOM 3981 C CA . ILE B 1 189 ? -2.92 -0.924 6.578 1 91.75 189 ILE B CA 1
ATOM 3982 C C . ILE B 1 189 ? -3.617 -2.262 6.344 1 91.75 189 ILE B C 1
ATOM 3984 O O . ILE B 1 189 ? -2.963 -3.275 6.09 1 91.75 189 ILE B O 1
ATOM 3988 N N . ILE B 1 190 ? -4.926 -2.236 6.395 1 90.25 190 ILE B N 1
ATOM 3989 C CA . ILE B 1 190 ? -5.742 -3.428 6.195 1 90.25 190 ILE B CA 1
ATOM 3990 C C . ILE B 1 190 ? -6.727 -3.191 5.051 1 90.25 190 ILE B C 1
ATOM 3992 O O . ILE B 1 190 ? -6.895 -2.061 4.59 1 90.25 190 ILE B O 1
ATOM 3996 N N . GLY B 1 191 ? -7.324 -4.242 4.609 1 89.12 191 GLY B N 1
ATOM 3997 C CA . GLY B 1 191 ? -8.359 -4.094 3.596 1 89.12 191 GLY B CA 1
ATOM 3998 C C . GLY B 1 191 ? -9.633 -3.469 4.129 1 89.12 191 GLY B C 1
ATOM 3999 O O . GLY B 1 191 ? -10.039 -3.752 5.258 1 89.12 191 GLY B O 1
ATOM 4000 N N . ALA B 1 192 ? -10.203 -2.531 3.324 1 86.56 192 ALA B N 1
ATOM 4001 C CA . ALA B 1 192 ? -11.523 -1.978 3.609 1 86.56 192 ALA B CA 1
ATOM 4002 C C . ALA B 1 192 ? -12.547 -2.447 2.582 1 86.56 192 ALA B C 1
ATOM 4004 O O . ALA B 1 192 ? -12.508 -2.033 1.422 1 86.56 192 ALA B O 1
ATOM 4005 N N . VAL B 1 193 ? -13.445 -3.223 3.018 1 87.62 193 VAL B N 1
ATOM 4006 C CA . VAL B 1 193 ? -14.438 -3.809 2.121 1 87.62 193 VAL B CA 1
ATOM 4007 C C . VAL B 1 193 ? -15.18 -2.701 1.38 1 87.62 193 VAL B C 1
ATOM 4009 O O . VAL B 1 193 ? -15.414 -1.625 1.934 1 87.62 193 VAL B O 1
ATOM 4012 N N . LEU B 1 194 ? -15.461 -2.887 0.091 1 89.62 194 LEU B N 1
ATOM 4013 C CA . LEU B 1 194 ? -16.234 -2.016 -0.79 1 89.62 194 LEU B CA 1
ATOM 4014 C C . LEU B 1 194 ? -15.414 -0.8 -1.206 1 89.62 194 LEU B C 1
ATOM 4016 O O . LEU B 1 194 ? -15.969 0.21 -1.643 1 89.62 194 LEU B O 1
ATOM 4020 N N . SER B 1 195 ? -14.133 -0.84 -1.027 1 93.88 195 SER B N 1
ATOM 4021 C CA . SER B 1 195 ? -13.289 0.284 -1.43 1 93.88 195 SER B CA 1
ATOM 4022 C C . SER B 1 195 ? -11.93 -0.192 -1.925 1 93.88 195 SER B C 1
ATOM 4024 O O . SER B 1 195 ? -10.891 0.281 -1.456 1 93.88 195 SER B O 1
ATOM 4026 N N . PRO B 1 196 ? -11.961 -1.062 -2.922 1 97.12 196 PRO B N 1
ATOM 4027 C CA . PRO B 1 196 ? -10.688 -1.648 -3.342 1 97.12 196 PRO B CA 1
ATOM 4028 C C . PRO B 1 196 ? -9.711 -0.608 -3.891 1 97.12 196 PRO B C 1
ATOM 4030 O O . PRO B 1 196 ? -8.523 -0.643 -3.57 1 97.12 196 PRO B O 1
ATOM 4033 N N . SER B 1 197 ? -10.195 0.365 -4.715 1 98.25 197 SER B N 1
ATOM 4034 C CA . SER B 1 197 ? -9.328 1.379 -5.301 1 98.25 197 SER B CA 1
ATOM 4035 C C . SER B 1 197 ? -8.789 2.328 -4.23 1 98.25 197 SER B C 1
ATOM 4037 O O . SER B 1 197 ? -7.621 2.713 -4.262 1 98.25 197 SER B O 1
ATOM 4039 N N . TYR B 1 198 ? -9.664 2.707 -3.314 1 96.75 198 TYR B N 1
ATOM 4040 C CA . TYR B 1 198 ? -9.281 3.576 -2.211 1 96.75 198 TYR B CA 1
ATOM 4041 C C . TYR B 1 198 ? -8.258 2.893 -1.312 1 96.75 198 TYR B C 1
ATOM 4043 O O . TYR B 1 198 ? -7.25 3.496 -0.935 1 96.75 198 TYR B O 1
ATOM 4051 N N . THR B 1 199 ? -8.531 1.614 -0.97 1 97.75 199 THR B N 1
ATOM 4052 C CA . THR B 1 199 ? -7.613 0.829 -0.15 1 97.75 199 THR B CA 1
ATOM 4053 C C . THR B 1 199 ? -6.234 0.75 -0.802 1 97.75 199 THR B C 1
ATOM 4055 O O . THR B 1 199 ? -5.215 0.976 -0.144 1 97.75 199 THR B O 1
ATOM 4058 N N . ALA B 1 200 ? -6.246 0.464 -2.055 1 98.69 200 ALA B N 1
ATOM 4059 C CA . ALA B 1 200 ? -4.98 0.375 -2.785 1 98.69 200 ALA B CA 1
ATOM 4060 C C . ALA B 1 200 ? -4.246 1.713 -2.773 1 98.69 200 ALA B C 1
ATOM 4062 O O . ALA B 1 200 ? -3.033 1.76 -2.561 1 98.69 200 ALA B O 1
ATOM 4063 N N . ALA B 1 201 ? -4.953 2.777 -3.012 1 98.69 201 ALA B N 1
ATOM 4064 C CA . ALA B 1 201 ? -4.352 4.105 -3.051 1 98.69 201 ALA B CA 1
ATOM 4065 C C . ALA B 1 201 ? -3.756 4.48 -1.697 1 98.69 201 ALA B C 1
ATOM 4067 O O . ALA B 1 201 ? -2.656 5.035 -1.628 1 98.69 201 ALA B O 1
ATOM 4068 N N . LYS B 1 202 ? -4.484 4.219 -0.661 1 98.56 202 LYS B N 1
ATOM 4069 C CA . LYS B 1 202 ? -3.99 4.562 0.67 1 98.56 202 LYS B CA 1
ATOM 4070 C C . LYS B 1 202 ? -2.812 3.676 1.067 1 98.56 202 LYS B C 1
ATOM 4072 O O . LYS B 1 202 ? -1.901 4.121 1.768 1 98.56 202 LYS B O 1
ATOM 4077 N N . HIS B 1 203 ? -2.824 2.418 0.602 1 98.56 203 HIS B N 1
ATOM 4078 C CA . HIS B 1 203 ? -1.624 1.603 0.745 1 98.56 203 HIS B CA 1
ATOM 4079 C C . HIS B 1 203 ? -0.437 2.236 0.028 1 98.56 203 HIS B C 1
ATOM 4081 O O . HIS B 1 203 ? 0.665 2.299 0.578 1 98.56 203 HIS B O 1
ATOM 4087 N N . ALA B 1 204 ? -0.685 2.664 -1.162 1 98.81 204 ALA B N 1
ATOM 4088 C CA . ALA B 1 204 ? 0.379 3.297 -1.938 1 98.81 204 ALA B CA 1
ATOM 4089 C C . ALA B 1 204 ? 0.922 4.531 -1.222 1 98.81 204 ALA B C 1
ATOM 4091 O O . ALA B 1 204 ? 2.135 4.758 -1.194 1 98.81 204 ALA B O 1
ATOM 4092 N N . LEU B 1 205 ? 0.004 5.316 -0.667 1 98.81 205 LEU B N 1
ATOM 4093 C CA . LEU B 1 205 ? 0.396 6.504 0.087 1 98.81 205 LEU B CA 1
ATOM 4094 C C . LEU B 1 205 ? 1.351 6.137 1.219 1 98.81 205 LEU B C 1
ATOM 4096 O O . LEU B 1 205 ? 2.375 6.793 1.409 1 98.81 205 LEU B O 1
ATOM 4100 N N . MET B 1 206 ? 1.025 5.098 1.944 1 98 206 MET B N 1
ATOM 4101 C CA . MET B 1 206 ? 1.903 4.602 3 1 98 206 MET B CA 1
ATOM 4102 C C . MET B 1 206 ? 3.285 4.27 2.449 1 98 206 MET B C 1
ATOM 4104 O O . MET B 1 206 ? 4.301 4.652 3.035 1 98 206 MET B O 1
ATOM 4108 N N . GLY B 1 207 ? 3.297 3.57 1.343 1 98 207 GLY B N 1
ATOM 4109 C CA . GLY B 1 207 ? 4.562 3.18 0.741 1 98 207 GLY B CA 1
ATOM 4110 C C . GLY B 1 207 ? 5.445 4.363 0.39 1 98 207 GLY B C 1
ATOM 4111 O O . GLY B 1 207 ? 6.645 4.359 0.679 1 98 207 GLY B O 1
ATOM 4112 N N . TYR B 1 208 ? 4.859 5.402 -0.207 1 98.62 208 TYR B N 1
ATOM 4113 C CA . TYR B 1 208 ? 5.602 6.598 -0.598 1 98.62 208 TYR B CA 1
ATOM 4114 C C . TYR B 1 208 ? 6.27 7.242 0.61 1 98.62 208 TYR B C 1
ATOM 4116 O O . TYR B 1 208 ? 7.473 7.512 0.59 1 98.62 208 TYR B O 1
ATOM 4124 N N . PHE B 1 209 ? 5.602 7.395 1.622 1 98.19 209 PHE B N 1
ATOM 4125 C CA . PHE B 1 209 ? 6.094 8.242 2.705 1 98.19 209 PHE B CA 1
ATOM 4126 C C . PHE B 1 209 ? 6.918 7.426 3.693 1 98.19 209 PHE B C 1
ATOM 4128 O O . PHE B 1 209 ? 7.77 7.977 4.395 1 98.19 209 PHE B O 1
ATOM 4135 N N . ARG B 1 210 ? 6.707 6.094 3.729 1 95.75 210 ARG B N 1
ATOM 4136 C CA . ARG B 1 210 ? 7.656 5.254 4.457 1 95.75 210 ARG B CA 1
ATOM 4137 C C . ARG B 1 210 ? 9.047 5.348 3.848 1 95.75 210 ARG B C 1
ATOM 4139 O O . ARG B 1 210 ? 10.047 5.41 4.57 1 95.75 210 ARG B O 1
ATOM 4146 N N . VAL B 1 211 ? 9.078 5.414 2.52 1 95.5 211 VAL B N 1
ATOM 4147 C CA . VAL B 1 211 ? 10.367 5.52 1.846 1 95.5 211 VAL B CA 1
ATOM 4148 C C . VAL B 1 211 ? 10.961 6.906 2.07 1 95.5 211 VAL B C 1
ATOM 4150 O O . VAL B 1 211 ? 12.172 7.047 2.283 1 95.5 211 VAL B O 1
ATOM 4153 N N . LEU B 1 212 ? 10.102 7.918 2.035 1 96.69 212 LEU B N 1
ATOM 4154 C CA . LEU B 1 212 ? 10.594 9.258 2.33 1 96.69 212 LEU B CA 1
ATOM 4155 C C . LEU B 1 212 ? 11.266 9.305 3.695 1 96.69 212 LEU B C 1
ATOM 4157 O O . LEU B 1 212 ? 12.352 9.867 3.84 1 96.69 212 LEU B O 1
ATOM 4161 N N . THR B 1 213 ? 10.625 8.734 4.699 1 94.56 213 THR B N 1
ATOM 4162 C CA . THR B 1 213 ? 11.18 8.695 6.051 1 94.56 213 THR B CA 1
ATOM 4163 C C . THR B 1 213 ? 12.555 8.023 6.051 1 94.56 213 THR B C 1
ATOM 4165 O O . THR B 1 213 ? 13.5 8.539 6.648 1 94.56 213 THR B O 1
ATOM 4168 N N . MET B 1 214 ? 12.648 6.961 5.34 1 90.44 214 MET B N 1
ATOM 4169 C CA . MET B 1 214 ? 13.898 6.199 5.328 1 90.44 214 MET B CA 1
ATOM 4170 C C . MET B 1 214 ? 15.016 6.988 4.656 1 90.44 214 MET B C 1
ATOM 4172 O O . MET B 1 214 ? 16.156 6.973 5.117 1 90.44 214 MET B O 1
ATOM 4176 N N . GLU B 1 215 ? 14.695 7.688 3.666 1 90.94 215 GLU B N 1
ATOM 4177 C CA . GLU B 1 215 ? 15.727 8.312 2.846 1 90.94 215 GLU B CA 1
ATOM 4178 C C . GLU B 1 215 ? 16.094 9.695 3.375 1 90.94 215 GLU B C 1
ATOM 4180 O O . GLU B 1 215 ? 17.219 10.164 3.201 1 90.94 215 GLU B O 1
ATOM 4185 N N . TYR B 1 216 ? 15.117 10.336 4.121 1 92.5 216 TYR B N 1
ATOM 4186 C CA . TYR B 1 216 ? 15.367 11.758 4.367 1 92.5 216 TYR B CA 1
ATOM 4187 C C . TYR B 1 216 ? 15.211 12.086 5.848 1 92.5 216 TYR B C 1
ATOM 4189 O O . TYR B 1 216 ? 15.367 13.242 6.25 1 92.5 216 TYR B O 1
ATOM 4197 N N . SER B 1 217 ? 14.961 11.133 6.688 1 89.06 217 SER B N 1
ATOM 4198 C CA . SER B 1 217 ? 14.797 11.422 8.109 1 89.06 217 SER B CA 1
ATOM 4199 C C . SER B 1 217 ? 16.062 12.023 8.703 1 89.06 217 SER B C 1
ATOM 4201 O O . SER B 1 217 ? 16 12.852 9.609 1 89.06 217 SER B O 1
ATOM 4203 N N . SER B 1 218 ? 17.203 11.617 8.141 1 88.25 218 SER B N 1
ATOM 4204 C CA . SER B 1 218 ? 18.484 12.156 8.617 1 88.25 218 SER B CA 1
ATOM 4205 C C . SER B 1 218 ? 18.875 13.398 7.832 1 88.25 218 SER B C 1
ATOM 4207 O O . SER B 1 218 ? 19.953 13.961 8.062 1 88.25 218 SER B O 1
ATOM 4209 N N . LYS B 1 219 ? 18 13.773 6.914 1 90.88 219 LYS B N 1
ATOM 4210 C CA . LYS B 1 219 ? 18.328 14.891 6.035 1 90.88 219 LYS B CA 1
ATOM 4211 C C . LYS B 1 219 ? 17.328 16.031 6.203 1 90.88 219 LYS B C 1
ATOM 4213 O O . LYS B 1 219 ? 16.969 16.703 5.234 1 90.88 219 LYS B O 1
ATOM 4218 N N . GLY B 1 220 ? 16.719 16.109 7.43 1 92.94 220 GLY B N 1
ATOM 4219 C CA . GLY B 1 220 ? 15.953 17.297 7.766 1 92.94 220 GLY B CA 1
ATOM 4220 C C . GLY B 1 220 ? 14.461 17.109 7.617 1 92.94 220 GLY B C 1
ATOM 4221 O O . GLY B 1 220 ? 13.68 17.969 8.023 1 92.94 220 GLY B O 1
ATOM 4222 N N . ILE B 1 221 ? 14.047 15.914 7.094 1 95.81 221 ILE B N 1
ATOM 4223 C CA . ILE B 1 221 ? 12.625 15.727 6.82 1 95.81 221 ILE B CA 1
ATOM 4224 C C . ILE B 1 221 ? 12.031 14.773 7.855 1 95.81 221 ILE B C 1
ATOM 4226 O O . ILE B 1 221 ? 12.578 13.695 8.109 1 95.81 221 ILE B O 1
ATOM 4230 N N . GLU B 1 222 ? 10.984 15.211 8.5 1 96.06 222 GLU B N 1
ATOM 4231 C CA . GLU B 1 222 ? 10.203 14.391 9.422 1 96.06 222 GLU B CA 1
ATOM 4232 C C . GLU B 1 222 ? 8.852 14.016 8.828 1 96.06 222 GLU B C 1
ATOM 4234 O O . GLU B 1 222 ? 8.227 14.82 8.141 1 96.06 222 GLU B O 1
ATOM 4239 N N . VAL B 1 223 ? 8.469 12.766 9.055 1 97.62 223 VAL B N 1
ATOM 4240 C CA . VAL B 1 223 ? 7.188 12.312 8.531 1 97.62 223 VAL B CA 1
ATOM 4241 C C . VAL B 1 223 ? 6.367 11.672 9.648 1 97.62 223 VAL B C 1
ATOM 4243 O O . VAL B 1 223 ? 6.871 10.812 10.383 1 97.62 223 VAL B O 1
ATOM 4246 N N . SER B 1 224 ? 5.172 12.117 9.867 1 98.25 224 SER B N 1
ATOM 4247 C CA . SER B 1 224 ? 4.176 11.461 10.703 1 98.25 224 SER B CA 1
ATOM 4248 C C . SER B 1 224 ? 3.027 10.906 9.867 1 98.25 224 SER B C 1
ATOM 4250 O O . SER B 1 224 ? 2.279 11.664 9.25 1 98.25 224 SER B O 1
ATOM 4252 N N . LEU B 1 225 ? 2.961 9.594 9.805 1 98 225 LEU B N 1
ATOM 4253 C CA . LEU B 1 225 ? 1.844 8.922 9.148 1 98 225 LEU B CA 1
ATOM 4254 C C . LEU B 1 225 ? 0.725 8.633 10.141 1 98 225 LEU B C 1
ATOM 4256 O O . LEU B 1 225 ? 0.907 7.852 11.078 1 98 225 LEU B O 1
ATOM 4260 N N . VAL B 1 226 ? -0.427 9.242 9.953 1 98.38 226 VAL B N 1
ATOM 4261 C CA . VAL B 1 226 ? -1.563 9.047 10.852 1 98.38 226 VAL B CA 1
ATOM 4262 C C . VAL B 1 226 ? -2.701 8.359 10.102 1 98.38 226 VAL B C 1
ATOM 4264 O O . VAL B 1 226 ? -3.131 8.828 9.047 1 98.38 226 VAL B O 1
ATOM 4267 N N . CYS B 1 227 ? -3.176 7.27 10.648 1 97.62 227 CYS B N 1
ATOM 4268 C CA . CYS B 1 227 ? -4.168 6.445 9.961 1 97.62 227 CYS B CA 1
ATOM 4269 C C . CYS B 1 227 ? -5.469 6.391 10.75 1 97.62 227 CYS B C 1
ATOM 4271 O O . CYS B 1 227 ? -5.691 5.461 11.531 1 97.62 227 CYS B O 1
ATOM 4273 N N . PRO B 1 228 ? -6.359 7.293 10.445 1 96.44 228 PRO B N 1
ATOM 4274 C CA . PRO B 1 228 ? -7.668 7.227 11.102 1 96.44 228 PRO B CA 1
ATOM 4275 C C . PRO B 1 228 ? -8.523 6.07 10.594 1 96.44 228 PRO B C 1
ATOM 4277 O O . PRO B 1 228 ? -8.336 5.602 9.477 1 96.44 228 PRO B O 1
ATOM 4280 N N . SER B 1 229 ? -9.383 5.633 11.43 1 91.06 229 SER B N 1
ATOM 4281 C CA . SER B 1 229 ? -10.383 4.645 11.039 1 91.06 229 SER B CA 1
ATOM 4282 C C . SER B 1 229 ? -11.719 5.305 10.719 1 91.06 229 SER B C 1
ATOM 4284 O O . SER B 1 229 ? -11.758 6.367 10.094 1 91.06 229 SER B O 1
ATOM 4286 N N . LEU B 1 230 ? -12.836 4.734 11.086 1 80.12 230 LEU B N 1
ATOM 4287 C CA . LEU B 1 230 ? -14.164 5.266 10.797 1 80.12 230 LEU B CA 1
ATOM 4288 C C . LEU B 1 230 ? -14.344 6.648 11.414 1 80.12 230 LEU B C 1
ATOM 4290 O O . LEU B 1 230 ? -14.32 6.789 12.641 1 80.12 230 LEU B O 1
ATOM 4294 N N . THR B 1 231 ? -14.305 7.609 10.547 1 80.81 231 THR B N 1
ATOM 4295 C CA . THR B 1 231 ? -14.523 8.984 10.969 1 80.81 231 THR B CA 1
ATOM 4296 C C . THR B 1 231 ? -15.773 9.562 10.312 1 80.81 231 THR B C 1
ATOM 4298 O O . THR B 1 231 ? -15.984 9.383 9.109 1 80.81 231 THR B O 1
ATOM 4301 N N . PHE B 1 232 ? -16.562 10.141 11.086 1 76.12 232 PHE B N 1
ATOM 4302 C CA . PHE B 1 232 ? -17.828 10.641 10.594 1 76.12 232 PHE B CA 1
ATOM 4303 C C . PHE B 1 232 ? -17.641 11.945 9.82 1 76.12 232 PHE B C 1
ATOM 4305 O O . PHE B 1 232 ? -17.094 12.914 10.352 1 76.12 232 PHE B O 1
ATOM 4312 N N . ALA B 1 233 ? -17.844 11.828 8.539 1 69.12 233 ALA B N 1
ATOM 4313 C CA . ALA B 1 233 ? -17.922 13.023 7.703 1 69.12 233 ALA B CA 1
ATOM 4314 C C . ALA B 1 233 ? -19.078 12.922 6.715 1 69.12 233 ALA B C 1
ATOM 4316 O O . ALA B 1 233 ? -19.031 12.133 5.766 1 69.12 233 ALA B O 1
ATOM 4317 N N . PRO B 1 234 ? -20.125 13.625 7.051 1 62.28 234 PRO B N 1
ATOM 4318 C CA . PRO B 1 234 ? -21.344 13.477 6.254 1 62.28 234 PRO B CA 1
ATOM 4319 C C . PRO B 1 234 ? -21.078 13.508 4.754 1 62.28 234 PRO B C 1
ATOM 4321 O O . PRO B 1 234 ? -21.656 12.719 4 1 62.28 234 PRO B O 1
ATOM 4324 N N . ASN B 1 235 ? -20.188 14.312 4.332 1 64.62 235 ASN B N 1
ATOM 4325 C CA . ASN B 1 235 ? -20.016 14.508 2.896 1 64.62 235 ASN B CA 1
ATOM 4326 C C . ASN B 1 235 ? -19.031 13.5 2.309 1 64.62 235 ASN B C 1
ATOM 4328 O O . ASN B 1 235 ? -18.875 13.414 1.089 1 64.62 235 ASN B O 1
ATOM 4332 N N . ASN B 1 236 ? -18.469 12.695 3.172 1 64.19 236 ASN B N 1
ATOM 4333 C CA . ASN B 1 236 ? -17.453 11.773 2.674 1 64.19 236 ASN B CA 1
ATOM 4334 C C . ASN B 1 236 ? -18.062 10.711 1.762 1 64.19 236 ASN B C 1
ATOM 4336 O O . ASN B 1 236 ? -17.5 10.391 0.714 1 64.19 236 ASN B O 1
ATOM 4340 N N . VAL B 1 237 ? -19.188 10.258 2.092 1 65.12 237 VAL B N 1
ATOM 4341 C CA . VAL B 1 237 ? -19.812 9.203 1.308 1 65.12 237 VAL B CA 1
ATOM 4342 C C . VAL B 1 237 ? -20.438 9.797 0.049 1 65.12 237 VAL B C 1
ATOM 4344 O O . VAL B 1 237 ? -20.422 9.172 -1.016 1 65.12 237 VAL B O 1
ATOM 4347 N N . LEU B 1 238 ? -20.828 11.031 0.235 1 66.62 238 LEU B N 1
ATOM 4348 C CA . LEU B 1 238 ? -21.469 11.703 -0.892 1 66.62 238 LEU B CA 1
ATOM 4349 C C . LEU B 1 238 ? -20.484 11.906 -2.037 1 66.62 238 LEU B C 1
ATOM 4351 O O . LEU B 1 238 ? -20.828 11.727 -3.205 1 66.62 238 LEU B O 1
ATOM 4355 N N . ASN B 1 239 ? -19.281 12.133 -1.753 1 76.12 239 ASN B N 1
ATOM 4356 C CA . ASN B 1 239 ? -18.281 12.484 -2.766 1 76.12 239 ASN B CA 1
ATOM 4357 C C . ASN B 1 239 ? -17.375 11.305 -3.084 1 76.12 239 ASN B C 1
ATOM 4359 O O . ASN B 1 239 ? -16.438 11.43 -3.879 1 76.12 239 ASN B O 1
ATOM 4363 N N . ALA B 1 240 ? -17.75 10.18 -2.58 1 84.5 240 ALA B N 1
ATOM 4364 C CA . ALA B 1 240 ? -16.906 9 -2.779 1 84.5 240 ALA B CA 1
ATOM 4365 C C . ALA B 1 240 ? -16.984 8.516 -4.227 1 84.5 240 ALA B C 1
ATOM 4367 O O . ALA B 1 240 ? -18.016 8.656 -4.883 1 84.5 240 ALA B O 1
ATOM 4368 N N . PHE B 1 241 ? -15.875 7.953 -4.68 1 89.25 241 PHE B N 1
ATOM 4369 C CA . PHE B 1 241 ? -15.898 7.262 -5.965 1 89.25 241 PHE B CA 1
ATOM 4370 C C . PHE B 1 241 ? -16.828 6.051 -5.914 1 89.25 241 PHE B C 1
ATOM 4372 O O . PHE B 1 241 ? -16.938 5.391 -4.875 1 89.25 241 PHE B O 1
ATOM 4379 N N . SER B 1 242 ? -17.516 5.805 -7.004 1 90.25 242 SER B N 1
ATOM 4380 C CA . SER B 1 242 ? -18.172 4.52 -7.211 1 90.25 242 SER B CA 1
ATOM 4381 C C . SER B 1 242 ? -17.297 3.57 -8.016 1 90.25 242 SER B C 1
ATOM 4383 O O . SER B 1 242 ? -16.078 3.744 -8.07 1 90.25 242 SER B O 1
ATOM 4385 N N . GLY B 1 243 ? -17.906 2.541 -8.531 1 89.56 243 GLY B N 1
ATOM 4386 C CA . GLY B 1 243 ? -17.172 1.649 -9.414 1 89.56 243 GLY B CA 1
ATOM 4387 C C . GLY B 1 243 ? -17.062 2.182 -10.828 1 89.56 243 GLY B C 1
ATOM 4388 O O . GLY B 1 243 ? -16.312 1.631 -11.641 1 89.56 243 GLY B O 1
ATOM 4389 N N . ASP B 1 244 ? -17.766 3.234 -11.07 1 87.75 244 ASP B N 1
ATOM 4390 C CA . ASP B 1 244 ? -17.812 3.893 -12.375 1 87.75 244 ASP B CA 1
ATOM 4391 C C . ASP B 1 244 ? -17.375 5.352 -12.266 1 87.75 244 ASP B C 1
ATOM 4393 O O . ASP B 1 244 ? -17.969 6.129 -11.508 1 87.75 244 ASP B O 1
ATOM 4397 N N . ILE B 1 245 ? -16.406 5.723 -13.055 1 83 245 ILE B N 1
ATOM 4398 C CA . ILE B 1 245 ? -15.789 7.043 -12.953 1 83 245 ILE B CA 1
ATOM 4399 C C . ILE B 1 245 ? -16.844 8.117 -13.219 1 83 245 ILE B C 1
ATOM 4401 O O . ILE B 1 245 ? -16.703 9.258 -12.766 1 83 245 ILE B O 1
ATOM 4405 N N . ASN B 1 246 ? -17.875 7.738 -13.945 1 80.31 246 ASN B N 1
ATOM 4406 C CA . ASN B 1 246 ? -18.906 8.688 -14.344 1 80.31 246 ASN B CA 1
ATOM 4407 C C . ASN B 1 246 ? -20.047 8.742 -13.328 1 80.31 246 ASN B C 1
ATOM 4409 O O . ASN B 1 246 ? -21 9.516 -13.484 1 80.31 246 ASN B O 1
ATOM 4413 N N . LYS B 1 247 ? -20.016 7.887 -12.219 1 77.31 247 LYS B N 1
ATOM 4414 C CA . LYS B 1 247 ? -21.078 7.828 -11.219 1 77.31 247 LYS B CA 1
ATOM 4415 C C . LYS B 1 247 ? -20.531 8.055 -9.812 1 77.31 247 LYS B C 1
ATOM 4417 O O . LYS B 1 247 ? -19.594 7.371 -9.391 1 77.31 247 LYS B O 1
ATOM 4422 N N . ALA B 1 248 ? -21.062 9.156 -9.195 1 68.69 248 ALA B N 1
ATOM 4423 C CA . ALA B 1 248 ? -20.75 9.289 -7.777 1 68.69 248 ALA B CA 1
ATOM 4424 C C . ALA B 1 248 ? -21.562 8.312 -6.938 1 68.69 248 ALA B C 1
ATOM 4426 O O . ALA B 1 248 ? -22.625 7.848 -7.363 1 68.69 248 ALA B O 1
ATOM 4427 N N . HIS B 1 249 ? -21 7.777 -5.812 1 69 249 HIS 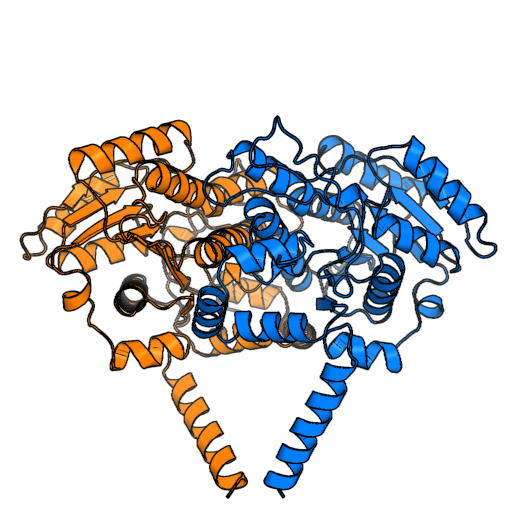B N 1
ATOM 4428 C CA . HIS B 1 249 ? -21.781 6.863 -4.98 1 69 249 HIS B CA 1
ATOM 4429 C C . HIS B 1 249 ? -23.094 7.504 -4.535 1 69 249 HIS B C 1
ATOM 4431 O O . HIS B 1 249 ? -24.141 6.863 -4.578 1 69 249 HIS B O 1
ATOM 4437 N N . GLY B 1 250 ? -23 8.773 -4.242 1 58.31 250 GLY B N 1
ATOM 4438 C CA . GLY B 1 250 ? -24.188 9.586 -4.043 1 58.31 250 GLY B CA 1
ATOM 4439 C C . GLY B 1 250 ? -24.938 9.242 -2.768 1 58.31 250 GLY B C 1
ATOM 4440 O O . GLY B 1 250 ? -26.016 9.789 -2.508 1 58.31 250 GLY B O 1
ATOM 4441 N N . GLU B 1 251 ? -24.438 8.25 -2.006 1 59.97 251 GLU B N 1
ATOM 4442 C CA . GLU B 1 251 ? -25.156 7.914 -0.782 1 59.97 251 GLU B CA 1
ATOM 4443 C C . GLU B 1 251 ? -24.656 8.734 0.403 1 59.97 251 GLU B C 1
ATOM 4445 O O . GLU B 1 251 ? -23.484 9.141 0.427 1 59.97 251 GLU B O 1
ATOM 4450 N N . VAL B 1 252 ? -25.641 9.25 1.178 1 53.25 252 VAL B N 1
ATOM 4451 C CA . VAL B 1 252 ? -25.281 10.062 2.336 1 53.25 252 VAL B CA 1
ATOM 4452 C C . VAL B 1 252 ? -25.375 9.219 3.607 1 53.25 252 VAL B C 1
ATOM 4454 O O . VAL B 1 252 ? -26.328 8.453 3.783 1 53.25 252 VAL B O 1
ATOM 4457 N N . LEU B 1 253 ? -24.219 9.102 4.27 1 57.69 253 LEU B N 1
ATOM 4458 C CA . LEU B 1 253 ? -24.328 8.562 5.621 1 57.69 253 LEU B CA 1
ATOM 4459 C C . LEU B 1 253 ? -25.109 9.508 6.527 1 57.69 253 LEU B C 1
ATOM 4461 O O . LEU B 1 253 ? -24.734 10.672 6.676 1 57.69 253 LEU B O 1
ATOM 4465 N N . THR B 1 254 ? -26.25 9.227 6.902 1 55.88 254 THR B N 1
ATOM 4466 C CA . THR B 1 254 ? -27.156 10.133 7.586 1 55.88 254 THR B CA 1
ATOM 4467 C C . THR B 1 254 ? -26.734 10.344 9.039 1 55.88 254 THR B C 1
ATOM 4469 O O . THR B 1 254 ? -26.844 11.445 9.57 1 55.88 254 THR B O 1
ATOM 4472 N N . GLU B 1 255 ? -26.312 9.219 9.789 1 62.47 255 GLU B N 1
ATOM 4473 C CA . GLU B 1 255 ? -26.047 9.422 11.211 1 62.47 255 GLU B CA 1
ATOM 4474 C C . GLU B 1 255 ? -24.766 8.711 11.633 1 62.47 255 GLU B C 1
ATOM 4476 O O . GLU B 1 255 ? -24.469 7.609 11.156 1 62.47 255 GLU B O 1
ATOM 4481 N N . PRO B 1 256 ? -24 9.547 12.383 1 65.69 256 PRO B N 1
ATOM 4482 C CA . PRO B 1 256 ? -22.859 8.867 12.977 1 65.69 256 PRO B CA 1
ATOM 4483 C C . PRO B 1 256 ? -23.25 7.676 13.844 1 65.69 256 PRO B C 1
ATOM 4485 O O . PRO B 1 256 ? -24.312 7.703 14.484 1 65.69 256 PRO B O 1
ATOM 4488 N N . THR B 1 257 ? -22.562 6.633 13.602 1 69.62 257 THR B N 1
ATOM 4489 C CA . THR B 1 257 ? -22.734 5.523 14.531 1 69.62 257 THR B CA 1
ATOM 4490 C C . THR B 1 257 ? -21.734 5.609 15.68 1 69.62 257 THR B C 1
ATOM 4492 O O . THR B 1 257 ? -20.844 6.449 15.664 1 69.62 257 THR B O 1
ATOM 4495 N N . ALA B 1 258 ? -22 4.848 16.797 1 72 258 ALA B N 1
ATOM 4496 C CA . ALA B 1 258 ? -21.125 4.805 17.969 1 72 258 ALA B CA 1
ATOM 4497 C C . ALA B 1 258 ? -19.703 4.383 17.578 1 72 258 ALA B C 1
ATOM 4499 O O . ALA B 1 258 ? -18.766 4.582 18.344 1 72 258 ALA B O 1
ATOM 4500 N N . ALA B 1 259 ? -19.578 4.004 16.344 1 75.75 259 ALA B N 1
ATOM 4501 C CA . ALA B 1 259 ? -18.281 3.484 15.898 1 75.75 259 ALA B CA 1
ATOM 4502 C C . ALA B 1 259 ? -17.453 4.578 15.242 1 75.75 259 ALA B C 1
ATOM 4504 O O . ALA B 1 259 ? -16.234 4.422 15.07 1 75.75 259 ALA B O 1
ATOM 4505 N N . HIS B 1 260 ? -18.062 5.691 15.008 1 84.44 260 HIS B N 1
ATOM 4506 C CA . HIS B 1 260 ? -17.375 6.742 14.266 1 84.44 260 HIS B CA 1
ATOM 4507 C C . HIS B 1 260 ? -16.719 7.75 15.211 1 84.44 260 HIS B C 1
ATOM 4509 O O . HIS B 1 260 ? -17.344 8.195 16.172 1 84.44 260 HIS B O 1
ATOM 4515 N N . MET B 1 261 ? -15.492 8.062 14.984 1 90.56 261 MET B N 1
ATOM 4516 C CA . MET B 1 261 ? -14.828 9.188 15.641 1 90.56 261 MET B CA 1
ATOM 4517 C C . MET B 1 261 ? -15.25 10.516 15.008 1 90.56 261 MET B C 1
ATOM 4519 O O . MET B 1 261 ? -15.391 10.609 13.789 1 90.56 261 MET B O 1
ATOM 4523 N N . SER B 1 262 ? -15.492 11.516 15.852 1 91.62 262 SER B N 1
ATOM 4524 C CA . SER B 1 262 ? -15.805 12.828 15.289 1 91.62 262 SER B CA 1
ATOM 4525 C C . SER B 1 262 ? -14.602 13.422 14.57 1 91.62 262 SER B C 1
ATOM 4527 O O . SER B 1 262 ? -13.453 13.211 14.984 1 91.62 262 SER B O 1
ATOM 4529 N N . PRO B 1 263 ? -14.844 14.18 13.531 1 93.06 263 PRO B N 1
ATOM 4530 C CA . PRO B 1 263 ? -13.734 14.844 12.844 1 93.06 263 PRO B CA 1
ATOM 4531 C C . PRO B 1 263 ? -12.922 15.742 13.766 1 93.06 263 PRO B C 1
ATOM 4533 O O . PRO B 1 263 ? -11.695 15.836 13.625 1 93.06 263 PRO B O 1
ATOM 4536 N N . ALA B 1 264 ? -13.555 16.344 14.75 1 94.62 264 ALA B N 1
ATOM 4537 C CA . ALA B 1 264 ? -12.875 17.219 15.695 1 94.62 264 ALA B CA 1
ATOM 4538 C C . ALA B 1 264 ? -11.891 16.453 16.562 1 94.62 264 ALA B C 1
ATOM 4540 O O . ALA B 1 264 ? -10.766 16.891 16.781 1 94.62 264 ALA B O 1
ATOM 4541 N N . ARG B 1 265 ? -12.367 15.289 17.047 1 95.12 265 ARG B N 1
ATOM 4542 C CA . ARG B 1 265 ? -11.492 14.461 17.859 1 95.12 265 ARG B CA 1
ATOM 4543 C C . ARG B 1 265 ? -10.336 13.891 17.047 1 95.12 265 ARG B C 1
ATOM 4545 O O . ARG B 1 265 ? -9.195 13.844 17.516 1 95.12 265 ARG B O 1
ATOM 4552 N N . CYS B 1 266 ? -10.648 13.492 15.875 1 96.44 266 CYS B N 1
ATOM 4553 C CA . CYS B 1 266 ? -9.625 12.992 14.969 1 96.44 266 CYS B CA 1
ATOM 4554 C C . CYS B 1 266 ? -8.555 14.047 14.711 1 96.44 266 CYS B C 1
ATOM 4556 O O . CYS B 1 266 ? -7.359 13.758 14.766 1 96.44 266 CYS B O 1
ATOM 4558 N N . ALA B 1 267 ? -9.016 15.266 14.461 1 97.19 267 ALA B N 1
ATOM 4559 C CA . ALA B 1 267 ? -8.109 16.375 14.219 1 97.19 267 ALA B CA 1
ATOM 4560 C C . ALA B 1 267 ? -7.184 16.609 15.414 1 97.19 267 ALA B C 1
ATOM 4562 O O . ALA B 1 267 ? -5.98 16.828 15.242 1 97.19 267 ALA B O 1
ATOM 4563 N N . GLN B 1 268 ? -7.754 16.531 16.578 1 97 268 GLN B N 1
ATOM 4564 C CA . GLN B 1 268 ? -6.969 16.703 17.797 1 97 268 GLN B CA 1
ATOM 4565 C C . GLN B 1 268 ? -5.867 15.656 17.891 1 97 268 GLN B C 1
ATOM 4567 O O . GLN B 1 268 ? -4.723 15.977 18.219 1 97 268 GLN B O 1
ATOM 4572 N N . LEU B 1 269 ? -6.219 14.414 17.625 1 97.31 269 LEU B N 1
ATOM 4573 C CA . LEU B 1 269 ? -5.258 13.32 17.734 1 97.31 269 LEU B CA 1
ATOM 4574 C C . LEU B 1 269 ? -4.184 13.438 16.656 1 97.31 269 LEU B C 1
ATOM 4576 O O . LEU B 1 269 ? -3.021 13.094 16.891 1 97.31 269 LEU B O 1
ATOM 4580 N N . ILE B 1 270 ? -4.543 13.922 15.5 1 98.44 270 ILE B N 1
ATOM 4581 C CA . ILE B 1 270 ? -3.586 14.125 14.422 1 98.44 270 ILE B CA 1
ATOM 4582 C C . ILE B 1 270 ? -2.566 15.188 14.828 1 98.44 270 ILE B C 1
ATOM 4584 O O . ILE B 1 270 ? -1.361 15 14.633 1 98.44 270 ILE B O 1
ATOM 4588 N N . LEU B 1 271 ? -3.02 16.297 15.398 1 98.25 271 LEU B N 1
ATOM 4589 C CA . LEU B 1 271 ? -2.117 17.359 15.805 1 98.25 271 LEU B CA 1
ATOM 4590 C C . LEU B 1 271 ? -1.245 16.922 16.984 1 98.25 271 LEU B C 1
ATOM 4592 O O . LEU B 1 271 ? -0.085 17.328 17.078 1 98.25 271 LEU B O 1
ATOM 4596 N N . LEU B 1 272 ? -1.788 16.062 17.844 1 98.06 272 LEU B N 1
ATOM 4597 C CA . LEU B 1 272 ? -0.979 15.492 18.906 1 98.06 272 LEU B CA 1
ATOM 4598 C C . LEU B 1 272 ? 0.107 14.578 18.344 1 98.06 272 LEU B C 1
ATOM 4600 O O . LEU B 1 272 ? 1.23 14.555 18.859 1 98.06 272 LEU B O 1
ATOM 4604 N N . ALA B 1 273 ? -0.232 13.812 17.344 1 98.12 273 ALA B N 1
ATOM 4605 C CA . ALA B 1 273 ? 0.766 12.969 16.688 1 98.12 273 ALA B CA 1
ATOM 4606 C C . ALA B 1 273 ? 1.882 13.812 16.078 1 98.12 273 ALA B C 1
ATOM 4608 O O . ALA B 1 273 ? 3.061 13.461 16.188 1 98.12 273 ALA B O 1
ATOM 4609 N N . ALA B 1 274 ? 1.456 14.891 15.477 1 98.31 274 ALA B N 1
ATOM 4610 C CA . ALA B 1 274 ? 2.428 15.805 14.883 1 98.31 274 ALA B CA 1
ATOM 4611 C C . ALA B 1 274 ? 3.336 16.406 15.945 1 98.31 274 ALA B C 1
ATOM 4613 O O . ALA B 1 274 ? 4.562 16.391 15.812 1 98.31 274 ALA B O 1
ATOM 4614 N N . SER B 1 275 ? 2.723 16.938 17.016 1 98.19 275 SER B N 1
ATOM 4615 C CA . SER B 1 275 ? 3.471 17.625 18.062 1 98.19 275 SER B CA 1
ATOM 4616 C C . SER B 1 275 ? 4.473 16.703 18.734 1 98.19 275 SER B C 1
ATOM 4618 O O . SER B 1 275 ? 5.523 17.141 19.203 1 98.19 275 SER B O 1
ATOM 4620 N N . ASN B 1 276 ? 4.133 15.391 18.75 1 97.38 276 ASN B N 1
ATOM 4621 C CA . ASN B 1 276 ? 5.012 14.422 19.391 1 97.38 276 ASN B CA 1
ATOM 4622 C C . ASN B 1 276 ? 5.863 13.672 18.359 1 97.38 276 ASN B C 1
ATOM 4624 O O . ASN B 1 276 ? 6.551 12.711 18.703 1 97.38 276 ASN B O 1
ATOM 4628 N N . ARG B 1 277 ? 5.758 14.055 17.109 1 95.62 277 ARG B N 1
ATOM 4629 C CA . ARG B 1 277 ? 6.57 13.539 16.016 1 95.62 277 ARG B CA 1
ATOM 4630 C C . ARG B 1 277 ? 6.457 12.023 15.922 1 95.62 277 ARG B C 1
ATOM 4632 O O . ARG B 1 277 ? 7.469 11.328 15.805 1 95.62 277 ARG B O 1
ATOM 4639 N N . ILE B 1 278 ? 5.23 11.531 16.031 1 96.44 278 ILE B N 1
ATOM 4640 C CA . ILE B 1 278 ? 4.973 10.102 15.938 1 96.44 278 ILE B CA 1
ATOM 4641 C C . ILE B 1 278 ? 5.172 9.641 14.492 1 96.44 278 ILE B C 1
ATOM 4643 O O . ILE B 1 278 ? 4.551 10.18 13.57 1 96.44 278 ILE B O 1
ATOM 4647 N N . ALA B 1 279 ? 5.992 8.656 14.297 1 95.06 279 ALA B N 1
ATOM 4648 C CA . ALA B 1 279 ? 6.32 8.203 12.945 1 95.06 279 ALA B CA 1
ATOM 4649 C C . ALA B 1 279 ? 5.09 7.648 12.242 1 95.06 279 ALA B C 1
ATOM 4651 O O . ALA B 1 279 ? 4.832 7.977 11.078 1 95.06 279 ALA B O 1
ATOM 4652 N N . GLU B 1 280 ? 4.387 6.777 12.906 1 96.31 280 GLU B N 1
ATOM 4653 C CA . GLU B 1 280 ? 3.174 6.156 12.383 1 96.31 280 GLU B CA 1
ATOM 4654 C C . GLU B 1 280 ? 2.213 5.789 13.516 1 96.31 280 GLU B C 1
ATOM 4656 O O . GLU B 1 280 ? 2.637 5.305 14.562 1 96.31 280 GLU B O 1
ATOM 4661 N N . CYS B 1 281 ? 0.945 6.113 13.352 1 96.38 281 CYS B N 1
ATOM 4662 C CA . CYS B 1 281 ? -0.041 5.715 14.344 1 96.38 281 CYS B CA 1
ATOM 4663 C C . CYS B 1 281 ? -1.411 5.516 13.711 1 96.38 281 CYS B C 1
ATOM 4665 O O . CYS B 1 281 ? -1.66 5.992 12.602 1 96.38 281 CYS B O 1
ATOM 4667 N N . TRP B 1 282 ? -2.201 4.758 14.383 1 96.44 282 TRP B N 1
ATOM 4668 C CA . TRP B 1 282 ? -3.57 4.469 13.969 1 96.44 282 TRP B CA 1
ATOM 4669 C C . TRP B 1 282 ? -4.57 5.004 14.992 1 96.44 282 TRP B C 1
ATOM 4671 O O . TRP B 1 282 ? -4.316 4.961 16.203 1 96.44 282 TRP B O 1
ATOM 4681 N N . LEU B 1 283 ? -5.672 5.531 14.5 1 96.88 283 LEU B N 1
ATOM 4682 C CA . LEU B 1 283 ? -6.711 6.113 15.344 1 96.88 283 LEU B CA 1
ATOM 4683 C C . LEU B 1 283 ? -8.023 5.352 15.195 1 96.88 283 LEU B C 1
ATOM 4685 O O . LEU B 1 283 ? -8.383 4.941 14.094 1 96.88 283 LEU B O 1
ATOM 4689 N N . SER B 1 284 ? -8.68 5.16 16.297 1 93.69 284 SER B N 1
ATOM 4690 C CA . SER B 1 284 ? -10 4.539 16.266 1 93.69 284 SER B CA 1
ATOM 4691 C C . SER B 1 284 ? -10.812 4.914 17.5 1 93.69 284 SER B C 1
ATOM 4693 O O . SER B 1 284 ? -10.273 4.977 18.609 1 93.69 284 SER B O 1
ATOM 4695 N N . GLN B 1 285 ? -12.109 5.176 17.203 1 90.19 285 GLN B N 1
ATOM 4696 C CA . GLN B 1 285 ? -13.008 5.426 18.328 1 90.19 285 GLN B CA 1
ATOM 4697 C C . GLN B 1 285 ? -13.078 4.211 19.25 1 90.19 285 GLN B C 1
ATOM 4699 O O . GLN B 1 285 ? -13.188 4.359 20.469 1 90.19 285 GLN B O 1
ATOM 4704 N N . LYS B 1 286 ? -13.039 3.045 18.656 1 86.88 286 LYS B N 1
ATOM 4705 C CA . LYS B 1 286 ? -13.086 1.786 19.391 1 86.88 286 LYS B CA 1
ATOM 4706 C C . LYS B 1 286 ? -11.766 1.028 19.281 1 86.88 286 LYS B C 1
ATOM 4708 O O . LYS B 1 286 ? -11.227 0.875 18.188 1 86.88 286 LYS B O 1
ATOM 4713 N N . ALA B 1 287 ? -11.344 0.508 20.391 1 89 287 ALA B N 1
ATOM 4714 C CA . ALA B 1 287 ? -10.07 -0.198 20.422 1 89 287 ALA B CA 1
ATOM 4715 C C . ALA B 1 287 ? -10.125 -1.49 19.625 1 89 287 ALA B C 1
ATOM 4717 O O . ALA B 1 287 ? -9.094 -2.016 19.203 1 89 287 ALA B O 1
ATOM 4718 N N . SER B 1 288 ? -11.289 -2.004 19.438 1 86.06 288 SER B N 1
ATOM 4719 C CA . SER B 1 288 ? -11.461 -3.268 18.734 1 86.06 288 SER B CA 1
ATOM 4720 C C . SER B 1 288 ? -10.898 -3.189 17.312 1 86.06 288 SER B C 1
ATOM 4722 O O . SER B 1 288 ? -10.336 -4.164 16.812 1 86.06 288 SER B O 1
ATOM 4724 N N . LEU B 1 289 ? -11.039 -2.062 16.688 1 86.88 289 LEU B N 1
ATOM 4725 C CA . LEU B 1 289 ? -10.539 -1.913 15.32 1 86.88 289 LEU B CA 1
ATOM 4726 C C . LEU B 1 289 ? -9.016 -1.856 15.305 1 86.88 289 LEU B C 1
ATOM 4728 O O . LEU B 1 289 ? -8.383 -2.33 14.359 1 86.88 289 LEU B O 1
ATOM 4732 N N . LEU B 1 290 ? -8.438 -1.267 16.312 1 89.88 290 LEU B N 1
ATOM 4733 C CA . LEU B 1 290 ? -6.984 -1.262 16.422 1 89.88 290 LEU B CA 1
ATOM 4734 C C . LEU B 1 290 ? -6.445 -2.678 16.594 1 89.88 290 LEU B C 1
ATOM 4736 O O . LEU B 1 290 ? -5.449 -3.047 15.961 1 89.88 290 LEU B O 1
ATOM 4740 N N . ILE B 1 291 ? -7.152 -3.43 17.438 1 87.5 291 ILE B N 1
ATOM 4741 C CA . ILE B 1 291 ? -6.773 -4.82 17.672 1 87.5 291 ILE B CA 1
ATOM 4742 C C . ILE B 1 291 ? -6.879 -5.609 16.359 1 87.5 291 ILE B C 1
ATOM 4744 O O . ILE B 1 291 ? -5.992 -6.402 16.031 1 87.5 291 ILE B O 1
ATOM 4748 N N . LEU B 1 292 ? -7.902 -5.301 15.648 1 85.62 292 LEU B N 1
ATOM 4749 C CA . LEU B 1 292 ? -8.094 -5.965 14.359 1 85.62 292 LEU B CA 1
ATOM 4750 C C . LEU B 1 292 ? -6.949 -5.648 13.406 1 85.62 292 LEU B C 1
ATOM 4752 O O . LEU B 1 292 ? -6.48 -6.527 12.68 1 85.62 292 LEU B O 1
ATOM 4756 N N . CYS B 1 293 ? -6.516 -4.418 13.375 1 88.44 293 CYS B N 1
ATOM 4757 C CA . CYS B 1 293 ? -5.406 -4.012 12.516 1 88.44 293 CYS B CA 1
ATOM 4758 C C . CYS B 1 293 ? -4.141 -4.781 12.875 1 88.44 293 CYS B C 1
ATOM 4760 O O . CYS B 1 293 ? -3.469 -5.316 11.992 1 88.44 293 CYS B O 1
ATOM 4762 N N . TYR B 1 294 ? -3.893 -4.91 14.148 1 87.19 294 TYR B N 1
ATOM 4763 C CA . TYR B 1 294 ? -2.709 -5.637 14.594 1 87.19 294 TYR B CA 1
ATOM 4764 C C . TYR B 1 294 ? -2.799 -7.109 14.211 1 87.19 294 TYR B C 1
ATOM 4766 O O . TYR B 1 294 ? -1.835 -7.688 13.703 1 87.19 294 TYR B O 1
ATOM 4774 N N . PHE B 1 295 ? -3.916 -7.656 14.367 1 86.5 295 PHE B N 1
ATOM 4775 C CA . PHE B 1 295 ? -4.102 -9.07 14.078 1 86.5 295 PHE B CA 1
ATOM 4776 C C . PHE B 1 295 ? -4.031 -9.328 12.578 1 86.5 295 PHE B C 1
ATOM 4778 O O . PHE B 1 295 ? -3.504 -10.352 12.141 1 86.5 295 PHE B O 1
ATOM 4785 N N . SER B 1 296 ? -4.57 -8.422 11.859 1 87.38 296 SER B N 1
ATOM 4786 C CA . SER B 1 296 ? -4.555 -8.578 10.406 1 87.38 296 SER B CA 1
ATOM 4787 C C . SER B 1 296 ? -3.131 -8.555 9.859 1 87.38 296 SER B C 1
ATOM 4789 O O . SER B 1 296 ? -2.828 -9.227 8.875 1 87.38 296 SER B O 1
ATOM 4791 N N . LEU B 1 297 ? -2.287 -7.824 10.516 1 85.06 297 LEU B N 1
ATOM 4792 C CA . LEU B 1 297 ? -0.91 -7.699 10.047 1 85.06 297 LEU B CA 1
ATOM 4793 C C . LEU B 1 297 ? -0.074 -8.891 10.492 1 85.06 297 LEU B C 1
ATOM 4795 O O . LEU B 1 297 ? 0.767 -9.383 9.734 1 85.06 297 LEU B O 1
ATOM 4799 N N . LEU B 1 298 ? -0.376 -9.414 11.68 1 83.44 298 LEU B N 1
ATOM 4800 C CA . LEU B 1 298 ? 0.486 -10.438 12.266 1 83.44 298 LEU B CA 1
ATOM 4801 C C . LEU B 1 298 ? 0.004 -11.836 11.898 1 83.44 298 LEU B C 1
ATOM 4803 O O . LEU B 1 298 ? 0.805 -12.766 11.805 1 83.44 298 LEU B O 1
ATOM 4807 N N . MET B 1 299 ? -1.336 -11.859 11.672 1 86.94 299 MET B N 1
ATOM 4808 C CA . MET B 1 299 ? -1.942 -13.156 11.383 1 86.94 299 MET B CA 1
ATOM 4809 C C . MET B 1 299 ? -3.037 -13.023 10.336 1 86.94 299 MET B C 1
ATOM 4811 O O . MET B 1 299 ? -4.203 -13.312 10.609 1 86.94 299 MET B O 1
ATOM 4815 N N . PRO B 1 300 ? -2.602 -12.727 9.188 1 83.19 300 PRO B N 1
ATOM 4816 C CA . PRO B 1 300 ? -3.609 -12.484 8.156 1 83.19 300 PRO B CA 1
ATOM 4817 C C . PRO B 1 300 ? -4.488 -13.711 7.891 1 83.19 300 PRO B C 1
ATOM 4819 O O . PRO B 1 300 ? -5.688 -13.57 7.648 1 83.19 300 PRO B O 1
ATOM 4822 N N . GLY B 1 301 ? -3.92 -14.891 7.98 1 85.69 301 GLY B N 1
ATOM 4823 C CA . GLY B 1 301 ? -4.707 -16.094 7.766 1 85.69 301 GLY B CA 1
ATOM 4824 C C . GLY B 1 301 ? -5.848 -16.234 8.758 1 85.69 301 GLY B C 1
ATOM 4825 O O . GLY B 1 301 ? -6.988 -16.5 8.359 1 85.69 301 GLY B O 1
ATOM 4826 N N . ILE B 1 302 ? -5.566 -15.969 9.992 1 83.69 302 ILE B N 1
ATOM 4827 C CA . ILE B 1 302 ? -6.566 -16.094 11.039 1 83.69 302 ILE B CA 1
ATOM 4828 C C . ILE B 1 302 ? -7.602 -14.984 10.906 1 83.69 302 ILE B C 1
ATOM 4830 O O . ILE B 1 302 ? -8.805 -15.227 11.023 1 83.69 302 ILE B O 1
ATOM 4834 N N . THR B 1 303 ? -7.117 -13.852 10.625 1 83 303 THR B N 1
ATOM 4835 C CA . THR B 1 303 ? -8.016 -12.711 10.492 1 83 303 THR B CA 1
ATOM 4836 C C . THR B 1 303 ? -8.969 -12.914 9.312 1 83 303 THR B C 1
ATOM 4838 O O . THR B 1 303 ? -10.164 -12.617 9.422 1 83 303 THR B O 1
ATOM 4841 N N . ASN B 1 304 ? -8.422 -13.422 8.297 1 83 304 ASN B N 1
ATOM 4842 C CA . ASN B 1 304 ? -9.25 -13.68 7.125 1 83 304 ASN B CA 1
ATOM 4843 C C . ASN B 1 304 ? -10.336 -14.711 7.43 1 83 304 ASN B C 1
ATOM 4845 O O . ASN B 1 304 ? -11.469 -14.578 6.961 1 83 304 ASN B O 1
ATOM 4849 N N . ARG B 1 305 ? -10.039 -15.672 8.18 1 81.88 305 ARG B N 1
ATOM 4850 C CA . ARG B 1 305 ? -11.023 -16.688 8.555 1 81.88 305 ARG B CA 1
ATOM 4851 C C . ARG B 1 305 ? -12.117 -16.078 9.43 1 81.88 305 ARG B C 1
ATOM 4853 O O . ARG B 1 305 ? -13.289 -16.438 9.289 1 81.88 305 ARG B O 1
ATOM 4860 N N . ILE B 1 306 ? -11.703 -15.195 10.289 1 80.19 306 ILE B N 1
ATOM 4861 C CA . ILE B 1 306 ? -12.664 -14.523 11.164 1 80.19 306 ILE B CA 1
ATOM 4862 C C . ILE B 1 306 ? -13.594 -13.648 10.32 1 80.19 306 ILE B C 1
ATOM 4864 O O . ILE B 1 306 ? -14.812 -13.664 10.516 1 80.19 306 ILE B O 1
ATOM 4868 N N . ILE B 1 307 ? -13.055 -13 9.445 1 77.25 307 ILE B N 1
ATOM 4869 C CA . ILE B 1 307 ? -13.836 -12.125 8.578 1 77.25 307 ILE B CA 1
ATOM 4870 C C . ILE B 1 307 ? -14.797 -12.953 7.727 1 77.25 307 ILE B C 1
ATOM 4872 O O . ILE B 1 307 ? -15.945 -12.562 7.52 1 77.25 307 ILE B O 1
ATOM 4876 N N . GLN B 1 308 ? -14.312 -14.055 7.262 1 79.69 308 GLN B N 1
ATOM 4877 C CA . GLN B 1 308 ? -15.164 -14.969 6.512 1 79.69 308 GLN B CA 1
ATOM 4878 C C . GLN B 1 308 ? -16.359 -15.422 7.348 1 79.69 308 GLN B C 1
ATOM 4880 O O . GLN B 1 308 ? -17.469 -15.547 6.832 1 79.69 308 GLN B O 1
ATOM 4885 N N . SER B 1 309 ? -16.062 -15.594 8.602 1 79.25 309 SER B N 1
ATOM 4886 C CA . SER B 1 309 ? -17.125 -16.078 9.484 1 79.25 309 SER B CA 1
ATOM 4887 C C . SER B 1 309 ? -18.156 -14.984 9.758 1 79.25 309 SER B C 1
ATOM 4889 O O . SER B 1 309 ? -19.328 -15.281 9.984 1 79.25 309 SER B O 1
ATOM 4891 N N . ILE B 1 310 ? -17.688 -13.75 9.789 1 77.44 310 ILE B N 1
ATOM 4892 C CA . ILE B 1 310 ? -18.594 -12.617 10.008 1 77.44 310 ILE B CA 1
ATOM 4893 C C . ILE B 1 310 ? -19.453 -12.398 8.766 1 77.44 310 ILE B C 1
ATOM 4895 O O . ILE B 1 310 ? -20.641 -12.094 8.883 1 77.44 310 ILE B O 1
ATOM 4899 N N . GLY B 1 311 ? -18.984 -12.742 7.645 1 74.81 311 GLY B N 1
ATOM 4900 C CA . GLY B 1 311 ? -19.703 -12.562 6.395 1 74.81 311 GLY B CA 1
ATOM 4901 C C . GLY B 1 311 ? -19.531 -11.18 5.797 1 74.81 311 GLY B C 1
ATOM 4902 O O . GLY B 1 311 ? -19.547 -10.18 6.523 1 74.81 311 GLY B O 1
ATOM 4903 N N . VAL B 1 312 ? -19.469 -11.148 4.594 1 75.31 312 VAL B N 1
ATOM 4904 C CA . VAL B 1 312 ? -19.188 -9.922 3.861 1 75.31 312 VAL B CA 1
ATOM 4905 C C . VAL B 1 312 ? -20.359 -8.953 3.992 1 75.31 312 VAL B C 1
ATOM 4907 O O . VAL B 1 312 ? -20.156 -7.738 4.09 1 75.31 312 VAL B O 1
ATOM 4910 N N . GLU B 1 313 ? -21.438 -9.469 4.008 1 77.06 313 GLU B N 1
ATOM 4911 C CA . GLU B 1 313 ? -22.625 -8.609 4.09 1 77.06 313 GLU B CA 1
ATOM 4912 C C . GLU B 1 313 ? -22.656 -7.848 5.41 1 77.06 313 GLU B C 1
ATOM 4914 O O . GLU B 1 313 ? -23.016 -6.668 5.441 1 77.06 313 GLU B O 1
ATOM 4919 N N . ARG B 1 314 ? -22.344 -8.523 6.457 1 73.88 314 ARG B N 1
ATOM 4920 C CA . ARG B 1 314 ? -22.297 -7.859 7.758 1 73.88 314 ARG B CA 1
ATOM 4921 C C . ARG B 1 314 ? -21.203 -6.789 7.789 1 73.88 314 ARG B C 1
ATOM 4923 O O . ARG B 1 314 ? -21.406 -5.711 8.352 1 73.88 314 ARG B O 1
ATOM 4930 N N . LEU B 1 315 ? -20.125 -7.129 7.176 1 75.19 315 LEU B N 1
ATOM 4931 C CA . LEU B 1 315 ? -19.016 -6.176 7.125 1 75.19 315 LEU B CA 1
ATOM 4932 C C . LEU B 1 315 ? -19.406 -4.926 6.348 1 75.19 315 LEU B C 1
ATOM 4934 O O . LEU B 1 315 ? -19.078 -3.807 6.758 1 75.19 315 LEU B O 1
ATOM 4938 N N . LYS B 1 316 ? -20.141 -5.176 5.309 1 74.44 316 LYS B N 1
ATOM 4939 C CA . LYS B 1 316 ? -20.641 -4.059 4.504 1 74.44 316 LYS B CA 1
ATOM 4940 C C . LYS B 1 316 ? -21.578 -3.172 5.309 1 74.44 316 LYS B C 1
ATOM 4942 O O . LYS B 1 316 ? -21.516 -1.943 5.227 1 74.44 316 LYS B O 1
ATOM 4947 N N . ASN B 1 317 ? -22.297 -3.799 6.094 1 70.75 317 ASN B N 1
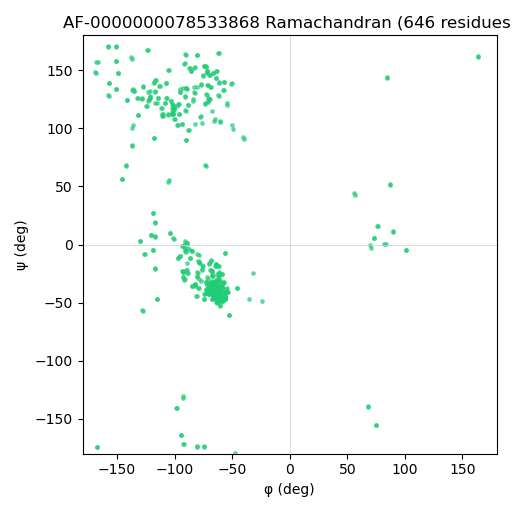ATOM 4948 C CA . ASN B 1 317 ? -23.25 -3.062 6.914 1 70.75 317 ASN B CA 1
ATOM 4949 C C . ASN B 1 317 ? -22.547 -2.232 7.984 1 70.75 317 ASN B C 1
ATOM 4951 O O . ASN B 1 317 ? -22.953 -1.103 8.266 1 70.75 317 ASN B O 1
ATOM 4955 N N . ILE B 1 318 ? -21.547 -2.812 8.469 1 67.75 318 ILE B N 1
ATOM 4956 C CA . ILE B 1 318 ? -20.781 -2.115 9.492 1 67.75 318 ILE B CA 1
ATOM 4957 C C . ILE B 1 318 ? -20.125 -0.873 8.891 1 67.75 318 ILE B C 1
ATOM 4959 O O . ILE B 1 318 ? -20.125 0.197 9.5 1 67.75 318 ILE B O 1
ATOM 4963 N N . ARG B 1 319 ? -19.703 -1.061 7.746 1 69.94 319 ARG B N 1
ATOM 4964 C CA . ARG B 1 319 ? -19 0.041 7.105 1 69.94 319 ARG B CA 1
ATOM 4965 C C . ARG B 1 319 ? -19.953 1.152 6.703 1 69.94 319 ARG B C 1
ATOM 4967 O O . ARG B 1 319 ? -19.641 2.336 6.816 1 69.94 319 ARG B O 1
ATOM 4974 N N . THR B 1 320 ? -21.172 0.759 6.207 1 64.81 320 THR B N 1
ATOM 4975 C CA . THR B 1 320 ? -22.109 1.747 5.672 1 64.81 320 THR B CA 1
ATOM 4976 C C . THR B 1 320 ? -23.016 2.275 6.773 1 64.81 320 THR B C 1
ATOM 4978 O O . THR B 1 320 ? -23.797 3.209 6.551 1 64.81 320 THR B O 1
ATOM 4981 N N . GLY B 1 321 ? -22.844 1.831 7.973 1 57.5 321 GLY B N 1
ATOM 4982 C CA . GLY B 1 321 ? -23.719 2.252 9.062 1 57.5 321 GLY B CA 1
ATOM 4983 C C . GLY B 1 321 ? -25.109 1.644 8.992 1 57.5 321 GLY B C 1
ATOM 4984 O O . GLY B 1 321 ? -26.062 2.188 9.555 1 57.5 321 GLY B O 1
ATOM 4985 N N . GLY B 1 322 ? -25.438 0.694 8.055 1 50.41 322 GLY B N 1
ATOM 4986 C CA . GLY B 1 322 ? -26.781 0.154 7.93 1 50.41 322 GLY B CA 1
ATOM 4987 C C . GLY B 1 322 ? -27.172 -0.752 9.086 1 50.41 322 GLY B C 1
ATOM 4988 O O . GLY B 1 322 ? -26.297 -1.358 9.719 1 50.41 322 GLY B O 1
ATOM 4989 N N . GLN B 1 323 ? -28.312 -0.417 9.797 1 39.03 323 GLN B N 1
ATOM 4990 C CA . GLN B 1 323 ? -28.938 -1.211 10.844 1 39.03 323 GLN B CA 1
ATOM 4991 C C . GLN B 1 323 ? -29.156 -2.652 10.391 1 39.03 323 GLN B C 1
ATOM 4993 O O . GLN B 1 323 ? -29.672 -2.893 9.297 1 39.03 323 GLN B O 1
ATOM 4998 N N . THR B 1 324 ? -28.312 -3.582 10.836 1 35.12 324 THR B N 1
ATOM 4999 C CA . THR B 1 324 ? -28.719 -4.984 10.766 1 35.12 324 THR B CA 1
ATOM 5000 C C . THR B 1 324 ? -30.188 -5.145 11.148 1 35.12 324 THR B C 1
ATOM 5002 O O . THR B 1 324 ? -30.594 -4.719 12.227 1 35.12 324 THR B O 1
ATOM 5005 N N . ASN B 1 325 ? -31.094 -5.105 10.148 1 27.92 325 ASN B N 1
ATOM 5006 C CA . ASN B 1 325 ? -32.375 -5.66 10.586 1 27.92 325 ASN B CA 1
ATOM 5007 C C . ASN B 1 325 ? -32.219 -7.094 11.094 1 27.92 325 ASN B C 1
ATOM 5009 O O . ASN B 1 325 ? -31.5 -7.895 10.484 1 27.92 325 ASN B O 1
#

Sequence (650 aa):
MFFVILVCTIILMALFFKSTESTFNLWFWSKLGPTEEAYFRGKTVWIVGCSSGIGAEIALRLAQLECRIILSARRKEKLDELKAKCDEKLSTRSSIVFPLDVTNFGQVAEACKKVKMFFGKVDVIILCCGQSQRADWINVDHKVDEACFKVNALGPTVLAREYLKTLEADEKGVLPPTHFVVVSSVAGIIGAVLSPSYTAAKHALMGYFRVLTMEYSSKGIEVSLVCPSLTFAPNNVLNAFSGDINKAHGEVLTEPTAAHMSPARCAQLILLAASNRIAECWLSQKASLLILCYFSLLMPGITNRIIQSIGVERLKNIRTGGQTNMFFVILVCTIILMALFFKSTESTFNLWFWSKLGPTEEAYFRGKTVWIVGCSSGIGAEIALRLAQLECRIILSARRKEKLDELKAKCDEKLSTRSSIVFPLDVTNFGQVAEACKKVKMFFGKVDVIILCCGQSQRADWINVDHKVDEACFKVNALGPTVLAREYLKTLEADEKGVLPPTHFVVVSSVAGIIGAVLSPSYTAAKHALMGYFRVLTMEYSSKGIEVSLVCPSLTFAPNNVLNAFSGDINKAHGEVLTEPTAAHMSPARCAQLILLAASNRIAECWLSQKASLLILCYFSLLMPGITNRIIQSIGVERLKNIRTGGQTN

Radius of gyration: 24.58 Å; Cα contacts (8 Å, |Δi|>4): 1398; chains: 2; bounding box: 67×72×68 Å

Secondary structure (DSSP, 8-state):
-HHHHHHHHHHHHHHHHHH-SB-HHHHHHHHHS--HHHHHTT-EEEEES-SSHHHHHHHHHHTTSSSEEEEE-S-HHHHHHHHHHHHTSTT---EEE----TT-HHHHHHHHHHHHHHH-S-SEEEE-----B---TTS--HHHHHHHHIIIIIHHHHHHHHHHHTS---TTSPPPPEEEEEE--GGGTS--TT-HHHHHHHHHHHHHHHHHHHHHGGGTEEEEEEEE-SB--HHHHHT-B-SSTT-B------S--TTPBPHHHHHHHHHHHHHTT-SEEEE-SSHHHHHHHHHHHH-HHHHHHHHHHH-HHHHHHHHHT----/-HHHHHHHHHHHHHHHHHH-SB-HHHHHHHHHS--HHHHHTT-EEEEES-SSHHHHHHHHHHTTSSSEEEEE-S-HHHHHHHHHHHHHSSS-PPEEE----TT-HHHHHHHHHHHHHHH-S-SEEEE-----B---TTS--HHHHHHHHIIIIIHHHHHHHHHHHTS---TTSPPPPEEEEEE--GGGTS--TT-HHHHHHHHHHHHHHHHHHHHHGGGTEEEEEEEE-SB--HHHHHT-B-SSTT-B------S--TTPBPHHHHHHHHHHHHHTT-SEEEE-SSHHHHHHHHHHHH-HHHHHHHHHHH-HHHHHHHHHT----

pLDDT: mean 88.91, std 12.06, range [27.84, 98.88]

Organism: NCBI:txid53326

Solvent-accessible surface area (backbone atoms only — not comparable to full-atom values): 31560 Å² total; per-residue (Å²): 108,52,61,58,50,48,51,50,49,51,50,51,49,50,56,45,47,71,68,31,46,44,38,66,68,52,59,54,37,62,76,70,47,55,46,50,58,71,58,39,48,78,32,33,36,39,35,35,26,30,60,48,55,47,29,31,34,36,51,50,55,47,18,60,26,47,22,33,38,38,44,18,22,70,55,55,69,47,37,52,54,48,44,53,58,24,64,66,35,84,51,30,50,64,71,41,80,47,69,43,51,55,71,41,60,72,58,36,48,52,47,33,48,48,46,40,70,77,68,37,78,55,40,32,39,36,39,42,42,63,58,49,40,45,26,53,73,69,54,49,39,68,67,29,38,52,51,29,26,34,44,38,19,47,12,57,48,50,42,52,32,41,40,56,68,71,52,67,54,48,97,84,58,36,33,70,61,30,35,40,37,39,50,59,28,40,33,32,76,42,55,35,82,41,14,32,42,35,10,11,13,27,10,18,31,47,19,38,51,44,20,44,37,61,67,24,46,82,30,33,34,43,50,22,39,37,16,43,46,58,57,51,36,57,63,50,42,35,64,7,36,25,24,38,78,90,40,64,51,62,46,65,54,85,65,80,49,97,60,37,25,49,28,59,59,50,23,52,53,51,44,36,29,52,37,49,62,37,40,60,43,42,33,26,59,45,33,65,59,54,53,46,52,53,39,42,72,77,35,39,53,60,41,49,52,51,47,52,72,63,29,51,67,54,51,49,26,63,72,65,61,52,75,82,125,107,50,61,56,51,50,51,50,49,50,50,52,48,48,55,45,48,70,67,30,46,45,38,66,69,52,58,54,37,61,75,71,45,55,46,52,58,72,55,40,47,78,32,36,34,38,35,36,27,29,59,48,55,45,28,31,34,36,50,49,56,46,24,63,28,56,24,35,37,39,43,18,24,70,53,55,69,46,36,52,54,47,43,54,58,24,64,65,34,78,41,85,41,57,68,41,80,46,69,43,50,56,70,40,58,71,57,34,46,53,48,34,50,48,47,39,70,75,68,39,79,57,41,33,39,36,40,43,45,63,60,49,42,46,26,53,72,70,54,51,39,68,66,29,38,52,51,28,26,35,44,39,19,48,12,58,50,50,44,53,32,42,39,57,69,71,52,66,54,48,97,86,60,37,33,71,62,30,34,39,35,38,50,59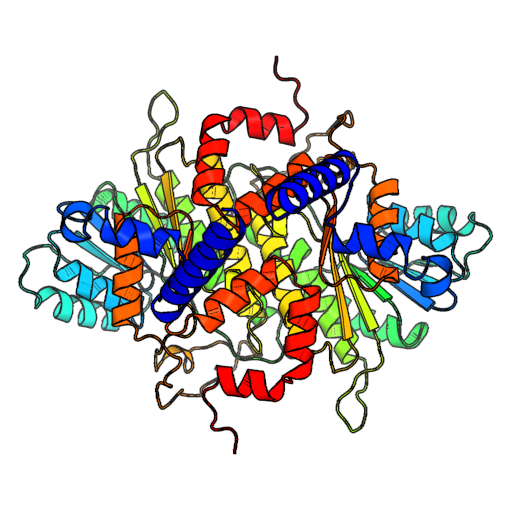,27,40,33,34,75,42,54,36,81,39,15,31,42,35,10,11,12,27,9,17,32,48,19,38,51,44,19,44,37,61,68,25,46,82,29,32,35,44,50,23,38,35,17,43,46,58,55,47,36,58,62,48,42,35,65,6,36,26,24,39,76,91,38,64,50,61,44,65,55,83,65,79,50,96,60,36,26,49,28,58,59,50,23,52,51,51,45,38,30,52,36,49,63,35,39,59,44,42,34,26,59,42,32,66,57,55,52,46,50,53,40,41,72,78,35,40,53,61,41,50,53,51,49,51,70,64,31,52,66,53,53,50,26,62,72,63,63,51,75,83,125

Foldseek 3Di:
DVVVVVVVVVVVVVVCQFDDFKDPVLVPCLVPHDDLQVQAAAFEEEQAAQLFFLNLLLLQVCLLHAHEYEYEEADQVSVVVSQVNSVVNPRYDDYDYDYDDLLPLVRLLVSLLVCCVPVNDHAEYEYDWAAFEFEAPVLADVVLLVVRLSGQAVSVLSNVVSNQVNFDADPVQATAAHEYQYEAALLLQDPQGRTPSNSVNSVNNVVSVVVVCVVCVVRRYAYEYEHEYAADTQCRQCQHHYRDNVDRNRDGLPDDDLWHDYSNVSSSSSSSCRSSSPRYMYGTSHSVVVVLSVCCNVPVPVSVVVDVVCPSVNSVCVNSVNPPD/DVVVVVVVVVVVVVVCQFDDFKDPVLVPCLVPHDALQVQAAAFEEEQAAQLFFLNLLLLQVCLLHNHAYEYEEADQVSVVVSQVNSVVNPDPHHYHYDYDDLLPLVRLLVSLLVCCVPVNDHAEYEYDWAAFEFEAPVLADVVLLVVRLSGQAVSVLSNVVSNQVNFDADPVQATAAHEYQYEAALLLQDPQGRTPSNSVNSVNNVVSVVVVCVVCVVRRYAYEYEHEYAADTQCRQCQHHYRDNVDRSRDGLPDDDLWHDYSNVSSSSSSSCRSSSPRYMYGTSHSVVVVLSVCCNVPVPVSVVVDVVCPSVNSVCVNSVNPPD

Nearest PDB structures (foldseek):
  1xg5-assembly2_A  TM=8.345E-01  e=9.836E-14  Homo sapiens
  5b1y-assembly1_A  TM=8.537E-01  e=2.734E-13  Aeropyrum pernix K1
  6m5n-assembly1_A  TM=8.043E-01  e=6.575E-12  Pseudomonas sp. TCU-HL1
  3u4c-assembly1_A-2  TM=7.933E-01  e=6.212E-12  Bacillus subtilis
  7btm-assembly4_G-2  TM=7.714E-01  e=1.726E-11  Streptomyces lusitanus

InterPro domains:
  IPR002347 Short-chain dehydrogenase/reductase SDR [PF00106] (43-231)
  IPR002347 Short-chain dehydrogenase/reductase SDR [PR00081] (44-61)
  IPR002347 Short-chain dehydrogenase/reductase SDR [PR00081] (120-131)
  IPR002347 Short-chain dehydrogenase/reductase SDR [PR00081] (198-217)
  IPR002347 Short-chain dehydrogenase/reductase SDR [PR00081] (219-236)
  IPR002347 Short-chain dehydrogenase/reductase SDR [PR00081] (256-276)
  IPR036291 NAD(P)-binding domain superfamily [SSF51735] (40-279)
  IPR053011 Dehydrogenase/reductase SDR family member 7 [PTHR44269] (4-321)
  IPR057326 Ketoreductase domain [SM00822] (43-224)